Protein AF-0000000080280803 (afdb_homodimer)

Structure (mmCIF, N/CA/C/O backbone):
data_AF-0000000080280803-model_v1
#
loop_
_entity.id
_entity.type
_entity.pdbx_description
1 polymer 'PaaX family transcriptional regulator'
#
loop_
_atom_site.group_PDB
_atom_site.id
_atom_site.type_symbol
_atom_site.label_atom_id
_atom_site.label_alt_id
_atom_site.label_comp_id
_atom_site.label_asym_id
_atom_site.label_entity_id
_atom_site.label_seq_id
_atom_site.pdbx_PDB_ins_code
_atom_site.Cartn_x
_atom_site.Cartn_y
_atom_site.Cartn_z
_atom_site.occupancy
_atom_site.B_iso_or_equiv
_atom_site.auth_seq_id
_atom_site.auth_comp_id
_atom_site.auth_asym_id
_atom_site.auth_atom_id
_atom_site.pdbx_PDB_model_num
ATOM 1 N N . MET A 1 1 ? -15.797 -32.281 -38.156 1 28.52 1 MET A N 1
ATOM 2 C CA . MET A 1 1 ? -16.312 -31.594 -36.969 1 28.52 1 MET A CA 1
ATOM 3 C C . MET A 1 1 ? -15.188 -30.984 -36.156 1 28.52 1 MET A C 1
ATOM 5 O O . MET A 1 1 ? -14.227 -31.672 -35.781 1 28.52 1 MET A O 1
ATOM 9 N N . PRO A 1 2 ? -14.875 -29.719 -36.281 1 32.09 2 PRO A N 1
ATOM 10 C CA . PRO A 1 2 ? -13.68 -29.141 -35.656 1 32.09 2 PRO A CA 1
ATOM 11 C C . PRO A 1 2 ? -13.594 -29.453 -34.156 1 32.09 2 PRO A C 1
ATOM 13 O O . PRO A 1 2 ? -14.625 -29.594 -33.5 1 32.09 2 PRO A O 1
ATOM 16 N N . ALA A 1 3 ? -12.648 -30.25 -33.719 1 37.75 3 ALA A N 1
ATOM 17 C CA . ALA A 1 3 ? -12.398 -30.734 -32.375 1 37.75 3 ALA A CA 1
ATOM 18 C C . ALA A 1 3 ? -12.516 -29.609 -31.344 1 37.75 3 ALA A C 1
ATOM 20 O O . ALA A 1 3 ? -12.109 -28.484 -31.609 1 37.75 3 ALA A O 1
ATOM 21 N N . SER A 1 4 ? -13.523 -29.594 -30.484 1 35.75 4 SER A N 1
ATOM 22 C CA . SER A 1 4 ? -13.766 -28.641 -29.391 1 35.75 4 SER A CA 1
ATOM 23 C C . SER A 1 4 ? -12.461 -28.219 -28.734 1 35.75 4 SER A C 1
ATOM 25 O O . SER A 1 4 ? -11.57 -29.047 -28.516 1 35.75 4 SER A O 1
ATOM 27 N N . PRO A 1 5 ? -12.07 -26.938 -28.828 1 39.72 5 PRO A N 1
ATOM 28 C CA . PRO A 1 5 ? -10.82 -26.531 -28.172 1 39.72 5 PRO A CA 1
ATOM 29 C C . PRO A 1 5 ? -10.617 -27.219 -26.828 1 39.72 5 PRO A C 1
ATOM 31 O O . PRO A 1 5 ? -11.586 -27.531 -26.125 1 39.72 5 PRO A O 1
ATOM 34 N N . PRO A 1 6 ? -9.672 -27.969 -26.641 1 46.53 6 PRO A N 1
ATOM 35 C CA . PRO A 1 6 ? -9.508 -28.672 -25.359 1 46.53 6 PRO A CA 1
ATOM 36 C C . PRO A 1 6 ? -9.664 -27.75 -24.156 1 46.53 6 PRO A C 1
ATOM 38 O O . PRO A 1 6 ? -9.422 -26.547 -24.266 1 46.53 6 PRO A O 1
ATOM 41 N N . PRO A 1 7 ? -10.531 -28.094 -23.203 1 45.72 7 PRO A N 1
ATOM 42 C CA . PRO A 1 7 ? -10.883 -27.359 -21.984 1 45.72 7 PRO A CA 1
ATOM 43 C C . PRO A 1 7 ? -9.664 -26.719 -21.312 1 45.72 7 PRO A C 1
ATOM 45 O O . PRO A 1 7 ? -9.812 -25.984 -20.328 1 45.72 7 PRO A O 1
ATOM 48 N N . HIS A 1 8 ? -8.5 -27.172 -21.688 1 52.72 8 HIS A N 1
ATOM 49 C CA . HIS A 1 8 ? -7.289 -26.75 -20.984 1 52.72 8 HIS A CA 1
ATOM 50 C C . HIS A 1 8 ? -6.664 -25.531 -21.656 1 52.72 8 HIS A C 1
ATOM 52 O O . HIS A 1 8 ? -6.48 -25.516 -22.875 1 52.72 8 HIS A O 1
ATOM 58 N N . GLY A 1 9 ? -7.117 -24.391 -21.547 1 57.84 9 GLY A N 1
ATOM 59 C CA . GLY A 1 9 ? -6.457 -23.25 -22.156 1 57.84 9 GLY A CA 1
ATOM 60 C C . GLY A 1 9 ? -5.383 -23.641 -23.156 1 57.84 9 GLY A C 1
ATOM 61 O O . GLY A 1 9 ? -5.09 -24.812 -23.328 1 57.84 9 GLY A O 1
ATOM 62 N N . ASP A 1 10 ? -5.027 -22.891 -24.281 1 67.06 10 ASP A N 1
ATOM 63 C CA . ASP A 1 10 ? -4.008 -23.188 -25.281 1 67.06 10 ASP A CA 1
ATOM 64 C C . ASP A 1 10 ? -2.621 -22.781 -24.797 1 67.06 10 ASP A C 1
ATOM 66 O O . ASP A 1 10 ? -2.152 -21.672 -25.094 1 67.06 10 ASP A O 1
ATOM 70 N N . PRO A 1 11 ? -2.104 -23.797 -23.891 1 75.62 11 PRO A N 1
ATOM 71 C CA . PRO A 1 11 ? -0.785 -23.406 -23.391 1 75.62 11 PRO A CA 1
ATOM 72 C C . PRO A 1 11 ? 0.262 -23.297 -24.484 1 75.62 11 PRO A C 1
ATOM 74 O O . PRO A 1 11 ? 0.152 -23.969 -25.516 1 75.62 11 PRO A O 1
ATOM 77 N N . ALA A 1 12 ? 1.186 -22.469 -24.219 1 80.62 12 ALA A N 1
ATOM 78 C CA . ALA A 1 12 ? 2.371 -22.438 -25.062 1 80.62 12 ALA A CA 1
ATOM 79 C C . ALA A 1 12 ? 3.189 -23.719 -24.906 1 80.62 12 ALA A C 1
ATOM 81 O O . ALA A 1 12 ? 3.33 -24.234 -23.797 1 80.62 12 ALA A O 1
ATOM 82 N N . PRO A 1 13 ? 3.58 -24.234 -25.969 1 88.62 13 PRO A N 1
ATOM 83 C CA . PRO A 1 13 ? 4.34 -25.484 -25.922 1 88.62 13 PRO A CA 1
ATOM 84 C C . PRO A 1 13 ? 5.48 -25.438 -24.906 1 88.62 13 PRO A C 1
ATOM 86 O O . PRO A 1 13 ? 5.773 -26.453 -24.25 1 88.62 13 PRO A O 1
ATOM 89 N N . GLN A 1 14 ? 6.051 -24.328 -24.672 1 91.19 14 GLN A N 1
ATOM 90 C CA . GLN A 1 14 ? 7.16 -24.188 -23.734 1 91.19 14 GLN A CA 1
ATOM 91 C C . GLN A 1 14 ? 6.711 -24.5 -22.312 1 91.19 14 GLN A C 1
ATOM 93 O O . GLN A 1 14 ? 7.445 -25.125 -21.547 1 91.19 14 GLN A O 1
ATOM 98 N N . GLU A 1 15 ? 5.551 -24.094 -22.016 1 91 15 GLU A N 1
ATOM 99 C CA . GLU A 1 15 ? 5.027 -24.328 -20.672 1 91 15 GLU A CA 1
ATOM 100 C C . GLU A 1 1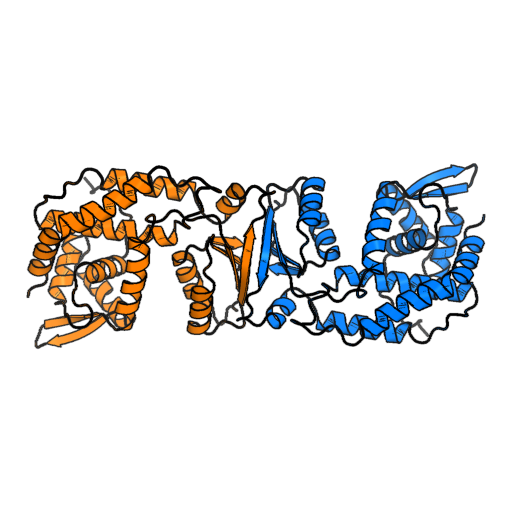5 ? 4.77 -25.812 -20.438 1 91 15 GLU A C 1
ATOM 102 O O . GLU A 1 15 ? 5.023 -26.328 -19.344 1 91 15 GLU A O 1
ATOM 107 N N . LEU A 1 16 ? 4.277 -26.438 -21.484 1 93.25 16 LEU A N 1
ATOM 108 C CA . LEU A 1 16 ? 3.982 -27.859 -21.359 1 93.25 16 LEU A CA 1
ATOM 109 C C . LEU A 1 16 ? 5.27 -28.672 -21.25 1 93.25 16 LEU A C 1
ATOM 111 O O . LEU A 1 16 ? 5.309 -29.688 -20.547 1 93.25 16 LEU A O 1
ATOM 115 N N . VAL A 1 17 ? 6.312 -28.234 -21.953 1 93.56 17 VAL A N 1
ATOM 116 C CA . VAL A 1 17 ? 7.605 -28.906 -21.844 1 93.56 17 VAL A CA 1
ATOM 117 C C . VAL A 1 17 ? 8.094 -28.875 -20.406 1 93.56 17 VAL A C 1
ATOM 119 O O . VAL A 1 17 ? 8.562 -29.891 -19.875 1 93.56 17 VAL A O 1
ATOM 122 N N . MET A 1 18 ? 7.926 -27.766 -19.781 1 93 18 MET A N 1
ATOM 123 C CA . MET A 1 18 ? 8.344 -27.625 -18.391 1 93 18 MET A CA 1
ATOM 124 C C . MET A 1 18 ? 7.539 -28.547 -17.484 1 93 18 MET A C 1
ATOM 126 O O . MET A 1 18 ? 8.086 -29.156 -16.562 1 93 18 MET A O 1
ATOM 130 N N . THR A 1 19 ? 6.289 -28.594 -17.734 1 94 19 THR A N 1
ATOM 131 C CA . THR A 1 19 ? 5.434 -29.5 -16.984 1 94 19 THR A CA 1
ATOM 132 C C . THR A 1 19 ? 5.879 -30.953 -17.172 1 94 19 THR A C 1
ATOM 134 O O . THR A 1 19 ? 6 -31.703 -16.203 1 94 19 THR A O 1
ATOM 137 N N . LEU A 1 20 ? 6.164 -31.344 -18.391 1 95.19 20 LEU A N 1
ATOM 138 C CA . LEU A 1 20 ? 6.57 -32.688 -18.734 1 95.19 20 LEU A CA 1
ATOM 139 C C . LEU A 1 20 ? 7.883 -33.062 -18.047 1 95.19 20 LEU A C 1
ATOM 141 O O . LEU A 1 20 ? 7.977 -34.094 -17.391 1 95.19 20 LEU A O 1
ATOM 145 N N . LEU A 1 21 ? 8.766 -32.188 -18.188 1 93.5 21 LEU A N 1
ATOM 146 C CA . LEU A 1 21 ? 10.086 -32.469 -17.625 1 93.5 21 LEU A CA 1
ATOM 147 C C . LEU A 1 21 ? 10.047 -32.469 -16.109 1 93.5 21 LEU A C 1
ATOM 149 O O . LEU A 1 21 ? 10.727 -33.25 -15.453 1 93.5 21 LEU A O 1
ATOM 153 N N . GLY A 1 22 ? 9.281 -31.625 -15.57 1 93.88 22 GLY A N 1
ATOM 154 C CA . GLY A 1 22 ? 9.117 -31.594 -14.125 1 93.88 22 GLY A CA 1
ATOM 155 C C . GLY A 1 22 ? 8.398 -32.812 -13.578 1 93.88 22 GLY A C 1
ATOM 156 O O . GLY A 1 22 ? 8.648 -33.219 -12.445 1 93.88 22 GLY A O 1
ATOM 157 N N . THR A 1 23 ? 7.59 -33.406 -14.352 1 95.31 23 THR A N 1
ATOM 158 C CA . THR A 1 23 ? 6.715 -34.469 -13.883 1 95.31 23 THR A CA 1
ATOM 159 C C . THR A 1 23 ? 7.355 -35.844 -14.133 1 95.31 23 THR A C 1
ATOM 161 O O . THR A 1 23 ? 7.227 -36.75 -13.312 1 95.31 23 THR A O 1
ATOM 164 N N . TYR A 1 24 ? 8.164 -35.969 -15.227 1 96.5 24 TYR A N 1
ATOM 165 C CA . TYR A 1 24 ? 8.492 -37.344 -15.664 1 96.5 24 TYR A CA 1
ATOM 166 C C . TYR A 1 24 ? 10 -37.562 -15.617 1 96.5 24 TYR A C 1
ATOM 168 O O . TYR A 1 24 ? 10.461 -38.719 -15.711 1 96.5 24 TYR A O 1
ATOM 176 N N . VAL A 1 25 ? 10.727 -36.531 -15.508 1 95 25 VAL A N 1
ATOM 177 C CA . VAL A 1 25 ? 12.18 -36.688 -15.547 1 95 25 VAL A CA 1
ATOM 178 C C . VAL A 1 25 ? 12.719 -36.812 -14.133 1 95 25 VAL A C 1
ATOM 180 O O . VAL A 1 25 ? 12.656 -35.875 -13.352 1 95 25 VAL A O 1
ATOM 183 N N . SER A 1 26 ? 13.258 -37.938 -13.828 1 92.12 26 SER A N 1
ATOM 184 C CA . SER A 1 26 ? 13.883 -38.219 -12.547 1 92.12 26 SER A CA 1
ATOM 185 C C . SER A 1 26 ? 15.016 -39.219 -12.695 1 92.12 26 SER A C 1
ATOM 187 O O . SER A 1 26 ? 14.867 -40.25 -13.383 1 92.12 26 SER A O 1
ATOM 189 N N . PRO A 1 27 ? 16.156 -38.938 -12.07 1 94 27 PRO A N 1
ATOM 190 C CA . PRO A 1 27 ? 16.578 -37.75 -11.32 1 94 27 PRO A CA 1
ATOM 191 C C . PRO A 1 27 ? 16.797 -36.531 -12.219 1 94 27 PRO A C 1
ATOM 193 O O . PRO A 1 27 ? 17.359 -36.656 -13.305 1 94 27 PRO A O 1
ATOM 196 N N . ARG A 1 28 ? 16.391 -35.406 -11.852 1 92.88 28 ARG A N 1
ATOM 197 C CA . ARG A 1 28 ? 16.438 -34.188 -12.625 1 92.88 28 ARG A CA 1
ATOM 198 C C . ARG A 1 28 ? 17.875 -33.75 -12.891 1 92.88 28 ARG A C 1
ATOM 200 O O . ARG A 1 28 ? 18.172 -33.125 -13.922 1 92.88 28 ARG A O 1
ATOM 207 N N . GLU A 1 29 ? 18.75 -34.094 -12.055 1 91.25 29 GLU A N 1
ATOM 208 C CA . GLU A 1 29 ? 20.141 -33.625 -12.094 1 91.25 29 GLU A CA 1
ATOM 209 C C . GLU A 1 29 ? 20.922 -34.281 -13.227 1 91.25 29 GLU A C 1
ATOM 211 O O . GLU A 1 29 ? 21.828 -33.688 -13.797 1 91.25 29 GLU A O 1
ATOM 216 N N . SER A 1 30 ? 20.516 -35.5 -13.578 1 89.56 30 SER A N 1
ATOM 217 C CA . SER A 1 30 ? 21.438 -36.25 -14.438 1 89.56 30 SER A CA 1
ATOM 218 C C . SER A 1 30 ? 20.719 -36.812 -15.648 1 89.56 30 SER A C 1
ATOM 220 O O . SER A 1 30 ? 21.359 -37.125 -16.656 1 89.56 30 SER A O 1
ATOM 222 N N . ARG A 1 31 ? 19.484 -36.938 -15.594 1 91.88 31 ARG A N 1
ATOM 223 C CA . ARG A 1 31 ? 18.75 -37.594 -16.672 1 91.88 31 ARG A CA 1
ATOM 224 C C . ARG A 1 31 ? 18.703 -36.75 -17.922 1 91.88 31 ARG A C 1
ATOM 226 O O . ARG A 1 31 ? 18.406 -35.531 -17.844 1 91.88 31 ARG A O 1
ATOM 233 N N . ARG A 1 32 ? 19.016 -37.344 -19.031 1 93.88 32 ARG A N 1
ATOM 234 C CA . ARG A 1 32 ? 18.906 -36.719 -20.344 1 93.88 32 ARG A CA 1
ATOM 235 C C . ARG A 1 32 ? 17.75 -37.344 -21.141 1 93.88 32 ARG A C 1
ATOM 237 O O . ARG A 1 32 ? 17.516 -38.531 -21.078 1 93.88 32 ARG A O 1
ATOM 244 N N . VAL A 1 33 ? 17.062 -36.531 -21.844 1 95 33 VAL A N 1
ATOM 245 C CA . VAL A 1 33 ? 15.93 -37 -22.625 1 95 33 VAL A CA 1
ATOM 246 C C . VAL A 1 33 ? 16.172 -36.719 -24.109 1 95 33 VAL A C 1
ATOM 248 O O . VAL A 1 33 ? 16.578 -35.625 -24.484 1 95 33 VAL A O 1
ATOM 251 N N . TRP A 1 34 ? 15.945 -37.719 -24.859 1 95.12 34 TRP A N 1
ATOM 252 C CA . TRP A 1 34 ? 16.125 -37.656 -26.312 1 95.12 34 TRP A CA 1
ATOM 253 C C . TRP A 1 34 ? 15.18 -36.625 -26.922 1 95.12 34 TRP A C 1
ATOM 255 O O . TRP A 1 34 ? 13.984 -36.625 -26.641 1 95.12 34 TRP A O 1
ATOM 265 N N . SER A 1 35 ? 15.766 -35.75 -27.766 1 95.19 35 SER A N 1
ATOM 266 C CA . SER A 1 35 ? 15.016 -34.656 -28.375 1 95.19 35 SER A CA 1
ATOM 267 C C . SER A 1 35 ? 13.859 -35.156 -29.219 1 95.19 35 SER A C 1
ATOM 269 O O . SER A 1 35 ? 12.75 -34.625 -29.156 1 95.19 35 SER A O 1
ATOM 271 N N . GLY A 1 36 ? 14.133 -36.188 -30.016 1 94.44 36 GLY A N 1
ATOM 272 C CA . GLY A 1 36 ? 13.078 -36.781 -30.828 1 94.44 36 GLY A CA 1
ATOM 273 C C . GLY A 1 36 ? 11.914 -37.312 -30 1 94.44 36 GLY A C 1
ATOM 274 O O . GLY A 1 36 ? 10.758 -37.188 -30.391 1 94.44 36 GLY A O 1
ATOM 275 N N . GLY A 1 37 ? 12.211 -37.875 -28.922 1 94.88 37 GLY A N 1
ATOM 276 C CA . GLY A 1 37 ? 11.195 -38.375 -28 1 94.88 37 GLY A CA 1
ATOM 277 C C . GLY A 1 37 ? 10.32 -37.25 -27.453 1 94.88 37 GLY A C 1
ATOM 278 O O . GLY A 1 37 ? 9.102 -37.406 -27.359 1 94.88 37 GLY A O 1
ATOM 279 N N . LEU A 1 38 ? 10.961 -36.156 -27.047 1 95.44 38 LEU A N 1
ATOM 280 C CA . LEU A 1 38 ? 10.219 -35.031 -26.531 1 95.44 38 LEU A CA 1
ATOM 281 C C . LEU A 1 38 ? 9.289 -34.438 -27.594 1 95.44 38 LEU A C 1
ATOM 283 O O . LEU A 1 38 ? 8.156 -34.062 -27.297 1 95.44 38 LEU A O 1
ATOM 287 N N . VAL A 1 39 ? 9.812 -34.375 -28.797 1 95.81 39 VAL A N 1
ATOM 288 C CA . VAL A 1 39 ? 8.992 -33.906 -29.906 1 95.81 39 VAL A CA 1
ATOM 289 C C . VAL A 1 39 ? 7.805 -34.844 -30.109 1 95.81 39 VAL A C 1
ATOM 291 O O . VAL A 1 39 ? 6.676 -34.406 -30.312 1 95.81 39 VAL A O 1
ATOM 294 N N . GLY A 1 40 ? 8.078 -36.156 -30.016 1 94.69 40 GLY A N 1
ATOM 295 C CA . GLY A 1 40 ? 7.02 -37.156 -30.125 1 94.69 40 GLY A CA 1
ATOM 296 C C . GLY A 1 40 ? 5.961 -37.031 -29.047 1 94.69 40 GLY A C 1
ATOM 297 O O . GLY A 1 40 ? 4.766 -37.125 -29.328 1 94.69 40 GLY A O 1
ATOM 298 N N . VAL A 1 41 ? 6.402 -36.75 -27.828 1 94.81 41 VAL A N 1
ATOM 299 C CA . VAL A 1 41 ? 5.488 -36.594 -26.703 1 94.81 41 VAL A CA 1
ATOM 300 C C . VAL A 1 41 ? 4.602 -35.375 -26.938 1 94.81 41 VAL A C 1
ATOM 302 O O . VAL A 1 41 ? 3.387 -35.438 -26.734 1 94.81 41 VAL A O 1
ATOM 305 N N . LEU A 1 42 ? 5.188 -34.25 -27.375 1 94.12 42 LEU A N 1
ATOM 306 C CA . LEU A 1 42 ? 4.441 -33 -27.609 1 94.12 42 LEU A CA 1
ATOM 307 C C . LEU A 1 42 ? 3.471 -33.188 -28.766 1 94.12 42 LEU A C 1
ATOM 309 O O . LEU A 1 42 ? 2.367 -32.625 -28.75 1 94.12 42 LEU A O 1
ATOM 313 N N . ALA A 1 43 ? 3.881 -33.938 -29.734 1 92.12 43 ALA A N 1
ATOM 314 C CA . ALA A 1 43 ? 2.992 -34.25 -30.859 1 92.12 43 ALA A CA 1
ATOM 315 C C . ALA A 1 43 ? 1.743 -34.969 -30.375 1 92.12 43 ALA A C 1
ATOM 317 O O . ALA A 1 43 ? 0.634 -34.688 -30.844 1 92.12 43 ALA A O 1
ATOM 318 N N . GLY A 1 44 ? 1.932 -35.875 -29.531 1 91 44 GLY A N 1
ATOM 319 C CA . GLY A 1 44 ? 0.818 -36.625 -28.938 1 91 44 GLY A CA 1
ATOM 320 C C . GLY A 1 44 ? -0.126 -35.75 -28.141 1 91 44 GLY A C 1
ATOM 321 O O . GLY A 1 44 ? -1.275 -36.125 -27.906 1 91 44 GLY A O 1
ATOM 322 N N . LEU A 1 45 ? 0.39 -34.625 -27.781 1 92.25 45 LEU A N 1
ATOM 323 C CA . LEU A 1 45 ? -0.411 -33.688 -26.984 1 92.25 45 LEU A CA 1
ATOM 324 C C . LEU A 1 45 ? -1.003 -32.594 -27.875 1 92.25 45 LEU A C 1
ATOM 326 O O . LEU A 1 45 ? -1.594 -31.641 -27.375 1 92.25 45 LEU A O 1
ATOM 330 N N . GLY A 1 46 ? -0.776 -32.625 -29.188 1 90.19 46 GLY A N 1
ATOM 331 C CA . GLY A 1 46 ? -1.499 -31.781 -30.125 1 90.19 46 GLY A CA 1
ATOM 332 C C . GLY A 1 46 ? -0.625 -30.719 -30.75 1 90.19 46 GLY A C 1
ATOM 333 O O . GLY A 1 46 ? -1.119 -29.859 -31.484 1 90.19 46 GLY A O 1
ATOM 334 N N . PHE A 1 47 ? 0.68 -30.812 -30.609 1 94 47 PHE A N 1
ATOM 335 C CA . PHE A 1 47 ? 1.562 -29.797 -31.188 1 94 47 PHE A CA 1
ATOM 336 C C . PHE A 1 47 ? 2.26 -30.359 -32.438 1 94 47 PHE A C 1
ATOM 338 O O . PHE A 1 47 ? 2.51 -31.562 -32.531 1 94 47 PHE A O 1
ATOM 345 N N . SER A 1 48 ? 2.504 -29.453 -33.344 1 95.31 48 SER A N 1
ATOM 346 C CA . SER A 1 48 ? 3.273 -29.859 -34.5 1 95.31 48 SER A CA 1
ATOM 347 C C . SER A 1 48 ? 4.734 -30.109 -34.156 1 95.31 48 SER A C 1
ATOM 349 O O . SER A 1 48 ? 5.234 -29.578 -33.156 1 95.31 48 SER A O 1
ATOM 351 N N . ASP A 1 49 ? 5.402 -30.891 -35 1 95.69 49 ASP A N 1
ATOM 352 C CA . ASP A 1 49 ? 6.824 -31.141 -34.781 1 95.69 49 ASP A CA 1
ATOM 353 C C . ASP A 1 49 ? 7.613 -29.828 -34.781 1 95.69 49 ASP A C 1
ATOM 355 O O . ASP A 1 49 ? 8.523 -29.656 -33.969 1 95.69 49 ASP A O 1
ATOM 359 N N . GLY A 1 50 ? 7.227 -29.031 -35.656 1 95.62 50 GLY A N 1
ATOM 360 C CA . GLY A 1 50 ? 7.895 -27.75 -35.719 1 95.62 50 GLY A CA 1
ATOM 361 C C . GLY A 1 50 ? 7.754 -26.922 -34.469 1 95.62 50 GLY A C 1
ATOM 362 O O . GLY A 1 50 ? 8.734 -26.375 -33.969 1 95.62 50 GLY A O 1
ATOM 363 N N . ALA A 1 51 ? 6.547 -26.844 -34.031 1 94.75 51 ALA A N 1
ATOM 364 C CA . ALA A 1 51 ? 6.277 -26.078 -32.812 1 94.75 51 ALA A CA 1
ATOM 365 C C . ALA A 1 51 ? 7.031 -26.656 -31.609 1 94.75 51 ALA A C 1
ATOM 367 O O . ALA A 1 51 ? 7.535 -25.922 -30.766 1 94.75 51 ALA A O 1
ATOM 368 N N . ALA A 1 52 ? 7.086 -27.922 -31.562 1 95.94 52 ALA A N 1
ATOM 369 C CA . ALA A 1 52 ? 7.801 -28.609 -30.5 1 95.94 52 ALA A CA 1
ATOM 370 C C . ALA A 1 52 ? 9.289 -28.281 -30.531 1 95.94 52 ALA A C 1
ATOM 372 O O . ALA A 1 52 ? 9.883 -27.953 -29.5 1 95.94 52 ALA A O 1
ATOM 373 N N . ARG A 1 53 ? 9.828 -28.375 -31.672 1 95.94 53 ARG A N 1
ATOM 374 C CA . ARG A 1 53 ? 11.258 -28.109 -31.828 1 95.94 53 ARG A CA 1
ATOM 375 C C . ARG A 1 53 ? 11.586 -26.656 -31.484 1 95.94 53 ARG A C 1
ATOM 377 O O . ARG A 1 53 ? 12.609 -26.375 -30.859 1 95.94 53 ARG A O 1
ATOM 384 N N . ILE A 1 54 ? 10.734 -25.812 -31.891 1 96.06 54 ILE A N 1
ATOM 385 C CA . ILE A 1 54 ? 10.914 -24.391 -31.594 1 96.06 54 ILE A CA 1
ATOM 386 C C . ILE A 1 54 ? 10.867 -24.172 -30.094 1 96.06 54 ILE A C 1
ATOM 388 O O . ILE A 1 54 ? 11.68 -23.422 -29.547 1 96.06 54 ILE A O 1
ATOM 392 N N . ALA A 1 55 ? 9.938 -24.797 -29.438 1 96.06 55 ALA A N 1
ATOM 393 C CA . ALA A 1 55 ? 9.797 -24.672 -28 1 96.06 55 ALA A CA 1
ATOM 394 C C . ALA A 1 55 ? 11.055 -25.156 -27.281 1 96.06 55 ALA A C 1
ATOM 396 O O . ALA A 1 55 ? 11.555 -24.5 -26.375 1 96.06 55 ALA A O 1
ATOM 397 N N . LEU A 1 56 ? 11.57 -26.266 -27.688 1 96.56 56 LEU A N 1
ATOM 398 C CA . LEU A 1 56 ? 12.773 -26.828 -27.078 1 96.56 56 LEU A CA 1
ATOM 399 C C . LEU A 1 56 ? 13.977 -25.922 -27.312 1 96.56 56 LEU A C 1
ATOM 401 O O . LEU A 1 56 ? 14.766 -25.672 -26.391 1 96.56 56 LEU A O 1
ATOM 405 N N . ALA A 1 57 ? 14.062 -25.438 -28.469 1 96 57 ALA A N 1
ATOM 406 C CA . ALA A 1 57 ? 15.156 -24.547 -28.812 1 96 57 ALA A CA 1
ATOM 407 C C . ALA A 1 57 ? 15.094 -23.266 -27.984 1 96 57 ALA A C 1
ATOM 409 O O . ALA A 1 57 ? 16.125 -22.75 -27.531 1 96 57 ALA A O 1
ATOM 410 N N . ARG A 1 58 ? 13.93 -22.75 -27.844 1 95.5 58 ARG A N 1
ATOM 411 C CA . ARG A 1 58 ? 13.734 -21.531 -27.062 1 95.5 58 ARG A CA 1
ATOM 412 C C . ARG A 1 58 ? 14.125 -21.75 -25.609 1 95.5 58 ARG A C 1
ATOM 414 O O . ARG A 1 58 ? 14.75 -20.891 -24.984 1 95.5 58 ARG A O 1
ATOM 421 N N . LEU A 1 59 ? 13.727 -22.844 -25.031 1 96.38 59 LEU A N 1
ATOM 422 C CA . LEU A 1 59 ? 14.062 -23.156 -23.656 1 96.38 59 LEU A CA 1
ATOM 423 C C . LEU A 1 59 ? 15.57 -23.312 -23.484 1 96.38 59 LEU A C 1
ATOM 425 O O . LEU A 1 59 ? 16.125 -22.906 -22.453 1 96.38 59 LEU A O 1
ATOM 429 N N . ALA A 1 60 ? 16.172 -23.859 -24.484 1 96.12 60 ALA A N 1
ATOM 430 C CA . ALA A 1 60 ? 17.625 -23.984 -24.453 1 96.12 60 ALA A CA 1
ATOM 431 C C . ALA A 1 60 ? 18.297 -22.625 -24.531 1 96.12 60 ALA A C 1
ATOM 433 O O . ALA A 1 60 ? 19.25 -22.359 -23.812 1 96.12 60 ALA A O 1
ATOM 434 N N . ARG A 1 61 ? 17.766 -21.781 -25.375 1 95.44 61 ARG A N 1
ATOM 435 C CA . ARG A 1 61 ? 18.312 -20.438 -25.516 1 95.44 61 ARG A CA 1
ATOM 436 C C . ARG A 1 61 ? 18.188 -19.641 -24.219 1 95.44 61 ARG A C 1
ATOM 438 O O . ARG A 1 61 ? 19.062 -18.828 -23.906 1 95.44 61 ARG A O 1
ATOM 445 N N . ARG A 1 62 ? 17.141 -19.938 -23.516 1 93.5 62 ARG A N 1
ATOM 446 C CA . ARG A 1 62 ? 16.875 -19.234 -22.266 1 93.5 62 ARG A CA 1
ATOM 447 C C . ARG A 1 62 ? 17.594 -19.906 -21.094 1 93.5 62 ARG A C 1
ATOM 449 O O . ARG A 1 62 ? 17.312 -19.594 -19.938 1 93.5 62 ARG A O 1
ATOM 456 N N . ASP A 1 63 ? 18.344 -20.859 -21.391 1 95.06 63 ASP A N 1
ATOM 457 C CA . ASP A 1 63 ? 19.172 -21.578 -20.422 1 95.06 63 ASP A CA 1
ATOM 458 C C . ASP A 1 63 ? 18.312 -22.375 -19.438 1 95.06 63 ASP A C 1
ATOM 460 O O . ASP A 1 63 ? 18.641 -22.469 -18.266 1 95.06 63 ASP A O 1
ATOM 464 N N . LEU A 1 64 ? 17.234 -22.812 -19.891 1 95.31 64 LEU A N 1
ATOM 465 C CA . LEU A 1 64 ? 16.375 -23.672 -19.078 1 95.31 64 LEU A CA 1
ATOM 466 C C . LEU A 1 64 ? 16.609 -25.141 -19.391 1 95.31 64 LEU A C 1
ATOM 468 O O . LEU A 1 64 ? 16.344 -26.016 -18.562 1 95.31 64 LEU A O 1
ATOM 472 N N . LEU A 1 65 ? 17.141 -25.422 -20.625 1 96.75 65 LEU A N 1
ATOM 473 C CA . LEU A 1 65 ? 17.562 -26.75 -21.047 1 96.75 65 LEU A CA 1
ATOM 474 C C . LEU A 1 65 ? 19 -26.734 -21.531 1 96.75 65 LEU A C 1
ATOM 476 O O . LEU A 1 65 ? 19.422 -25.781 -22.188 1 96.75 65 LEU A O 1
ATOM 480 N N . ALA A 1 66 ? 19.719 -27.75 -21.188 1 96.75 66 ALA A N 1
ATOM 481 C CA . ALA A 1 66 ? 21.062 -27.969 -21.75 1 96.75 66 ALA A CA 1
ATOM 482 C C . ALA A 1 66 ? 21.016 -28.969 -22.891 1 96.75 66 ALA A C 1
ATOM 484 O O . ALA A 1 66 ? 20.391 -30.031 -22.781 1 96.75 66 ALA A O 1
ATOM 485 N N . ARG A 1 67 ? 21.656 -28.641 -23.891 1 95.38 67 ARG A N 1
ATOM 486 C CA . ARG A 1 67 ? 21.703 -29.484 -25.078 1 95.38 67 ARG A CA 1
ATOM 487 C C . ARG A 1 67 ? 22.969 -30.328 -25.109 1 95.38 67 ARG A C 1
ATOM 489 O O . ARG A 1 67 ? 24.047 -29.844 -24.812 1 95.38 67 ARG A O 1
ATOM 496 N N . HIS A 1 68 ? 22.75 -31.578 -25.375 1 94.56 68 HIS A N 1
ATOM 497 C CA . HIS A 1 68 ? 23.844 -32.531 -25.5 1 94.56 68 HIS A CA 1
ATOM 498 C C . HIS A 1 68 ? 23.781 -33.281 -26.828 1 94.56 68 HIS A C 1
ATOM 500 O O . HIS A 1 68 ? 22.703 -33.75 -27.234 1 94.56 68 HIS A O 1
ATOM 506 N N . LYS A 1 69 ? 24.891 -33.344 -27.422 1 92.62 69 LYS A N 1
ATOM 507 C CA . LYS A 1 69 ? 24.953 -34.125 -28.672 1 92.62 69 LYS A CA 1
ATOM 508 C C . LYS A 1 69 ? 25.625 -35.5 -28.422 1 92.62 69 LYS A C 1
ATOM 510 O O . LYS A 1 69 ? 26.656 -35.562 -27.75 1 92.62 69 LYS A O 1
ATOM 515 N N . ALA A 1 70 ? 24.969 -36.469 -28.844 1 89.12 70 ALA A N 1
ATOM 516 C CA . ALA A 1 70 ? 25.531 -37.844 -28.875 1 89.12 70 ALA A CA 1
ATOM 517 C C . ALA A 1 70 ? 25.391 -38.438 -30.266 1 89.12 70 ALA A C 1
ATOM 519 O O . ALA A 1 70 ? 24.391 -39.094 -30.578 1 89.12 70 ALA A O 1
ATOM 520 N N . GLY A 1 71 ? 26.453 -38.469 -30.969 1 89.06 71 GLY A N 1
ATOM 521 C CA . GLY A 1 71 ? 26.344 -38.875 -32.375 1 89.06 71 GLY A CA 1
ATOM 522 C C . GLY A 1 71 ? 25.391 -38.031 -33.188 1 89.06 71 GLY A C 1
ATOM 523 O O . GLY A 1 71 ? 25.547 -36.812 -33.25 1 89.06 71 GLY A O 1
ATOM 524 N N . ARG A 1 72 ? 24.406 -38.719 -33.688 1 89.62 72 ARG A N 1
ATOM 525 C CA . ARG A 1 72 ? 23.438 -38.031 -34.531 1 89.62 72 ARG A CA 1
ATOM 526 C C . ARG A 1 72 ? 22.203 -37.625 -33.719 1 89.62 72 ARG A C 1
ATOM 528 O O . ARG A 1 72 ? 21.297 -36.969 -34.219 1 89.62 72 ARG A O 1
ATOM 535 N N . LEU A 1 73 ? 22.219 -37.938 -32.5 1 91.31 73 LEU A N 1
ATOM 536 C CA . LEU A 1 73 ? 21.062 -37.688 -31.656 1 91.31 73 LEU A CA 1
ATOM 537 C C . LEU A 1 73 ? 21.328 -36.5 -30.719 1 91.31 73 LEU A C 1
ATOM 539 O O . LEU A 1 73 ? 22.469 -36.312 -30.281 1 91.31 73 LEU A O 1
ATOM 543 N N . VAL A 1 74 ? 20.328 -35.75 -30.562 1 93.81 74 VAL A N 1
ATOM 544 C CA . VAL A 1 74 ? 20.375 -34.625 -29.625 1 93.81 74 VAL A CA 1
ATOM 545 C C . VAL A 1 74 ? 19.578 -35 -28.359 1 93.81 74 VAL A C 1
ATOM 547 O O . VAL A 1 74 ? 18.5 -35.562 -28.453 1 93.81 74 VAL A O 1
ATOM 550 N N . HIS A 1 75 ? 20.125 -34.688 -27.188 1 95.44 75 HIS A N 1
ATOM 551 C CA . HIS A 1 75 ? 19.469 -34.875 -25.906 1 95.44 75 HIS A CA 1
ATOM 552 C C . HIS A 1 75 ? 19.406 -33.594 -25.125 1 95.44 75 HIS A C 1
ATOM 554 O O . HIS A 1 75 ? 20.219 -32.688 -25.328 1 95.44 75 HIS A O 1
ATOM 560 N N . TYR A 1 76 ? 18.391 -33.5 -24.297 1 95.81 76 TYR A N 1
ATOM 561 C CA . TYR A 1 76 ? 18.25 -32.344 -23.422 1 95.81 76 TYR A CA 1
ATOM 562 C C . TYR A 1 76 ? 18.297 -32.781 -21.953 1 95.81 76 TYR A C 1
ATOM 564 O O . TYR A 1 76 ? 17.844 -33.875 -21.609 1 95.81 76 TYR A O 1
ATOM 572 N N . SER A 1 77 ? 18.844 -31.969 -21.172 1 96 77 SER A N 1
ATOM 573 C CA . SER A 1 77 ? 18.797 -32.094 -19.719 1 96 77 SER A CA 1
ATOM 574 C C . SER A 1 77 ? 18.375 -30.797 -19.062 1 96 77 SER A C 1
ATOM 576 O O . SER A 1 77 ? 18.359 -29.75 -19.703 1 96 77 SER A O 1
ATOM 578 N N . LEU A 1 78 ? 17.906 -30.922 -17.828 1 96.81 78 LEU A N 1
ATOM 579 C CA . LEU A 1 78 ? 17.531 -29.75 -17.062 1 96.81 78 LEU A CA 1
ATOM 580 C C . LEU A 1 78 ? 18.766 -29.016 -16.531 1 96.81 78 LEU A C 1
ATOM 582 O O . LEU A 1 78 ? 19.719 -29.656 -16.094 1 96.81 78 LEU A O 1
ATOM 586 N N . THR A 1 79 ? 18.766 -27.719 -16.656 1 96.69 79 THR A N 1
ATOM 587 C CA . THR A 1 79 ? 19.828 -26.938 -16.047 1 96.69 79 THR A CA 1
ATOM 588 C C . THR A 1 79 ? 19.641 -26.828 -14.547 1 96.69 79 THR A C 1
ATOM 590 O O . THR A 1 79 ? 18.562 -27.141 -14.031 1 96.69 79 THR A O 1
ATOM 593 N N . ARG A 1 80 ? 20.672 -26.422 -13.867 1 94.94 80 ARG A N 1
ATOM 594 C CA . ARG A 1 80 ? 20.562 -26.203 -12.422 1 94.94 80 ARG A CA 1
ATOM 595 C C . ARG A 1 80 ? 19.484 -25.188 -12.102 1 94.94 80 ARG A C 1
ATOM 597 O O . ARG A 1 80 ? 18.75 -25.328 -11.125 1 94.94 80 ARG A O 1
ATOM 604 N N . ARG A 1 81 ? 19.391 -24.234 -12.914 1 92.62 81 ARG A N 1
ATOM 605 C CA . ARG A 1 81 ? 18.391 -23.188 -12.766 1 92.62 81 ARG A CA 1
ATOM 606 C C . ARG A 1 81 ? 16.984 -23.766 -12.883 1 92.62 81 ARG A C 1
ATOM 608 O O . ARG A 1 81 ? 16.109 -23.453 -12.07 1 92.62 81 ARG A O 1
ATOM 615 N N . THR A 1 82 ? 16.828 -24.562 -13.836 1 94.94 82 THR A N 1
ATOM 616 C CA . THR A 1 82 ? 15.508 -25.141 -14.086 1 94.94 82 THR A CA 1
ATOM 617 C C . THR A 1 82 ? 15.117 -26.094 -12.961 1 94.94 82 THR A C 1
ATOM 619 O O . THR A 1 82 ? 13.953 -26.125 -12.555 1 94.94 82 THR A O 1
ATOM 622 N N . ILE A 1 83 ? 16.078 -26.812 -12.508 1 96 83 ILE A N 1
ATOM 623 C CA . ILE A 1 83 ? 15.812 -27.75 -11.414 1 96 83 ILE A CA 1
ATOM 624 C C . ILE A 1 83 ? 15.312 -26.969 -10.195 1 96 83 ILE A C 1
ATOM 626 O O . ILE A 1 83 ? 14.312 -27.359 -9.578 1 96 83 ILE A O 1
ATOM 630 N N . ALA A 1 84 ? 15.961 -25.891 -9.891 1 91 84 ALA A N 1
ATOM 631 C CA . ALA A 1 84 ? 15.555 -25.062 -8.766 1 91 84 ALA A CA 1
ATOM 632 C C . ALA A 1 84 ? 14.141 -24.516 -8.969 1 91 84 ALA A C 1
ATOM 634 O O . ALA A 1 84 ? 13.328 -24.516 -8.039 1 91 84 ALA A O 1
ATOM 635 N N . LEU A 1 85 ? 13.891 -24.094 -10.156 1 88.88 85 LEU A N 1
ATOM 636 C CA . LEU A 1 85 ? 12.578 -23.562 -10.508 1 88.88 85 LEU A CA 1
ATOM 637 C C . LEU A 1 85 ? 11.5 -24.609 -10.328 1 88.88 85 LEU A C 1
ATOM 639 O O . LEU A 1 85 ? 10.445 -24.328 -9.758 1 88.88 85 LEU A O 1
ATOM 643 N N . LEU A 1 86 ? 11.758 -25.766 -10.828 1 93.5 86 LEU A N 1
ATOM 644 C CA . LEU A 1 86 ? 10.789 -26.859 -10.758 1 93.5 86 LEU A CA 1
ATOM 645 C C . LEU A 1 86 ? 10.562 -27.297 -9.312 1 93.5 86 LEU A C 1
ATOM 647 O O . LEU A 1 86 ? 9.438 -27.609 -8.922 1 93.5 86 LEU A O 1
ATOM 651 N N . GLU A 1 87 ? 11.609 -27.328 -8.516 1 92.88 87 GLU A N 1
ATOM 652 C CA . GLU A 1 87 ? 11.484 -27.703 -7.113 1 92.88 87 GLU A CA 1
ATOM 653 C C . GLU A 1 87 ? 10.633 -26.703 -6.344 1 92.88 87 GLU A C 1
ATOM 655 O O . GLU A 1 87 ? 9.781 -27.094 -5.543 1 92.88 87 GLU A O 1
ATOM 660 N N . ASP A 1 88 ? 10.852 -25.484 -6.574 1 87.75 88 ASP A N 1
ATOM 661 C CA . ASP A 1 88 ? 10.047 -24.438 -5.961 1 87.75 88 ASP A CA 1
ATOM 662 C C . ASP A 1 88 ? 8.578 -24.578 -6.359 1 87.75 88 ASP A C 1
ATOM 664 O O . ASP A 1 88 ? 7.691 -24.484 -5.512 1 87.75 88 ASP A O 1
ATOM 668 N N . GLY A 1 89 ? 8.406 -24.766 -7.605 1 90.69 89 GLY A N 1
ATOM 669 C CA . GLY A 1 89 ? 7.055 -24.969 -8.109 1 90.69 89 GLY A CA 1
ATOM 670 C C . GLY A 1 89 ? 6.359 -26.172 -7.5 1 90.69 89 GLY A C 1
ATOM 671 O O . GLY A 1 89 ? 5.188 -26.094 -7.121 1 90.69 89 GLY A O 1
ATOM 672 N N . ASP A 1 90 ? 7.051 -27.219 -7.426 1 93.19 90 ASP A N 1
ATOM 673 C CA . ASP A 1 90 ? 6.5 -28.422 -6.84 1 93.19 90 ASP A CA 1
ATOM 674 C C . ASP A 1 90 ? 6.074 -28.203 -5.391 1 93.19 90 ASP A C 1
ATOM 676 O O . ASP A 1 90 ? 4.977 -28.594 -4.992 1 93.19 90 ASP A O 1
ATOM 680 N N . ARG A 1 91 ? 6.934 -27.562 -4.668 1 90.94 91 ARG A N 1
ATOM 681 C CA . ARG A 1 91 ? 6.605 -27.266 -3.275 1 90.94 91 ARG A CA 1
ATOM 682 C C . ARG A 1 91 ? 5.289 -26.516 -3.17 1 90.94 91 ARG A C 1
ATOM 684 O O . ARG A 1 91 ? 4.453 -26.812 -2.318 1 90.94 91 ARG A O 1
ATOM 691 N N . ARG A 1 92 ? 5.062 -25.641 -4.004 1 89.94 92 ARG A N 1
ATOM 692 C CA . ARG A 1 92 ? 3.875 -24.797 -3.961 1 89.94 92 ARG A CA 1
ATOM 693 C C . ARG A 1 92 ? 2.633 -25.578 -4.375 1 89.94 92 ARG A C 1
ATOM 695 O O . ARG A 1 92 ? 1.592 -25.484 -3.719 1 89.94 92 ARG A O 1
ATOM 702 N N . ILE A 1 93 ? 2.748 -26.312 -5.453 1 91.94 93 ILE A N 1
ATOM 703 C CA . ILE A 1 93 ? 1.562 -26.984 -5.965 1 91.94 93 ILE A CA 1
ATOM 704 C C . ILE A 1 93 ? 1.176 -28.141 -5.031 1 91.94 93 ILE A C 1
ATOM 706 O O . ILE A 1 93 ? -0.01 -28.406 -4.836 1 91.94 93 ILE A O 1
ATOM 710 N N . PHE A 1 94 ? 2.119 -28.719 -4.418 1 93.25 94 PHE A N 1
ATOM 711 C CA . PHE A 1 94 ? 1.802 -29.891 -3.605 1 93.25 94 PHE A CA 1
ATOM 712 C C . PHE A 1 94 ? 1.441 -29.484 -2.184 1 93.25 94 PHE A C 1
ATOM 714 O O . PHE A 1 94 ? 0.876 -30.281 -1.427 1 93.25 94 PHE A O 1
ATOM 721 N N . SER A 1 95 ? 1.735 -28.281 -1.854 1 91.44 95 SER A N 1
ATOM 722 C CA . SER A 1 95 ? 1.334 -27.781 -0.539 1 91.44 95 SER A CA 1
ATOM 723 C C . SER A 1 95 ? 0.018 -27.016 -0.612 1 91.44 95 SER A C 1
ATOM 725 O O . SER A 1 95 ? -0.609 -26.75 0.416 1 91.44 95 SER A O 1
ATOM 727 N N . LEU A 1 96 ? -0.389 -26.734 -1.732 1 91.44 96 LEU A N 1
ATOM 728 C CA . LEU A 1 96 ? -1.577 -25.922 -1.936 1 91.44 96 LEU A CA 1
ATOM 729 C C . LEU A 1 96 ? -2.805 -26.562 -1.309 1 91.44 96 LEU A C 1
ATOM 731 O O . LEU A 1 96 ? -3.07 -27.75 -1.538 1 91.44 96 LEU A O 1
ATOM 735 N N . GLY A 1 97 ? -3.469 -25.828 -0.525 1 87.44 97 GLY A N 1
ATOM 736 C CA . GLY A 1 97 ? -4.758 -26.234 0.01 1 87.44 97 GLY A CA 1
ATOM 737 C C . GLY A 1 97 ? -4.641 -27.312 1.076 1 87.44 97 GLY A C 1
ATOM 738 O O . GLY A 1 97 ? -5.652 -27.844 1.53 1 87.44 97 GLY A O 1
ATOM 739 N N . ARG A 1 98 ? -3.455 -27.656 1.389 1 81.56 98 ARG A N 1
ATOM 740 C CA . ARG A 1 98 ? -3.273 -28.781 2.309 1 81.56 98 ARG A CA 1
ATOM 741 C C . ARG A 1 98 ? -3.432 -28.328 3.756 1 81.56 98 ARG A C 1
ATOM 743 O O . ARG A 1 98 ? -3.707 -29.141 4.641 1 81.56 98 ARG A O 1
ATOM 750 N N . ARG A 1 99 ? -3.117 -27.109 4.047 1 76.44 99 ARG A N 1
ATOM 751 C CA . ARG A 1 99 ? -3.281 -26.609 5.406 1 76.44 99 ARG A CA 1
ATOM 752 C C . ARG A 1 99 ? -4.164 -25.359 5.434 1 76.44 99 ARG A C 1
ATOM 754 O O . ARG A 1 99 ? -4.098 -24.531 4.527 1 76.44 99 ARG A O 1
ATOM 761 N N . GLU A 1 100 ? -5.051 -25.547 6.395 1 71.75 100 GLU A N 1
ATOM 762 C CA . GLU A 1 100 ? -5.82 -24.328 6.609 1 71.75 100 GLU A CA 1
ATOM 763 C C . GLU A 1 100 ? -4.934 -23.203 7.152 1 71.75 100 GLU A C 1
ATOM 765 O O . GLU A 1 100 ? -4.121 -23.422 8.055 1 71.75 100 GLU A O 1
ATOM 770 N N . ARG A 1 101 ? -5.145 -22.188 6.426 1 73.62 101 ARG A N 1
ATOM 771 C CA . ARG A 1 101 ? -4.34 -21.047 6.879 1 73.62 101 ARG A CA 1
ATOM 772 C C . ARG A 1 101 ? -5.09 -20.219 7.914 1 73.62 101 ARG A C 1
ATOM 774 O O . ARG A 1 101 ? -6.289 -19.969 7.762 1 73.62 101 ARG A O 1
ATOM 781 N N . GLU A 1 102 ? -4.426 -20.016 9.016 1 76.94 102 GLU A N 1
ATOM 782 C CA . GLU A 1 102 ? -4.98 -19.156 10.062 1 76.94 102 GLU A CA 1
ATOM 783 C C . GLU A 1 102 ? -4.715 -17.688 9.773 1 76.94 102 GLU A C 1
ATOM 785 O O . GLU A 1 102 ? -3.842 -17.344 8.969 1 76.94 102 GLU A O 1
ATOM 790 N N . VAL A 1 103 ? -5.66 -17.016 10.453 1 75.31 103 VAL A N 1
ATOM 791 C CA . VAL A 1 103 ? -5.461 -15.578 10.344 1 75.31 103 VAL A CA 1
ATOM 792 C C . VAL A 1 103 ? -4.094 -15.203 10.914 1 75.31 103 VAL A C 1
ATOM 794 O O . VAL A 1 103 ? -3.717 -15.672 11.992 1 75.31 103 VAL A O 1
ATOM 797 N N . GLY A 1 104 ? -3.363 -14.602 10.117 1 83.12 104 GLY A N 1
ATOM 798 C CA . GLY A 1 104 ? -2.035 -14.172 10.531 1 83.12 104 GLY A CA 1
ATOM 799 C C . GLY A 1 104 ? -1.604 -12.867 9.898 1 83.12 104 GLY A C 1
ATOM 800 O O . GLY A 1 104 ? -2.436 -11.992 9.641 1 83.12 104 GLY A O 1
ATOM 801 N N . GLN A 1 105 ? -0.309 -12.758 9.828 1 90.88 105 GLN A N 1
ATOM 802 C CA . GLN A 1 105 ? 0.241 -11.516 9.289 1 90.88 105 GLN A CA 1
ATOM 803 C C . GLN A 1 105 ? 0.203 -11.516 7.762 1 90.88 105 GLN A C 1
ATOM 805 O O . GLN A 1 105 ? 0.458 -12.539 7.129 1 90.88 105 GLN A O 1
ATOM 810 N N . TRP A 1 106 ? -0.226 -10.43 7.305 1 94.06 106 TRP A N 1
ATOM 811 C CA . TRP A 1 106 ? -0.181 -10.195 5.867 1 94.06 106 TRP A CA 1
ATOM 812 C C . TRP A 1 106 ? 1.11 -9.484 5.477 1 94.06 106 TRP A C 1
ATOM 814 O O . TRP A 1 106 ? 1.793 -8.906 6.328 1 94.06 106 TRP A O 1
ATOM 824 N N . THR A 1 107 ? 1.454 -9.672 4.262 1 96.25 107 THR A N 1
ATOM 825 C CA . THR A 1 107 ? 2.639 -9.016 3.725 1 96.25 107 THR A CA 1
ATOM 826 C C . THR A 1 107 ? 2.252 -7.984 2.668 1 96.25 107 THR A C 1
ATOM 828 O O . THR A 1 107 ? 1.463 -8.281 1.768 1 96.25 107 THR A O 1
ATOM 831 N N . VAL A 1 108 ? 2.734 -6.805 2.828 1 94.62 108 VAL A N 1
ATOM 832 C CA . VAL A 1 108 ? 2.541 -5.754 1.837 1 94.62 108 VAL A CA 1
ATOM 833 C C . VAL A 1 108 ? 3.889 -5.348 1.244 1 94.62 108 VAL A C 1
ATOM 835 O O . VAL A 1 108 ? 4.855 -5.125 1.979 1 94.62 108 VAL A O 1
ATOM 838 N N . LEU A 1 109 ? 3.938 -5.297 -0.09 1 95.06 109 LEU A N 1
ATOM 839 C CA . LEU A 1 109 ? 5.121 -4.852 -0.816 1 95.06 109 LEU A CA 1
ATOM 840 C C . LEU A 1 109 ? 4.805 -3.639 -1.683 1 95.06 109 LEU A C 1
ATOM 842 O O . LEU A 1 109 ? 3.818 -3.639 -2.422 1 95.06 109 LEU A O 1
ATOM 846 N N . TRP A 1 110 ? 5.582 -2.631 -1.517 1 91.44 110 TRP A N 1
ATOM 847 C CA . TRP A 1 110 ? 5.59 -1.484 -2.418 1 91.44 110 TRP A CA 1
ATOM 848 C C . TRP A 1 110 ? 6.844 -1.478 -3.285 1 91.44 110 TRP A C 1
ATOM 850 O O . TRP A 1 110 ? 7.953 -1.68 -2.783 1 91.44 110 TRP A O 1
ATOM 860 N N . GLN A 1 111 ? 6.648 -1.28 -4.547 1 92 111 GLN A N 1
ATOM 861 C CA . GLN A 1 111 ? 7.832 -1.202 -5.395 1 92 111 GLN A CA 1
ATOM 862 C C . GLN A 1 111 ? 7.738 -0.028 -6.363 1 92 111 GLN A C 1
ATOM 864 O O . GLN A 1 111 ? 6.652 0.287 -6.863 1 92 111 GLN A O 1
ATOM 869 N N . SER A 1 112 ? 8.766 0.707 -6.527 1 90.31 112 SER A N 1
ATOM 870 C CA . SER A 1 112 ? 8.914 1.813 -7.469 1 90.31 112 SER A CA 1
ATOM 871 C C . SER A 1 112 ? 10.094 1.588 -8.406 1 90.31 112 SER A C 1
ATOM 873 O O . SER A 1 112 ? 10.938 2.471 -8.578 1 90.31 112 SER A O 1
ATOM 875 N N . ILE A 1 113 ? 10.148 0.463 -8.961 1 93.69 113 ILE A N 1
ATOM 876 C CA . ILE A 1 113 ? 11.242 0.081 -9.844 1 93.69 113 ILE A CA 1
ATOM 877 C C . ILE A 1 113 ? 11.164 0.893 -11.141 1 93.69 113 ILE A C 1
ATOM 879 O O . ILE A 1 113 ? 10.133 0.907 -11.812 1 93.69 113 ILE A O 1
ATOM 883 N N . PRO A 1 114 ? 12.219 1.547 -11.469 1 94.25 114 PRO A N 1
ATOM 884 C CA . PRO A 1 114 ? 12.188 2.441 -12.625 1 94.25 114 PRO A CA 1
ATOM 885 C C . PRO A 1 114 ? 12.055 1.688 -13.953 1 94.25 114 PRO A C 1
ATOM 887 O O . PRO A 1 114 ? 12.273 0.474 -14 1 94.25 114 PRO A O 1
ATOM 890 N N . GLU A 1 115 ? 11.703 2.424 -14.945 1 94.19 115 GLU A N 1
ATOM 891 C CA . GLU A 1 115 ? 11.523 1.855 -16.281 1 94.19 115 GLU A CA 1
ATOM 892 C C . GLU A 1 115 ? 12.82 1.251 -16.797 1 94.19 115 GLU A C 1
ATOM 894 O O . GLU A 1 115 ? 12.797 0.278 -17.562 1 94.19 115 GLU A O 1
ATOM 899 N N . SER A 1 116 ? 13.93 1.812 -16.391 1 96.12 116 SER A N 1
ATOM 900 C CA . SER A 1 116 ? 15.227 1.295 -16.797 1 96.12 116 SER A CA 1
ATOM 901 C C . SER A 1 116 ? 15.445 -0.127 -16.297 1 96.12 116 SER A C 1
ATOM 903 O O . SER A 1 116 ? 16.312 -0.845 -16.797 1 96.12 116 SER A O 1
ATOM 905 N N . ARG A 1 117 ? 14.609 -0.541 -15.336 1 96.31 117 ARG A N 1
ATOM 906 C CA . ARG A 1 117 ? 14.703 -1.889 -14.781 1 96.31 117 ARG A CA 1
ATOM 907 C C . ARG A 1 117 ? 13.406 -2.662 -15.008 1 96.31 117 ARG A C 1
ATOM 909 O O . ARG A 1 117 ? 12.977 -3.426 -14.141 1 96.31 117 ARG A O 1
ATOM 916 N N . ARG A 1 118 ? 12.852 -2.484 -16.078 1 95.06 118 ARG A N 1
ATOM 917 C CA . ARG A 1 118 ? 11.547 -3.045 -16.422 1 95.06 118 ARG A CA 1
ATOM 918 C C . ARG A 1 118 ? 11.586 -4.57 -16.375 1 95.06 118 ARG A C 1
ATOM 920 O O . ARG A 1 118 ? 10.625 -5.207 -15.938 1 95.06 118 ARG A O 1
ATOM 927 N N . GLN A 1 119 ? 12.625 -5.168 -16.828 1 94.38 119 GLN A N 1
ATOM 928 C CA . GLN A 1 119 ? 12.727 -6.621 -16.844 1 94.38 119 GLN A CA 1
ATOM 929 C C . GLN A 1 119 ? 12.68 -7.191 -15.438 1 94.38 119 GLN A C 1
ATOM 931 O O . GLN A 1 119 ? 12.016 -8.195 -15.188 1 94.38 119 GLN A O 1
ATOM 936 N N . ALA A 1 120 ? 13.352 -6.535 -14.547 1 95.31 120 ALA A N 1
ATOM 937 C CA . ALA A 1 120 ? 13.336 -6.957 -13.148 1 95.31 120 ALA A CA 1
ATOM 938 C C . ALA A 1 120 ? 11.945 -6.832 -12.547 1 95.31 120 ALA A C 1
ATOM 940 O O . ALA A 1 120 ? 11.508 -7.703 -11.789 1 95.31 120 ALA A O 1
ATOM 941 N N . ARG A 1 121 ? 11.336 -5.773 -12.898 1 95.75 121 ARG A N 1
ATOM 942 C CA . ARG A 1 121 ? 9.977 -5.57 -12.398 1 95.75 121 ARG A CA 1
ATOM 943 C C . ARG A 1 121 ? 9.047 -6.676 -12.883 1 95.75 121 ARG A C 1
ATOM 945 O O . ARG A 1 121 ? 8.242 -7.199 -12.102 1 95.75 121 ARG A O 1
ATOM 952 N N . GLU A 1 122 ? 9.156 -7.031 -14.133 1 94.5 122 GLU A N 1
ATOM 953 C CA . GLU A 1 122 ? 8.312 -8.086 -14.695 1 94.5 122 GLU A CA 1
ATOM 954 C C . GLU A 1 122 ? 8.562 -9.422 -14.008 1 94.5 122 GLU A C 1
ATOM 956 O O . GLU A 1 122 ? 7.625 -10.164 -13.711 1 94.5 122 GLU A O 1
ATOM 961 N N . ARG A 1 123 ? 9.758 -9.711 -13.781 1 92.94 123 ARG A N 1
ATOM 962 C CA . ARG A 1 123 ? 10.117 -10.945 -13.078 1 92.94 123 ARG A CA 1
ATOM 963 C C . ARG A 1 123 ? 9.586 -10.93 -11.648 1 92.94 123 ARG A C 1
ATOM 965 O O . ARG A 1 123 ? 9.062 -11.938 -11.164 1 92.94 123 ARG A O 1
ATOM 972 N N . LEU A 1 124 ? 9.727 -9.805 -10.992 1 95.88 124 LEU A N 1
ATOM 973 C CA . LEU A 1 124 ? 9.219 -9.664 -9.633 1 95.88 124 LEU A CA 1
ATOM 974 C C . LEU A 1 124 ? 7.715 -9.93 -9.586 1 95.88 124 LEU A C 1
ATOM 976 O O . LEU A 1 124 ? 7.246 -10.719 -8.766 1 95.88 124 LEU A O 1
ATOM 980 N N . VAL A 1 125 ? 7.051 -9.305 -10.539 1 94.5 125 VAL A N 1
ATOM 981 C CA . VAL A 1 125 ? 5.598 -9.398 -10.57 1 94.5 125 VAL A CA 1
ATOM 982 C C . VAL A 1 125 ? 5.176 -10.859 -10.766 1 94.5 125 VAL A C 1
ATOM 984 O O . VAL A 1 125 ? 4.285 -11.352 -10.07 1 94.5 125 VAL A O 1
ATOM 987 N N . ARG A 1 126 ? 5.812 -11.562 -11.562 1 91 126 ARG A N 1
ATOM 988 C CA . ARG A 1 126 ? 5.512 -12.969 -11.812 1 91 126 ARG A CA 1
ATOM 989 C C . ARG A 1 126 ? 5.742 -13.805 -10.555 1 91 126 ARG A C 1
ATOM 991 O O . ARG A 1 126 ? 4.91 -14.641 -10.203 1 91 126 ARG A O 1
ATOM 998 N N . ARG A 1 127 ? 6.805 -13.547 -9.938 1 93.25 127 ARG A N 1
ATOM 999 C CA . ARG A 1 127 ? 7.152 -14.312 -8.75 1 93.25 127 ARG A CA 1
ATOM 1000 C C . ARG A 1 127 ? 6.223 -13.969 -7.59 1 93.25 127 ARG A C 1
ATOM 1002 O O . ARG A 1 127 ? 5.887 -14.844 -6.781 1 93.25 127 ARG A O 1
ATOM 1009 N N . LEU A 1 128 ? 5.863 -12.727 -7.52 1 95.88 128 LEU A N 1
ATOM 1010 C CA . LEU A 1 128 ? 4.934 -12.32 -6.469 1 95.88 128 LEU A CA 1
ATOM 1011 C C . LEU A 1 128 ? 3.604 -13.055 -6.613 1 95.88 128 LEU A C 1
ATOM 1013 O O . LEU A 1 128 ? 3.035 -13.516 -5.621 1 95.88 128 LEU A O 1
ATOM 1017 N N . ARG A 1 129 ? 3.158 -13.125 -7.809 1 92.94 129 ARG A N 1
ATOM 1018 C CA . ARG A 1 129 ? 1.908 -13.844 -8.047 1 92.94 129 ARG A CA 1
ATOM 1019 C C . ARG A 1 129 ? 2.018 -15.297 -7.609 1 92.94 129 ARG A C 1
ATOM 1021 O O . ARG A 1 129 ? 1.093 -15.844 -7.004 1 92.94 129 ARG A O 1
ATOM 1028 N N . PHE A 1 130 ? 3.102 -15.844 -7.871 1 90.31 130 PHE A N 1
ATOM 1029 C CA . PHE A 1 130 ? 3.344 -17.234 -7.496 1 90.31 130 PHE A CA 1
ATOM 1030 C C . PHE A 1 130 ? 3.381 -17.375 -5.98 1 90.31 130 PHE A C 1
ATOM 1032 O O . PHE A 1 130 ? 3.012 -18.438 -5.445 1 90.31 130 PHE A O 1
ATOM 1039 N N . LEU A 1 131 ? 3.727 -16.312 -5.328 1 92 131 LEU A N 1
ATOM 1040 C CA . LEU A 1 131 ? 3.797 -16.312 -3.869 1 92 131 LEU A CA 1
ATOM 1041 C C . LEU A 1 131 ? 2.445 -15.969 -3.256 1 92 131 LEU A C 1
ATOM 1043 O O . LEU A 1 131 ? 2.314 -15.891 -2.033 1 92 131 LEU A O 1
ATOM 1047 N N . GLY A 1 132 ? 1.517 -15.719 -4.133 1 92.12 132 GLY A N 1
ATOM 1048 C CA . GLY A 1 132 ? 0.164 -15.484 -3.65 1 92.12 132 GLY A CA 1
ATOM 1049 C C . GLY A 1 132 ? -0.178 -14.016 -3.516 1 92.12 132 GLY A C 1
ATOM 1050 O O . GLY A 1 132 ? -1.215 -13.664 -2.949 1 92.12 132 GLY A O 1
ATOM 1051 N N . PHE A 1 133 ? 0.647 -13.141 -4.031 1 95.81 133 PHE A N 1
ATOM 1052 C CA . PHE A 1 133 ? 0.376 -11.711 -3.953 1 95.81 133 PHE A CA 1
ATOM 1053 C C . PHE A 1 133 ? -0.663 -11.297 -4.988 1 95.81 133 PHE A C 1
ATOM 1055 O O . PHE A 1 133 ? -0.692 -11.836 -6.098 1 95.81 133 PHE A O 1
ATOM 1062 N N . GLY A 1 134 ? -1.47 -10.406 -4.613 1 94.75 134 GLY A N 1
ATOM 1063 C CA . GLY A 1 134 ? -2.35 -9.695 -5.527 1 94.75 134 GLY A CA 1
ATOM 1064 C C . GLY A 1 134 ? -2.082 -8.203 -5.57 1 94.75 134 GLY A C 1
ATOM 1065 O O . GLY A 1 134 ? -1.655 -7.613 -4.574 1 94.75 134 GLY A O 1
ATOM 1066 N N . PRO A 1 135 ? -2.33 -7.648 -6.688 1 92.31 135 PRO A N 1
ATOM 1067 C CA . PRO A 1 135 ? -2.15 -6.203 -6.812 1 92.31 135 PRO A CA 1
ATOM 1068 C C . PRO A 1 135 ? -3.301 -5.406 -6.199 1 92.31 135 PRO A C 1
ATOM 1070 O O . PRO A 1 135 ? -4.465 -5.777 -6.359 1 92.31 135 PRO A O 1
ATOM 1073 N N . VAL A 1 136 ? -3.025 -4.414 -5.422 1 85.5 136 VAL A N 1
ATOM 1074 C CA . VAL A 1 136 ? -4.066 -3.541 -4.887 1 85.5 136 VAL A CA 1
ATOM 1075 C C . VAL A 1 136 ? -4.043 -2.201 -5.617 1 85.5 136 VAL A C 1
ATOM 1077 O O . VAL A 1 136 ? -5.086 -1.578 -5.82 1 85.5 136 VAL A O 1
ATOM 1080 N N . GLN A 1 137 ? -2.984 -1.65 -5.918 1 82.31 137 GLN A N 1
ATOM 1081 C CA . GLN A 1 137 ? -2.748 -0.435 -6.691 1 82.31 137 GLN A CA 1
ATOM 1082 C C . GLN A 1 137 ? -1.413 -0.501 -7.426 1 82.31 137 GLN A C 1
ATOM 1084 O O . GLN A 1 137 ? -0.648 -1.452 -7.25 1 82.31 137 GLN A O 1
ATOM 1089 N N . ASP A 1 138 ? -1.295 0.414 -8.273 1 80.56 138 ASP A N 1
ATOM 1090 C CA . ASP A 1 138 ? -0.049 0.408 -9.031 1 80.56 138 ASP A CA 1
ATOM 1091 C C . ASP A 1 138 ? 1.162 0.405 -8.102 1 80.56 138 ASP A C 1
ATOM 1093 O O . ASP A 1 138 ? 1.325 1.312 -7.281 1 80.56 138 ASP A O 1
ATOM 1097 N N . GLY A 1 139 ? 1.904 -0.778 -8.195 1 85.88 139 GLY A N 1
ATOM 1098 C CA . GLY A 1 139 ? 3.156 -0.898 -7.469 1 85.88 139 GLY A CA 1
ATOM 1099 C C . GLY A 1 139 ? 2.979 -1.425 -6.059 1 85.88 139 GLY A C 1
ATOM 1100 O O . GLY A 1 139 ? 3.957 -1.611 -5.332 1 85.88 139 GLY A O 1
ATOM 1101 N N . THR A 1 140 ? 1.782 -1.673 -5.66 1 91.12 140 THR A N 1
ATOM 1102 C CA . THR A 1 140 ? 1.526 -2.221 -4.332 1 91.12 140 THR A CA 1
ATOM 1103 C C . THR A 1 140 ? 0.936 -3.625 -4.434 1 91.12 140 THR A C 1
ATOM 1105 O O . THR A 1 140 ? -0.04 -3.844 -5.152 1 91.12 140 THR A O 1
ATOM 1108 N N . TRP A 1 141 ? 1.532 -4.496 -3.674 1 93.94 141 TRP A N 1
ATOM 1109 C CA . TRP A 1 141 ? 1.143 -5.902 -3.682 1 93.94 141 TRP A CA 1
ATOM 1110 C C . TRP A 1 141 ? 0.877 -6.402 -2.266 1 93.94 141 TRP A C 1
ATOM 1112 O O . TRP A 1 141 ? 1.567 -6.008 -1.322 1 93.94 141 TRP A O 1
ATOM 1122 N N . ILE A 1 142 ? -0.109 -7.301 -2.152 1 94.19 142 ILE A N 1
ATOM 1123 C CA . ILE A 1 142 ? -0.435 -7.812 -0.827 1 94.19 142 ILE A CA 1
ATOM 1124 C C . ILE A 1 142 ? -0.559 -9.336 -0.879 1 94.19 142 ILE A C 1
ATOM 1126 O O . ILE A 1 142 ? -0.991 -9.891 -1.889 1 94.19 142 ILE A O 1
ATOM 1130 N N . ALA A 1 143 ? -0.126 -9.992 0.13 1 94.88 143 ALA A N 1
ATOM 1131 C CA . ALA A 1 143 ? -0.338 -11.414 0.357 1 94.88 143 ALA A CA 1
ATOM 1132 C C . ALA A 1 143 ? -0.93 -11.672 1.74 1 94.88 143 ALA A C 1
ATOM 1134 O O . ALA A 1 143 ? -0.565 -11 2.711 1 94.88 143 ALA A O 1
ATOM 1135 N N . PRO A 1 144 ? -1.813 -12.586 1.873 1 92.81 144 PRO A N 1
ATOM 1136 C CA . PRO A 1 144 ? -2.486 -12.836 3.148 1 92.81 144 PRO A CA 1
ATOM 1137 C C . PRO A 1 144 ? -1.673 -13.734 4.074 1 92.81 144 PRO A C 1
ATOM 1139 O O . PRO A 1 144 ? -2.244 -14.477 4.883 1 92.81 144 PRO A O 1
ATOM 1142 N N . HIS A 1 145 ? -0.318 -13.836 3.846 1 91.56 145 HIS A N 1
ATOM 1143 C CA . HIS A 1 145 ? 0.603 -14.617 4.66 1 91.56 145 HIS A CA 1
ATOM 1144 C C . HIS A 1 145 ? 1.934 -13.891 4.84 1 91.56 145 HIS A C 1
ATOM 1146 O O . HIS A 1 145 ? 2.217 -12.922 4.133 1 91.56 145 HIS A O 1
ATOM 1152 N N . ASP A 1 146 ? 2.633 -14.391 5.902 1 93.19 146 ASP A N 1
ATOM 1153 C CA . ASP A 1 146 ? 3.996 -13.891 6.074 1 93.19 146 ASP A CA 1
ATOM 1154 C C . ASP A 1 146 ? 4.906 -14.398 4.961 1 93.19 146 ASP A C 1
ATOM 1156 O O . ASP A 1 146 ? 5.211 -15.594 4.895 1 93.19 146 ASP A O 1
ATOM 1160 N N . ARG A 1 147 ? 5.281 -13.516 4.074 1 94.25 147 ARG A N 1
ATOM 1161 C CA . ARG A 1 147 ? 6.148 -13.828 2.943 1 94.25 147 ARG A CA 1
ATOM 1162 C C . ARG A 1 147 ? 7.422 -12.984 2.984 1 94.25 147 ARG A C 1
ATOM 1164 O O . ARG A 1 147 ? 8.039 -12.742 1.948 1 94.25 147 ARG A O 1
ATOM 1171 N N . GLU A 1 148 ? 7.734 -12.469 4.133 1 95.19 148 GLU A N 1
ATOM 1172 C CA . GLU A 1 148 ? 8.836 -11.516 4.242 1 95.19 148 GLU A CA 1
ATOM 1173 C C . GLU A 1 148 ? 10.141 -12.125 3.729 1 95.19 148 GLU A C 1
ATOM 1175 O O . GLU A 1 148 ? 10.82 -11.523 2.891 1 95.19 148 GLU A O 1
ATOM 1180 N N . ALA A 1 149 ? 10.438 -13.312 4.172 1 94.62 149 ALA A N 1
ATOM 1181 C CA . ALA A 1 149 ? 11.703 -13.938 3.805 1 94.62 149 ALA A CA 1
ATOM 1182 C C . ALA A 1 149 ? 11.781 -14.164 2.299 1 94.62 149 ALA A C 1
ATOM 1184 O O . ALA A 1 149 ? 12.812 -13.883 1.678 1 94.62 149 ALA A O 1
ATOM 1185 N N . GLU A 1 150 ? 10.719 -14.672 1.741 1 93.75 150 GLU A N 1
ATOM 1186 C CA . GLU A 1 150 ? 10.68 -14.953 0.31 1 93.75 150 GLU A CA 1
ATOM 1187 C C . GLU A 1 150 ? 10.828 -13.672 -0.509 1 93.75 150 GLU A C 1
ATOM 1189 O O . GLU A 1 150 ? 11.562 -13.648 -1.5 1 93.75 150 GLU A O 1
ATOM 1194 N N . VAL A 1 151 ? 10.18 -12.609 -0.086 1 96.62 151 VAL A N 1
ATOM 1195 C CA . VAL A 1 151 ? 10.203 -11.344 -0.821 1 96.62 151 VAL A CA 1
ATOM 1196 C C . VAL A 1 151 ? 11.594 -10.727 -0.735 1 96.62 151 VAL A C 1
ATOM 1198 O O . VAL A 1 151 ? 12.125 -10.234 -1.735 1 96.62 151 VAL A O 1
ATOM 1201 N N . LEU A 1 152 ? 12.148 -10.758 0.454 1 96.19 152 LEU A N 1
ATOM 1202 C CA . LEU A 1 152 ? 13.484 -10.195 0.627 1 96.19 152 LEU A CA 1
ATOM 1203 C C . LEU A 1 152 ? 14.492 -10.922 -0.258 1 96.19 152 LEU A C 1
ATOM 1205 O O . LEU A 1 152 ? 15.352 -10.281 -0.878 1 96.19 152 LEU A O 1
ATOM 1209 N N . THR A 1 153 ? 14.367 -12.227 -0.328 1 94.81 153 THR A N 1
ATOM 1210 C CA . THR A 1 153 ? 15.242 -13.023 -1.185 1 94.81 153 THR A CA 1
ATOM 1211 C C . THR A 1 153 ? 15.055 -12.648 -2.65 1 94.81 153 THR A C 1
ATOM 1213 O O . THR A 1 153 ? 16.031 -12.461 -3.383 1 94.81 153 THR A O 1
ATOM 1216 N N . LEU A 1 154 ? 13.883 -12.508 -3.043 1 94.81 154 LEU A N 1
ATOM 1217 C CA . LEU A 1 154 ? 13.547 -12.164 -4.418 1 94.81 154 LEU A CA 1
ATOM 1218 C C . LEU A 1 154 ? 14.102 -10.789 -4.785 1 94.81 154 LEU A C 1
ATOM 1220 O O . LEU A 1 154 ? 14.703 -10.617 -5.852 1 94.81 154 LEU A O 1
ATOM 1224 N N . LEU A 1 155 ? 13.883 -9.812 -3.934 1 96.69 155 LEU A N 1
ATOM 1225 C CA . LEU A 1 155 ? 14.367 -8.453 -4.176 1 96.69 155 LEU A CA 1
ATOM 1226 C C . LEU A 1 155 ? 15.883 -8.445 -4.32 1 96.69 155 LEU A C 1
ATOM 1228 O O . LEU A 1 155 ? 16.422 -7.75 -5.184 1 96.69 155 LEU A O 1
ATOM 1232 N N . ALA A 1 156 ? 16.5 -9.203 -3.449 1 95.75 156 ALA A N 1
ATOM 1233 C CA . ALA A 1 156 ? 17.953 -9.297 -3.492 1 95.75 156 ALA A CA 1
ATOM 1234 C C . ALA A 1 156 ? 18.422 -9.945 -4.789 1 95.75 156 ALA A C 1
ATOM 1236 O O . ALA A 1 156 ? 19.359 -9.461 -5.434 1 95.75 156 ALA A O 1
ATOM 1237 N N . GLU A 1 157 ? 17.797 -11.023 -5.191 1 93.81 157 GLU A N 1
ATOM 1238 C CA . GLU A 1 157 ? 18.125 -11.734 -6.422 1 93.81 157 GLU A CA 1
ATOM 1239 C C . GLU A 1 157 ? 18.016 -10.812 -7.637 1 93.81 157 GLU A C 1
ATOM 1241 O O . GLU A 1 157 ? 18.812 -10.898 -8.562 1 93.81 157 GLU A O 1
ATOM 1246 N N . LEU A 1 158 ? 17.078 -9.969 -7.605 1 96 158 LEU A N 1
ATOM 1247 C CA . LEU A 1 158 ? 16.797 -9.102 -8.742 1 96 158 LEU A CA 1
ATOM 1248 C C . LEU A 1 158 ? 17.547 -7.777 -8.609 1 96 158 LEU A C 1
ATOM 1250 O O . LEU A 1 158 ? 17.5 -6.945 -9.523 1 96 158 LEU A O 1
ATOM 1254 N N . ASP A 1 159 ? 18.156 -7.555 -7.512 1 96.31 159 ASP A N 1
ATOM 1255 C CA . ASP A 1 159 ? 18.922 -6.344 -7.223 1 96.31 159 ASP A CA 1
ATOM 1256 C C . ASP A 1 159 ? 18.047 -5.102 -7.309 1 96.31 159 ASP A C 1
ATOM 1258 O O . ASP A 1 159 ? 18.359 -4.152 -8.023 1 96.31 159 ASP A O 1
ATOM 1262 N N . VAL A 1 160 ? 16.922 -5.156 -6.617 1 96.31 160 VAL A N 1
ATOM 1263 C CA . VAL A 1 160 ? 16.016 -4.02 -6.68 1 96.31 160 VAL A CA 1
ATOM 1264 C C . VAL A 1 160 ? 15.516 -3.678 -5.277 1 96.31 160 VAL A C 1
ATOM 1266 O O . VAL A 1 160 ? 14.453 -3.064 -5.117 1 96.31 160 VAL A O 1
ATOM 1269 N N . SER A 1 161 ? 16.25 -4.09 -4.254 1 95.19 161 SER A N 1
ATOM 1270 C CA . SER A 1 161 ? 15.859 -3.865 -2.865 1 95.19 161 SER A CA 1
ATOM 1271 C C . SER A 1 161 ? 15.695 -2.377 -2.572 1 95.19 161 SER A C 1
ATOM 1273 O O . SER A 1 161 ? 14.844 -1.988 -1.769 1 95.19 161 SER A O 1
ATOM 1275 N N . GLU A 1 162 ? 16.438 -1.565 -3.258 1 92.75 162 GLU A N 1
ATOM 1276 C CA . GLU A 1 162 ? 16.438 -0.134 -2.969 1 92.75 162 GLU A CA 1
ATOM 1277 C C . GLU A 1 162 ? 15.141 0.526 -3.447 1 92.75 162 GLU A C 1
ATOM 1279 O O . GLU A 1 162 ? 14.844 1.661 -3.07 1 92.75 162 GLU A O 1
ATOM 1284 N N . TYR A 1 163 ? 14.359 -0.187 -4.25 1 93.12 163 TYR A N 1
ATOM 1285 C CA . TYR A 1 163 ? 13.156 0.385 -4.828 1 93.12 163 TYR A CA 1
ATOM 1286 C C . TYR A 1 163 ? 11.906 -0.176 -4.156 1 93.12 163 TYR A C 1
ATOM 1288 O O . TYR A 1 163 ? 10.797 -0.017 -4.664 1 93.12 163 TYR A O 1
ATOM 1296 N N . ALA A 1 164 ? 12.188 -0.84 -2.984 1 93.56 164 ALA A N 1
ATOM 1297 C CA . ALA A 1 164 ? 11.047 -1.557 -2.428 1 93.56 164 ALA A CA 1
ATOM 1298 C C . ALA A 1 164 ? 10.852 -1.228 -0.951 1 93.56 164 ALA A C 1
ATOM 1300 O O . ALA A 1 164 ? 11.812 -0.867 -0.261 1 93.56 164 ALA A O 1
ATOM 1301 N N . GLY A 1 165 ? 9.656 -1.256 -0.531 1 92.06 165 GLY A N 1
ATOM 1302 C CA . GLY A 1 165 ? 9.25 -1.311 0.865 1 92.06 165 GLY A CA 1
ATOM 1303 C C . GLY A 1 165 ? 8.43 -2.539 1.201 1 92.06 165 GLY A C 1
ATOM 1304 O O . GLY A 1 165 ? 7.707 -3.062 0.348 1 92.06 165 GLY A O 1
ATOM 1305 N N . LEU A 1 166 ? 8.594 -2.979 2.416 1 94.62 166 LEU A N 1
ATOM 1306 C CA . LEU A 1 166 ? 7.953 -4.215 2.848 1 94.62 166 LEU A CA 1
ATOM 1307 C C . LEU A 1 166 ? 7.418 -4.086 4.27 1 94.62 166 LEU A C 1
ATOM 1309 O O . LEU A 1 166 ? 8.086 -3.516 5.137 1 94.62 166 LEU A O 1
ATOM 1313 N N . MET A 1 167 ? 6.23 -4.602 4.449 1 94.19 167 MET A N 1
ATOM 1314 C CA . MET A 1 167 ? 5.633 -4.531 5.777 1 94.19 167 MET A CA 1
ATOM 1315 C C . MET A 1 167 ? 4.801 -5.773 6.066 1 94.19 167 MET A C 1
ATOM 1317 O O . MET A 1 167 ? 4.102 -6.277 5.184 1 94.19 167 MET A O 1
ATOM 1321 N N . LEU A 1 168 ? 4.926 -6.215 7.258 1 95.12 168 LEU A N 1
ATOM 1322 C CA . LEU A 1 168 ? 4.027 -7.242 7.777 1 95.12 168 LEU A CA 1
ATOM 1323 C C . LEU A 1 168 ? 2.973 -6.629 8.695 1 95.12 168 LEU A C 1
ATOM 1325 O O . LEU A 1 168 ? 3.277 -5.73 9.484 1 95.12 168 LEU A O 1
ATOM 1329 N N . GLY A 1 169 ? 1.725 -7.094 8.477 1 94.25 169 GLY A N 1
ATOM 1330 C CA . GLY A 1 169 ? 0.685 -6.531 9.328 1 94.25 169 GLY A CA 1
ATOM 1331 C C . GLY A 1 169 ? -0.617 -7.309 9.273 1 94.25 169 GLY A C 1
ATOM 1332 O O . GLY A 1 169 ? -0.669 -8.398 8.695 1 94.25 169 GLY A O 1
ATOM 1333 N N . THR A 1 170 ? -1.534 -6.754 9.953 1 90.62 170 THR A N 1
ATOM 1334 C CA . THR A 1 170 ? -2.859 -7.355 10.047 1 90.62 170 THR A CA 1
ATOM 1335 C C . THR A 1 170 ? -3.926 -6.398 9.523 1 90.62 170 THR A C 1
ATOM 1337 O O . THR A 1 170 ? -4 -5.246 9.961 1 90.62 170 THR A O 1
ATOM 1340 N N . PRO A 1 171 ? -4.695 -6.926 8.578 1 89.62 171 PRO A N 1
ATOM 1341 C CA . PRO A 1 171 ? -5.801 -6.074 8.141 1 89.62 171 PRO A CA 1
ATOM 1342 C C . PRO A 1 171 ? -6.766 -5.723 9.273 1 89.62 171 PRO A C 1
ATOM 1344 O O . PRO A 1 171 ? -7.02 -6.555 10.148 1 89.62 171 PRO A O 1
ATOM 1347 N N . SER A 1 172 ? -7.234 -4.551 9.203 1 89.88 172 SER A N 1
ATOM 1348 C CA . SER A 1 172 ? -8.219 -4.129 10.195 1 89.88 172 SER A CA 1
ATOM 1349 C C . SER A 1 172 ? -9.516 -4.926 10.055 1 89.88 172 SER A C 1
ATOM 1351 O O . SER A 1 172 ? -10.086 -5.008 8.969 1 89.88 172 SER A O 1
ATOM 1353 N N . PRO A 1 173 ? -9.984 -5.426 11.109 1 84.75 173 PRO A N 1
ATOM 1354 C CA . PRO A 1 173 ? -11.242 -6.168 11.039 1 84.75 173 PRO A CA 1
ATOM 1355 C C . PRO A 1 173 ? -12.461 -5.258 10.898 1 84.75 173 PRO A C 1
ATOM 1357 O O . PRO A 1 173 ? -13.57 -5.738 10.656 1 84.75 173 PRO A O 1
ATOM 1360 N N . ALA A 1 174 ? -12.227 -3.98 11.039 1 88.19 174 ALA A N 1
ATOM 1361 C CA . ALA A 1 174 ? -13.344 -3.035 11.008 1 88.19 174 ALA A CA 1
ATOM 1362 C C . ALA A 1 174 ? -13.828 -2.811 9.578 1 88.19 174 ALA A C 1
ATOM 1364 O O . ALA A 1 174 ? -14.922 -2.289 9.367 1 88.19 174 ALA A O 1
ATOM 1365 N N . LEU A 1 175 ? -13.016 -3.107 8.672 1 86.94 175 LEU A N 1
ATOM 1366 C CA . LEU A 1 175 ? -13.398 -2.979 7.266 1 86.94 175 LEU A CA 1
ATOM 1367 C C . LEU A 1 175 ? -13.648 -4.348 6.645 1 86.94 175 LEU A C 1
ATOM 1369 O O . LEU A 1 175 ? -13.227 -5.371 7.191 1 86.94 175 LEU A O 1
ATOM 1373 N N . ASP A 1 176 ? -14.336 -4.371 5.586 1 84.69 176 ASP A N 1
ATOM 1374 C CA . ASP A 1 176 ? -14.68 -5.609 4.891 1 84.69 176 ASP A CA 1
ATOM 1375 C C . ASP A 1 176 ? -13.469 -6.168 4.145 1 84.69 176 ASP A C 1
ATOM 1377 O O . ASP A 1 176 ? -13.195 -5.766 3.01 1 84.69 176 ASP A O 1
ATOM 1381 N N . VAL A 1 177 ? -12.875 -7.109 4.719 1 82.5 177 VAL A N 1
ATOM 1382 C CA . VAL A 1 177 ? -11.648 -7.688 4.172 1 82.5 177 VAL A CA 1
ATOM 1383 C C . VAL A 1 177 ? -11.961 -8.43 2.875 1 82.5 177 VAL A C 1
ATOM 1385 O O . VAL A 1 177 ? -11.148 -8.438 1.945 1 82.5 177 VAL A O 1
ATOM 1388 N N . ARG A 1 178 ? -13.109 -8.961 2.803 1 81.81 178 ARG A N 1
ATOM 1389 C CA . ARG A 1 178 ? -13.492 -9.68 1.592 1 81.81 178 ARG A CA 1
ATOM 1390 C C . ARG A 1 178 ? -13.586 -8.734 0.398 1 81.81 178 ARG A C 1
ATOM 1392 O O . ARG A 1 178 ? -13.148 -9.078 -0.705 1 81.81 178 ARG A O 1
ATOM 1399 N N . ARG A 1 179 ? -14.148 -7.668 0.699 1 84.56 179 ARG A N 1
ATOM 1400 C CA . ARG A 1 179 ? -14.281 -6.68 -0.368 1 84.56 179 ARG A CA 1
ATOM 1401 C C . ARG A 1 179 ? -12.914 -6.195 -0.833 1 84.56 179 ARG A C 1
ATOM 1403 O O . ARG A 1 179 ? -12.664 -6.082 -2.035 1 84.56 179 ARG A O 1
ATOM 1410 N N . PHE A 1 180 ? -12.156 -6.004 0.077 1 82.19 180 PHE A N 1
ATOM 1411 C CA . PHE A 1 180 ? -10.805 -5.555 -0.233 1 82.19 180 PHE A CA 1
ATOM 1412 C C . PHE A 1 180 ? -10.023 -6.645 -0.958 1 82.19 180 PHE A C 1
ATOM 1414 O O . PHE A 1 180 ? -9.352 -6.375 -1.955 1 82.19 180 PHE A O 1
ATOM 1421 N N . ALA A 1 181 ? -10.109 -7.844 -0.482 1 86.06 181 ALA A N 1
ATOM 1422 C CA . ALA A 1 181 ? -9.453 -8.977 -1.119 1 86.06 181 ALA A CA 1
ATOM 1423 C C . ALA A 1 181 ? -9.93 -9.156 -2.557 1 86.06 181 ALA A C 1
ATOM 1425 O O . ALA A 1 181 ? -9.141 -9.492 -3.443 1 86.06 181 ALA A O 1
ATOM 1426 N N . GLY A 1 182 ? -11.125 -8.867 -2.795 1 86.25 182 GLY A N 1
ATOM 1427 C CA . GLY A 1 182 ? -11.711 -8.992 -4.121 1 86.25 182 GLY A CA 1
ATOM 1428 C C . GLY A 1 182 ? -11.109 -8.031 -5.133 1 86.25 182 GLY A C 1
ATOM 1429 O O . GLY A 1 182 ? -11.219 -8.25 -6.34 1 86.25 182 GLY A O 1
ATOM 1430 N N . ARG A 1 183 ? -10.484 -7.039 -4.637 1 82.94 183 ARG A N 1
ATOM 1431 C CA . ARG A 1 183 ? -9.812 -6.094 -5.52 1 82.94 183 ARG A CA 1
ATOM 1432 C C . ARG A 1 183 ? -8.445 -6.621 -5.941 1 82.94 183 ARG A C 1
ATOM 1434 O O . ARG A 1 183 ? -7.961 -6.309 -7.031 1 82.94 183 ARG A O 1
ATOM 1441 N N . ALA A 1 184 ? -7.906 -7.406 -5.066 1 89.94 184 ALA A N 1
ATOM 1442 C CA . ALA A 1 184 ? -6.551 -7.902 -5.301 1 89.94 184 ALA A CA 1
ATOM 1443 C C . ALA A 1 184 ? -6.574 -9.234 -6.047 1 89.94 184 ALA A C 1
ATOM 1445 O O . ALA A 1 184 ? -5.645 -9.547 -6.797 1 89.94 184 ALA A O 1
ATOM 1446 N N . TRP A 1 185 ? -7.645 -9.992 -5.844 1 93.75 185 TRP A N 1
ATOM 1447 C CA . TRP A 1 185 ? -7.75 -11.312 -6.457 1 93.75 185 TRP A CA 1
ATOM 1448 C C . TRP A 1 185 ? -9.125 -11.516 -7.086 1 93.75 185 TRP A C 1
ATOM 1450 O O . TRP A 1 185 ? -10.133 -11.078 -6.535 1 93.75 185 TRP A O 1
ATOM 1460 N N . ASN A 1 186 ? -9.195 -12.133 -8.234 1 94.06 186 ASN A N 1
ATOM 1461 C CA . ASN A 1 186 ? -10.453 -12.539 -8.844 1 94.06 186 ASN A CA 1
ATOM 1462 C C . ASN A 1 186 ? -11.008 -13.812 -8.203 1 94.06 186 ASN A C 1
ATOM 1464 O O . ASN A 1 186 ? -10.859 -14.906 -8.75 1 94.06 186 ASN A O 1
ATOM 1468 N N . LEU A 1 187 ? -11.711 -13.625 -7.141 1 93.31 187 LEU A N 1
ATOM 1469 C CA . LEU A 1 187 ? -12.125 -14.758 -6.312 1 93.31 187 LEU A CA 1
ATOM 1470 C C . LEU A 1 187 ? -13.203 -15.57 -7.012 1 93.31 187 LEU A C 1
ATOM 1472 O O . LEU A 1 187 ? -13.227 -16.797 -6.906 1 93.31 187 LEU A O 1
ATOM 1476 N N . ASP A 1 188 ? -14.078 -14.859 -7.695 1 93.56 188 ASP A N 1
ATOM 1477 C CA . ASP A 1 188 ? -15.109 -15.57 -8.445 1 93.56 188 ASP A CA 1
ATOM 1478 C C . ASP A 1 188 ? -14.492 -16.406 -9.562 1 93.56 188 ASP A C 1
ATOM 1480 O O . ASP A 1 188 ? -14.883 -17.562 -9.773 1 93.56 188 ASP A O 1
ATOM 1484 N N . GLY A 1 189 ? -13.586 -15.773 -10.312 1 96.12 189 GLY A N 1
ATOM 1485 C CA . GLY A 1 189 ? -12.867 -16.516 -11.344 1 96.12 189 GLY A CA 1
ATOM 1486 C C . GLY A 1 189 ? -12.102 -17.703 -10.797 1 96.12 189 GLY A C 1
ATOM 1487 O O . GLY A 1 189 ? -12.07 -18.766 -11.422 1 96.12 189 GLY A O 1
ATOM 1488 N N . LEU A 1 190 ? -11.539 -17.531 -9.656 1 96.12 190 LEU A N 1
ATOM 1489 C CA . LEU A 1 190 ? -10.812 -18.609 -9 1 96.12 190 LEU A CA 1
ATOM 1490 C C . LEU A 1 190 ? -11.742 -19.781 -8.672 1 96.12 190 LEU A C 1
ATOM 1492 O O . LEU A 1 190 ? -11.422 -20.938 -8.953 1 96.12 190 LEU A O 1
ATOM 1496 N N . ALA A 1 191 ? -12.883 -19.484 -8.086 1 96.44 191 ALA A N 1
ATOM 1497 C CA . ALA A 1 191 ? -13.859 -20.516 -7.754 1 96.44 191 ALA A CA 1
ATOM 1498 C C . ALA A 1 191 ? -14.289 -21.281 -9 1 96.44 191 ALA A C 1
ATOM 1500 O O . ALA A 1 191 ? -14.367 -22.516 -8.977 1 96.44 191 ALA A O 1
ATOM 1501 N N . ALA A 1 192 ? -14.492 -20.531 -10.016 1 97.56 192 ALA A N 1
ATOM 1502 C CA . ALA A 1 192 ? -14.898 -21.141 -11.281 1 97.56 192 ALA A CA 1
ATOM 1503 C C . ALA A 1 192 ? -13.82 -22.078 -11.812 1 97.56 192 ALA A C 1
ATOM 1505 O O . ALA A 1 192 ? -14.125 -23.125 -12.398 1 97.56 192 ALA A O 1
ATOM 1506 N N . ARG A 1 193 ? -12.609 -21.688 -11.68 1 97.5 193 ARG A N 1
ATOM 1507 C CA . ARG A 1 193 ? -11.5 -22.5 -12.172 1 97.5 193 ARG A CA 1
ATOM 1508 C C . ARG A 1 193 ? -11.398 -23.797 -11.383 1 97.5 193 ARG A C 1
ATOM 1510 O O . ARG A 1 193 ? -11.117 -24.859 -11.953 1 97.5 193 ARG A O 1
ATOM 1517 N N . TYR A 1 194 ? -11.562 -23.75 -10.125 1 97.62 194 TYR A N 1
ATOM 1518 C CA . TYR A 1 194 ? -11.578 -24.969 -9.32 1 97.62 194 TYR A CA 1
ATOM 1519 C C . TYR A 1 194 ? -12.727 -25.875 -9.734 1 97.62 194 TYR A C 1
ATOM 1521 O O . TYR A 1 194 ? -12.562 -27.094 -9.836 1 97.62 194 TYR A O 1
ATOM 1529 N N . ASP A 1 195 ? -13.906 -25.25 -9.906 1 97.94 195 ASP A N 1
ATOM 1530 C CA . ASP A 1 195 ? -15.062 -26.016 -10.375 1 97.94 195 ASP A CA 1
ATOM 1531 C C . ASP A 1 195 ? -14.75 -26.719 -11.688 1 97.94 195 ASP A C 1
ATOM 1533 O O . ASP A 1 195 ? -15.047 -27.906 -11.852 1 97.94 195 ASP A O 1
ATOM 1537 N N . ALA A 1 196 ? -14.227 -25.969 -12.555 1 97.88 196 ALA A N 1
ATOM 1538 C CA . ALA A 1 196 ? -13.883 -26.516 -13.867 1 97.88 196 ALA A CA 1
ATOM 1539 C C . ALA A 1 196 ? -12.867 -27.656 -13.742 1 97.88 196 ALA A C 1
ATOM 1541 O O . ALA A 1 196 ? -12.961 -28.656 -14.445 1 97.88 196 ALA A O 1
ATOM 1542 N N . PHE A 1 197 ? -11.867 -27.516 -12.914 1 97.88 197 PHE A N 1
ATOM 1543 C CA . PHE A 1 197 ? -10.852 -28.547 -12.695 1 97.88 197 PHE A CA 1
ATOM 1544 C C . PHE A 1 197 ? -11.5 -29.844 -12.25 1 97.88 197 PHE A C 1
ATOM 1546 O O . PHE A 1 197 ? -11.203 -30.906 -12.805 1 97.88 197 PHE A O 1
ATOM 1553 N N . VAL A 1 198 ? -12.414 -29.797 -11.273 1 97.94 198 VAL A N 1
ATOM 1554 C CA . VAL A 1 198 ? -13.094 -30.969 -10.742 1 97.94 198 VAL A CA 1
ATOM 1555 C C . VAL A 1 198 ? -13.977 -31.594 -11.828 1 97.94 198 VAL A C 1
ATOM 1557 O O . VAL A 1 198 ? -14 -32.812 -11.992 1 97.94 198 VAL A O 1
ATOM 1560 N N . ARG A 1 199 ? -14.633 -30.734 -12.516 1 97.38 199 ARG A N 1
ATOM 1561 C CA . ARG A 1 199 ? -15.5 -31.203 -13.594 1 97.38 199 ARG A CA 1
ATOM 1562 C C . ARG A 1 199 ? -14.695 -31.906 -14.68 1 97.38 199 ARG A C 1
ATOM 1564 O O . ARG A 1 199 ? -15.07 -32.969 -15.141 1 97.38 199 ARG A O 1
ATOM 1571 N N . ASP A 1 200 ? -13.609 -31.375 -15.039 1 96.69 200 ASP A N 1
ATOM 1572 C CA . ASP A 1 200 ? -12.828 -31.828 -16.188 1 96.69 200 ASP A CA 1
ATOM 1573 C C . ASP A 1 200 ? -12.062 -33.094 -15.859 1 96.69 200 ASP A C 1
ATOM 1575 O O . ASP A 1 200 ? -11.844 -33.938 -16.734 1 96.69 200 ASP A O 1
ATOM 1579 N N . PHE A 1 201 ? -11.656 -33.344 -14.625 1 97.19 201 PHE A N 1
ATOM 1580 C CA . PHE A 1 201 ? -10.758 -34.438 -14.328 1 97.19 201 PHE A CA 1
ATOM 1581 C C . PHE A 1 201 ? -11.398 -35.406 -13.344 1 97.19 201 PHE A C 1
ATOM 1583 O O . PHE A 1 201 ? -10.875 -36.5 -13.109 1 97.19 201 PHE A O 1
ATOM 1590 N N . GLY A 1 202 ? -12.469 -35 -12.758 1 95.75 202 GLY A N 1
ATOM 1591 C CA . GLY A 1 202 ? -13.102 -35.781 -11.703 1 95.75 202 GLY A CA 1
ATOM 1592 C C . GLY A 1 202 ? -13.617 -37.125 -12.18 1 95.75 202 GLY A C 1
ATOM 1593 O O . GLY A 1 202 ? -13.773 -38.062 -11.383 1 95.75 202 GLY A O 1
ATOM 1594 N N . GLY A 1 203 ? -13.82 -37.312 -13.438 1 94 203 GLY A N 1
ATOM 1595 C CA . GLY A 1 203 ? -14.398 -38.531 -13.961 1 94 203 GLY A CA 1
ATOM 1596 C C . GLY A 1 203 ? -13.359 -39.594 -14.297 1 94 203 GLY A C 1
ATOM 1597 O O . GLY A 1 203 ? -13.703 -40.75 -14.617 1 94 203 GLY A O 1
ATOM 1598 N N . TYR A 1 204 ? -12.125 -39.219 -14.227 1 95.06 204 TYR A N 1
ATOM 1599 C CA . TYR A 1 204 ? -11.086 -40.188 -14.609 1 95.06 204 TYR A CA 1
ATOM 1600 C C . TYR A 1 204 ? -10.758 -41.125 -13.453 1 95.06 204 TYR A C 1
ATOM 1602 O O . TYR A 1 204 ? -10.773 -40.719 -12.289 1 95.06 204 TYR A O 1
ATOM 1610 N N . SER A 1 205 ? -10.531 -42.344 -13.867 1 88.38 205 SER A N 1
ATOM 1611 C CA . SER A 1 205 ? -10.102 -43.344 -12.891 1 88.38 205 SER A CA 1
ATOM 1612 C C . SER A 1 205 ? -8.578 -43.406 -12.805 1 88.38 205 SER A C 1
ATOM 1614 O O . SER A 1 205 ? -7.875 -42.906 -13.672 1 88.38 205 SER A O 1
ATOM 1616 N N . GLY A 1 206 ? -8.125 -44.062 -11.734 1 90.19 206 GLY A N 1
ATOM 1617 C CA . GLY A 1 206 ? -6.691 -44.25 -11.578 1 90.19 206 GLY A CA 1
ATOM 1618 C C . GLY A 1 206 ? -6.145 -45.406 -12.43 1 90.19 206 GLY A C 1
ATOM 1619 O O . GLY A 1 206 ? -4.93 -45.625 -12.477 1 90.19 206 GLY A O 1
ATOM 1620 N N . ASP A 1 207 ? -7.066 -46.031 -13.039 1 93.38 207 ASP A N 1
ATOM 1621 C CA . ASP A 1 207 ? -6.672 -47.188 -13.875 1 93.38 207 ASP A CA 1
ATOM 1622 C C . ASP A 1 207 ? -6.934 -46.906 -15.352 1 93.38 207 ASP A C 1
ATOM 1624 O O . ASP A 1 207 ? -8.031 -47.156 -15.852 1 93.38 207 ASP A O 1
ATOM 1628 N N . LEU A 1 208 ? -5.973 -46.312 -16 1 96.62 208 LEU A N 1
ATOM 1629 C CA . LEU A 1 208 ? -6.055 -45.969 -17.422 1 96.62 208 LEU A CA 1
ATOM 1630 C C . LEU A 1 208 ? -4.91 -46.594 -18.203 1 96.62 208 LEU A C 1
ATOM 1632 O O . LEU A 1 208 ? -3.84 -46.844 -17.641 1 96.62 208 LEU A O 1
ATOM 1636 N N . PRO A 1 209 ? -5.191 -46.875 -19.453 1 96.81 209 PRO A N 1
ATOM 1637 C CA . PRO A 1 209 ? -4.074 -47.281 -20.297 1 96.81 209 PRO A CA 1
ATOM 1638 C C . PRO A 1 209 ? -2.943 -46.281 -20.344 1 96.81 209 PRO A C 1
ATOM 1640 O O . PRO A 1 209 ? -3.18 -45.062 -20.141 1 96.81 209 PRO A O 1
ATOM 1643 N N . ASP A 1 210 ? -1.764 -46.688 -20.609 1 97.25 210 ASP A N 1
ATOM 1644 C CA . ASP A 1 210 ? -0.536 -45.906 -20.484 1 97.25 210 ASP A CA 1
ATOM 1645 C C . ASP A 1 210 ? -0.666 -44.562 -21.203 1 97.25 210 ASP A C 1
ATOM 1647 O O . ASP A 1 210 ? -0.427 -43.5 -20.609 1 97.25 210 ASP A O 1
ATOM 1651 N N . ALA A 1 211 ? -1.105 -44.562 -22.438 1 95.44 211 ALA A N 1
ATOM 1652 C CA . ALA A 1 211 ? -1.176 -43.344 -23.234 1 95.44 211 ALA A CA 1
ATOM 1653 C C . ALA A 1 211 ? -2.205 -42.375 -22.656 1 95.44 211 ALA A C 1
ATOM 1655 O O . ALA A 1 211 ? -1.964 -41.156 -22.609 1 95.44 211 ALA A O 1
ATOM 1656 N N . GLU A 1 212 ? -3.322 -42.906 -22.266 1 95.81 212 GLU A N 1
ATOM 1657 C CA . GLU A 1 212 ? -4.375 -42.062 -21.688 1 95.81 212 GLU A CA 1
ATOM 1658 C C . GLU A 1 212 ? -3.973 -41.531 -20.312 1 95.81 212 GLU A C 1
ATOM 1660 O O . GLU A 1 212 ? -4.258 -40.406 -19.984 1 95.81 212 GLU A O 1
ATOM 1665 N N . ALA A 1 213 ? -3.373 -42.406 -19.484 1 97.5 213 ALA A N 1
ATOM 1666 C CA . ALA A 1 213 ? -2.865 -41.969 -18.188 1 97.5 213 ALA A CA 1
ATOM 1667 C C . ALA A 1 213 ? -1.89 -40.812 -18.328 1 97.5 213 ALA A C 1
ATOM 1669 O O . ALA A 1 213 ? -1.941 -39.844 -17.547 1 97.5 213 ALA A O 1
ATOM 1670 N N . PHE A 1 214 ? -1.031 -40.906 -19.328 1 96.94 214 PHE A N 1
ATOM 1671 C CA . PHE A 1 214 ? -0.047 -39.875 -19.594 1 96.94 214 PHE A CA 1
ATOM 1672 C C . PHE A 1 214 ? -0.732 -38.531 -19.938 1 96.94 214 PHE A C 1
ATOM 1674 O O . PHE A 1 214 ? -0.379 -37.5 -19.391 1 96.94 214 PHE A O 1
ATOM 1681 N N . GLN A 1 215 ? -1.707 -38.594 -20.812 1 95.38 215 GLN A N 1
ATOM 1682 C CA . GLN A 1 215 ? -2.412 -37.406 -21.25 1 95.38 215 GLN A CA 1
ATOM 1683 C C . GLN A 1 215 ? -3.141 -36.75 -20.078 1 95.38 215 GLN A C 1
ATOM 1685 O O . GLN A 1 215 ? -2.992 -35.531 -19.844 1 95.38 215 GLN A O 1
ATOM 1690 N N . VAL A 1 216 ? -3.859 -37.531 -19.344 1 96.06 216 VAL A N 1
ATOM 1691 C CA . VAL A 1 216 ? -4.664 -37 -18.25 1 96.06 216 VAL A CA 1
ATOM 1692 C C . VAL A 1 216 ? -3.75 -36.438 -17.172 1 96.06 216 VAL A C 1
ATOM 1694 O O . VAL A 1 216 ? -3.953 -35.312 -16.719 1 96.06 216 VAL A O 1
ATOM 1697 N N . ARG A 1 217 ? -2.674 -37.156 -16.75 1 97.25 217 ARG A N 1
ATOM 1698 C CA . ARG A 1 217 ? -1.769 -36.688 -15.695 1 97.25 217 ARG A CA 1
ATOM 1699 C C . ARG A 1 217 ? -1.062 -35.406 -16.109 1 97.25 217 ARG A C 1
ATOM 1701 O O . ARG A 1 217 ? -0.89 -34.5 -15.297 1 97.25 217 ARG A O 1
ATOM 1708 N N . THR A 1 218 ? -0.693 -35.344 -17.375 1 96.38 218 THR A N 1
ATOM 1709 C CA . THR A 1 218 ? 0.024 -34.188 -17.875 1 96.38 218 THR A CA 1
ATOM 1710 C C . THR A 1 218 ? -0.878 -32.938 -17.875 1 96.38 218 THR A C 1
ATOM 1712 O O . THR A 1 218 ? -0.52 -31.906 -17.312 1 96.38 218 THR A O 1
ATOM 1715 N N . TRP A 1 219 ? -2.033 -33.094 -18.438 1 95.38 219 TRP A N 1
ATOM 1716 C CA . TRP A 1 219 ? -2.939 -31.969 -18.531 1 95.38 219 TRP A CA 1
ATOM 1717 C C . TRP A 1 219 ? -3.451 -31.562 -17.156 1 95.38 219 TRP A C 1
ATOM 1719 O O . TRP A 1 219 ? -3.598 -30.359 -16.859 1 95.38 219 TRP A O 1
ATOM 1729 N N . MET A 1 220 ? -3.746 -32.5 -16.312 1 96.69 220 MET A N 1
ATOM 1730 C CA . MET A 1 220 ? -4.172 -32.219 -14.953 1 96.69 220 MET A CA 1
ATOM 1731 C C . MET A 1 220 ? -3.1 -31.438 -14.195 1 96.69 220 MET A C 1
ATOM 1733 O O . MET A 1 220 ? -3.393 -30.422 -13.547 1 96.69 220 MET A O 1
ATOM 1737 N N . THR A 1 221 ? -1.867 -31.938 -14.297 1 96.62 221 THR A N 1
ATOM 1738 C CA . THR A 1 221 ? -0.754 -31.281 -13.617 1 96.62 221 THR A CA 1
ATOM 1739 C C . THR A 1 221 ? -0.552 -29.875 -14.148 1 96.62 221 THR A C 1
ATOM 1741 O O . THR A 1 221 ? -0.377 -28.922 -13.367 1 96.62 221 THR A O 1
ATOM 1744 N N . HIS A 1 222 ? -0.628 -29.734 -15.43 1 95.31 222 HIS A N 1
ATOM 1745 C CA . HIS A 1 222 ? -0.458 -28.422 -16.062 1 95.31 222 HIS A CA 1
ATOM 1746 C C . HIS A 1 222 ? -1.52 -27.438 -15.586 1 95.31 222 HIS A C 1
ATOM 1748 O O . HIS A 1 222 ? -1.206 -26.297 -15.273 1 95.31 222 HIS A O 1
ATOM 1754 N N . THR A 1 223 ? -2.729 -27.875 -15.555 1 95.56 223 THR A N 1
ATOM 1755 C CA . THR A 1 223 ? -3.842 -27.031 -15.133 1 95.56 223 THR A CA 1
ATOM 1756 C C . THR A 1 223 ? -3.711 -26.656 -13.656 1 95.56 223 THR A C 1
ATOM 1758 O O . THR A 1 223 ? -3.9 -25.5 -13.289 1 95.56 223 THR A O 1
ATOM 1761 N N . PHE A 1 224 ? -3.352 -27.625 -12.859 1 96.5 224 PHE A N 1
ATOM 1762 C CA . PHE A 1 224 ? -3.275 -27.422 -11.422 1 96.5 224 PHE A CA 1
ATOM 1763 C C . PHE A 1 224 ? -2.15 -26.453 -11.07 1 96.5 224 PHE A C 1
ATOM 1765 O O . PHE A 1 224 ? -2.254 -25.703 -10.109 1 96.5 224 PHE A O 1
ATOM 1772 N N . ARG A 1 225 ? -1.123 -26.422 -11.805 1 94.38 225 ARG A N 1
ATOM 1773 C CA . ARG A 1 225 ? 0.066 -25.609 -11.562 1 94.38 225 ARG A CA 1
ATOM 1774 C C . ARG A 1 225 ? -0.258 -24.125 -11.641 1 94.38 225 ARG A C 1
ATOM 1776 O O . ARG A 1 225 ? 0.521 -23.297 -11.18 1 94.38 225 ARG A O 1
ATOM 1783 N N . ALA A 1 226 ? -1.368 -23.766 -12.211 1 93.19 226 ALA A N 1
ATOM 1784 C CA . ALA A 1 226 ? -1.764 -22.359 -12.32 1 93.19 226 ALA A CA 1
ATOM 1785 C C . ALA A 1 226 ? -2.324 -21.844 -11 1 93.19 226 ALA A C 1
ATOM 1787 O O . ALA A 1 226 ? -2.322 -20.641 -10.742 1 93.19 226 ALA A O 1
ATOM 1788 N N . PHE A 1 227 ? -2.758 -22.688 -10.148 1 95.31 227 PHE A N 1
ATOM 1789 C CA . PHE A 1 227 ? -3.551 -22.297 -8.992 1 95.31 227 PHE A CA 1
ATOM 1790 C C . PHE A 1 227 ? -2.703 -21.516 -7.992 1 95.31 227 PHE A C 1
ATOM 1792 O O . PHE A 1 227 ? -3.176 -20.547 -7.395 1 95.31 227 PHE A O 1
ATOM 1799 N N . PRO A 1 228 ? -1.403 -21.875 -7.785 1 92.56 228 PRO A N 1
ATOM 1800 C CA . PRO A 1 228 ? -0.625 -21.094 -6.824 1 92.56 228 PRO A CA 1
ATOM 1801 C C . PRO A 1 228 ? -0.57 -19.609 -7.172 1 92.56 228 PRO A C 1
ATOM 1803 O O . PRO A 1 228 ? -0.537 -18.75 -6.277 1 92.56 228 PRO A O 1
ATOM 1806 N N . SER A 1 229 ? -0.622 -19.281 -8.438 1 93.69 229 SER A N 1
ATOM 1807 C CA . SER A 1 229 ? -0.56 -17.875 -8.852 1 93.69 229 SER A CA 1
ATOM 1808 C C . SER A 1 229 ? -1.937 -17.219 -8.805 1 93.69 229 SER A C 1
ATOM 1810 O O . SER A 1 229 ? -2.049 -16 -8.852 1 93.69 229 SER A O 1
ATOM 1812 N N . LEU A 1 230 ? -2.93 -18.031 -8.664 1 94.19 230 LEU A N 1
ATOM 1813 C CA . LEU A 1 230 ? -4.297 -17.516 -8.703 1 94.19 230 LEU A CA 1
ATOM 1814 C C . LEU A 1 230 ? -4.91 -17.5 -7.309 1 94.19 230 LEU A C 1
ATOM 1816 O O . LEU A 1 230 ? -5.754 -16.656 -7.008 1 94.19 230 LEU A O 1
ATOM 1820 N N . ASP A 1 231 ? -4.516 -18.453 -6.539 1 94.25 231 ASP A N 1
ATOM 1821 C CA . ASP A 1 231 ? -5.125 -18.641 -5.227 1 94.25 231 ASP A CA 1
ATOM 1822 C C . ASP A 1 231 ? -4.219 -18.109 -4.117 1 94.25 231 ASP A C 1
ATOM 1824 O O . ASP A 1 231 ? -3.197 -18.734 -3.799 1 94.25 231 ASP A O 1
ATOM 1828 N N . PRO A 1 232 ? -4.621 -17.078 -3.5 1 92.94 232 PRO A N 1
ATOM 1829 C CA . PRO A 1 232 ? -3.822 -16.547 -2.391 1 92.94 232 PRO A CA 1
ATOM 1830 C C . PRO A 1 232 ? -3.975 -17.375 -1.111 1 92.94 232 PRO A C 1
ATOM 1832 O O . PRO A 1 232 ? -3.232 -17.172 -0.149 1 92.94 232 PRO A O 1
ATOM 1835 N N . GLU A 1 233 ? -4.887 -18.344 -1.155 1 92.38 233 GLU A N 1
ATOM 1836 C CA . GLU A 1 233 ? -5.188 -19.141 0.028 1 92.38 233 GLU A CA 1
ATOM 1837 C C . GLU A 1 233 ? -5.527 -18.25 1.223 1 92.38 233 GLU A C 1
ATOM 1839 O O . GLU A 1 233 ? -4.945 -18.406 2.299 1 92.38 233 GLU A O 1
ATOM 1844 N N . LEU A 1 234 ? -6.539 -17.453 1.09 1 90.81 234 LEU A N 1
ATOM 1845 C CA . LEU A 1 234 ? -7 -16.547 2.141 1 90.81 234 LEU A CA 1
ATOM 1846 C C . LEU A 1 234 ? -7.453 -17.328 3.369 1 90.81 234 LEU A C 1
ATOM 1848 O O . LEU A 1 234 ? -8.039 -18.406 3.244 1 90.81 234 LEU A O 1
ATOM 1852 N N . PRO A 1 235 ? -7.172 -16.766 4.492 1 87.38 235 PRO A N 1
ATOM 1853 C CA . PRO A 1 235 ? -7.68 -17.422 5.699 1 87.38 235 PRO A CA 1
ATOM 1854 C C . PRO A 1 235 ? -9.195 -17.609 5.68 1 87.38 235 PRO A C 1
ATOM 1856 O O . PRO A 1 235 ? -9.93 -16.656 5.43 1 87.38 235 PRO A O 1
ATOM 1859 N N . VAL A 1 236 ? -9.617 -18.75 5.992 1 85.69 236 VAL A N 1
ATOM 1860 C CA . VAL A 1 236 ? -11.016 -19.156 5.875 1 85.69 236 VAL A CA 1
ATOM 1861 C C . VAL A 1 236 ? -11.875 -18.312 6.816 1 85.69 236 VAL A C 1
ATOM 1863 O O . VAL A 1 236 ? -13.047 -18.062 6.535 1 85.69 236 VAL A O 1
ATOM 1866 N N . GLY A 1 237 ? -11.297 -17.859 7.879 1 80.88 237 GLY A N 1
ATOM 1867 C CA . GLY A 1 237 ? -12.023 -17.016 8.805 1 80.88 237 GLY A CA 1
ATOM 1868 C C . GLY A 1 237 ? -12.367 -15.648 8.227 1 80.88 237 GLY A C 1
ATOM 1869 O O . GLY A 1 237 ? -13.281 -14.977 8.703 1 80.88 237 GLY A O 1
ATOM 1870 N N . LEU A 1 238 ? -11.688 -15.273 7.191 1 81.88 238 LEU A N 1
ATOM 1871 C CA . LEU A 1 238 ? -11.906 -13.977 6.562 1 81.88 238 LEU A CA 1
ATOM 1872 C C . LEU A 1 238 ? -12.75 -14.117 5.297 1 81.88 238 LEU A C 1
ATOM 1874 O O . LEU A 1 238 ? -13.695 -13.359 5.086 1 81.88 238 LEU A O 1
ATOM 1878 N N . VAL A 1 239 ? -12.391 -15.047 4.535 1 84.94 239 VAL A N 1
ATOM 1879 C CA . VAL A 1 239 ? -13.062 -15.344 3.275 1 84.94 239 VAL A CA 1
ATOM 1880 C C . VAL A 1 239 ? -13.203 -16.859 3.105 1 84.94 239 VAL A C 1
ATOM 1882 O O . VAL A 1 239 ? -12.219 -17.594 3.199 1 84.94 239 VAL A O 1
ATOM 1885 N N . PRO A 1 240 ? -14.383 -17.219 2.898 1 88.06 240 PRO A N 1
ATOM 1886 C CA . PRO A 1 240 ? -14.539 -18.656 2.672 1 88.06 240 PRO A CA 1
ATOM 1887 C C . PRO A 1 240 ? -13.719 -19.156 1.482 1 88.06 240 PRO A C 1
ATOM 1889 O O . PRO A 1 240 ? -13.578 -18.438 0.483 1 88.06 240 PRO A O 1
ATOM 1892 N N . ALA A 1 241 ? -13.219 -20.359 1.622 1 91.06 241 ALA A N 1
ATOM 1893 C CA . ALA A 1 241 ? -12.477 -20.969 0.523 1 91.06 241 ALA A CA 1
ATOM 1894 C C . ALA A 1 241 ? -13.391 -21.25 -0.667 1 91.06 241 ALA A C 1
ATOM 1896 O O . ALA A 1 241 ? -14.602 -21.406 -0.504 1 91.06 241 ALA A O 1
ATOM 1897 N N . PRO A 1 242 ? -12.805 -21.344 -1.867 1 93.19 242 PRO A N 1
ATOM 1898 C CA . PRO A 1 242 ? -13.609 -21.797 -3.002 1 93.19 242 PRO A CA 1
ATOM 1899 C C . PRO A 1 242 ? -14.266 -23.156 -2.756 1 93.19 242 PRO A C 1
ATOM 1901 O O . PRO A 1 242 ? -13.625 -24.062 -2.244 1 93.19 242 PRO A O 1
ATOM 1904 N N . PRO A 1 243 ? -15.484 -23.25 -3.072 1 94.56 243 PRO A N 1
ATOM 1905 C CA . PRO A 1 243 ? -16.25 -24.438 -2.711 1 94.56 243 PRO A CA 1
ATOM 1906 C C . PRO A 1 243 ? -15.594 -25.734 -3.189 1 94.56 243 PRO A C 1
ATOM 1908 O O . PRO A 1 243 ? -15.625 -26.75 -2.484 1 94.56 243 PRO A O 1
ATOM 1911 N N . SER A 1 244 ? -14.961 -25.734 -4.332 1 96.88 244 SER A N 1
ATOM 1912 C CA . SER A 1 244 ? -14.438 -26.969 -4.926 1 96.88 244 SER A CA 1
ATOM 1913 C C . SER A 1 244 ? -12.938 -27.094 -4.699 1 96.88 244 SER A C 1
ATOM 1915 O O . SER A 1 244 ? -12.289 -27.953 -5.301 1 96.88 244 SER A O 1
ATOM 1917 N N . ARG A 1 245 ? -12.352 -26.219 -3.902 1 96.31 245 ARG A N 1
ATOM 1918 C CA . ARG A 1 245 ? -10.906 -26.281 -3.713 1 96.31 245 ARG A CA 1
ATOM 1919 C C . ARG A 1 245 ? -10.484 -27.594 -3.082 1 96.31 245 ARG A C 1
ATOM 1921 O O . ARG A 1 245 ? -9.57 -28.266 -3.576 1 96.31 245 ARG A O 1
ATOM 1928 N N . ALA A 1 246 ? -11.156 -27.906 -2.01 1 95 246 ALA A N 1
ATOM 1929 C CA . ALA A 1 246 ? -10.789 -29.125 -1.306 1 95 246 ALA A CA 1
ATOM 1930 C C . ALA A 1 246 ? -10.891 -30.344 -2.229 1 95 246 ALA A C 1
ATOM 1932 O O . ALA A 1 246 ? -9.984 -31.172 -2.268 1 95 246 ALA A O 1
ATOM 1933 N N . ALA A 1 247 ? -11.938 -30.453 -2.932 1 96.56 247 ALA A N 1
ATOM 1934 C CA . ALA A 1 247 ? -12.148 -31.547 -3.871 1 96.56 247 ALA A CA 1
ATOM 1935 C C . ALA A 1 247 ? -11.078 -31.547 -4.965 1 96.56 247 ALA A C 1
ATOM 1937 O O . ALA A 1 247 ? -10.594 -32.594 -5.371 1 96.56 247 ALA A O 1
ATOM 1938 N N . ALA A 1 248 ? -10.734 -30.391 -5.473 1 97.5 248 ALA A N 1
ATOM 1939 C CA . ALA A 1 248 ? -9.727 -30.25 -6.516 1 97.5 248 ALA A CA 1
ATOM 1940 C C . ALA A 1 248 ? -8.359 -30.719 -6.023 1 97.5 248 ALA A C 1
ATOM 1942 O O . ALA A 1 248 ? -7.656 -31.453 -6.734 1 97.5 248 ALA A O 1
ATOM 1943 N N . VAL A 1 249 ? -8.039 -30.297 -4.84 1 96.75 249 VAL A N 1
ATOM 1944 C CA . VAL A 1 249 ? -6.75 -30.656 -4.246 1 96.75 249 VAL A CA 1
ATOM 1945 C C . VAL A 1 249 ? -6.676 -32.156 -4.043 1 96.75 249 VAL A C 1
ATOM 1947 O O . VAL A 1 249 ? -5.684 -32.812 -4.406 1 96.75 249 VAL A O 1
ATOM 1950 N N . GLU A 1 250 ? -7.699 -32.719 -3.514 1 96.19 250 GLU A N 1
ATOM 1951 C CA . GLU A 1 250 ? -7.754 -34.156 -3.305 1 96.19 250 GLU A CA 1
ATOM 1952 C C . GLU A 1 250 ? -7.672 -34.906 -4.629 1 96.19 250 GLU A C 1
ATOM 1954 O O . GLU A 1 250 ? -6.945 -35.906 -4.746 1 96.19 250 GLU A O 1
ATOM 1959 N N . LEU A 1 251 ? -8.43 -34.438 -5.539 1 96.94 251 LEU A N 1
ATOM 1960 C CA . LEU A 1 251 ? -8.445 -35.031 -6.867 1 96.94 251 LEU A CA 1
ATOM 1961 C C . LEU A 1 251 ? -7.055 -35 -7.488 1 96.94 251 LEU A C 1
ATOM 1963 O O . LEU A 1 251 ? -6.602 -36.031 -8.031 1 96.94 251 LEU A O 1
ATOM 1967 N N . PHE A 1 252 ? -6.402 -33.938 -7.453 1 97.44 252 PHE A N 1
ATOM 1968 C CA . PHE A 1 252 ? -5.059 -33.812 -8.008 1 97.44 252 PHE A CA 1
ATOM 1969 C C . PHE A 1 252 ? -4.105 -34.812 -7.371 1 97.44 252 PHE A C 1
ATOM 1971 O O . PHE A 1 252 ? -3.4 -35.531 -8.07 1 97.44 252 PHE A O 1
ATOM 1978 N N . HIS A 1 253 ? -4.09 -34.812 -6.039 1 96.06 253 HIS A N 1
ATOM 1979 C CA . HIS A 1 253 ? -3.152 -35.656 -5.324 1 96.06 253 HIS A CA 1
ATOM 1980 C C . HIS A 1 253 ? -3.434 -37.156 -5.602 1 96.06 253 HIS A C 1
ATOM 1982 O O . HIS A 1 253 ? -2.508 -37.906 -5.84 1 96.06 253 HIS A O 1
ATOM 1988 N N . ASP A 1 254 ? -4.684 -37.531 -5.633 1 96.25 254 ASP A N 1
ATOM 1989 C CA . ASP A 1 254 ? -5.07 -38.906 -5.852 1 96.25 254 ASP A CA 1
ATOM 1990 C C . ASP A 1 254 ? -4.711 -39.375 -7.266 1 96.25 254 ASP A C 1
ATOM 1992 O O . ASP A 1 254 ? -4.023 -40.375 -7.445 1 96.25 254 ASP A O 1
ATOM 1996 N N . LEU A 1 255 ? -5.137 -38.625 -8.219 1 97.06 255 LEU A N 1
ATOM 1997 C CA . LEU A 1 255 ? -4.926 -39.031 -9.609 1 97.06 255 LEU A CA 1
ATOM 1998 C C . LEU A 1 255 ? -3.451 -38.906 -9.984 1 97.06 255 LEU A C 1
ATOM 2000 O O . LEU A 1 255 ? -2.947 -39.688 -10.781 1 97.06 255 LEU A O 1
ATOM 2004 N N . TYR A 1 256 ? -2.838 -37.844 -9.461 1 96.62 256 TYR A N 1
ATOM 2005 C CA . TYR A 1 256 ? -1.418 -37.656 -9.734 1 96.62 256 TYR A CA 1
ATOM 2006 C C . TYR A 1 256 ? -0.62 -38.906 -9.359 1 96.62 256 TYR A C 1
ATOM 2008 O O . TYR A 1 256 ? 0.251 -39.344 -10.117 1 96.62 256 TYR A O 1
ATOM 2016 N N . GLN A 1 257 ? -0.958 -39.406 -8.266 1 96.38 257 GLN A N 1
ATOM 2017 C CA . GLN A 1 257 ? -0.263 -40.594 -7.766 1 96.38 257 GLN A CA 1
ATOM 2018 C C . GLN A 1 257 ? -0.723 -41.844 -8.5 1 96.38 257 GLN A C 1
ATOM 2020 O O . GLN A 1 257 ? 0.101 -42.688 -8.914 1 96.38 257 GLN A O 1
ATOM 2025 N N . ALA A 1 258 ? -1.979 -42.031 -8.68 1 97.62 258 ALA A N 1
ATOM 2026 C CA . ALA A 1 258 ? -2.557 -43.25 -9.25 1 97.62 258 ALA A CA 1
ATOM 2027 C C . ALA A 1 258 ? -2.117 -43.438 -10.703 1 97.62 258 ALA A C 1
ATOM 2029 O O . ALA A 1 258 ? -1.904 -44.562 -11.148 1 97.62 258 ALA A O 1
ATOM 2030 N N . LEU A 1 259 ? -1.925 -42.375 -11.383 1 98 259 LEU A N 1
ATOM 2031 C CA . LEU A 1 259 ? -1.654 -42.469 -12.812 1 98 259 LEU A CA 1
ATOM 2032 C C . LEU A 1 259 ? -0.154 -42.5 -13.078 1 98 259 LEU A C 1
ATOM 2034 O O . LEU A 1 259 ? 0.272 -42.719 -14.219 1 98 259 LEU A O 1
ATOM 2038 N N . ALA A 1 260 ? 0.63 -42.344 -12.039 1 97.56 260 ALA A N 1
ATOM 2039 C CA . ALA A 1 260 ? 2.07 -42.156 -12.188 1 97.56 260 ALA A CA 1
ATOM 2040 C C . ALA A 1 260 ? 2.717 -43.344 -12.891 1 97.56 260 ALA A C 1
ATOM 2042 O O . ALA A 1 260 ? 3.434 -43.156 -13.883 1 97.56 260 ALA A O 1
ATOM 2043 N N . PRO A 1 261 ? 2.412 -44.594 -12.523 1 97.62 261 PRO A N 1
ATOM 2044 C CA . PRO A 1 261 ? 3.111 -45.719 -13.164 1 97.62 261 PRO A CA 1
ATOM 2045 C C . PRO A 1 261 ? 2.795 -45.844 -14.648 1 97.62 261 PRO A C 1
ATOM 2047 O O . PRO A 1 261 ? 3.709 -45.938 -15.477 1 97.62 261 PRO A O 1
ATOM 2050 N N . ALA A 1 262 ? 1.541 -45.812 -14.992 1 97.81 262 ALA A N 1
ATOM 2051 C CA . ALA A 1 262 ? 1.134 -45.938 -16.391 1 97.81 262 ALA A CA 1
ATOM 2052 C C . ALA A 1 262 ? 1.646 -44.781 -17.219 1 97.81 262 ALA A C 1
ATOM 2054 O O . ALA A 1 262 ? 2.15 -44.969 -18.328 1 97.81 262 ALA A O 1
ATOM 2055 N N . ALA A 1 263 ? 1.543 -43.625 -16.688 1 97.56 263 ALA A N 1
ATOM 2056 C CA . ALA A 1 263 ? 1.993 -42.438 -17.406 1 97.56 263 ALA A CA 1
ATOM 2057 C C . ALA A 1 263 ? 3.502 -42.469 -17.625 1 97.56 263 ALA A C 1
ATOM 2059 O O . ALA A 1 263 ? 3.986 -42.094 -18.703 1 97.56 263 ALA A O 1
ATOM 2060 N N . GLN A 1 264 ? 4.23 -42.906 -16.594 1 97.25 264 GLN A N 1
ATOM 2061 C CA . GLN A 1 264 ? 5.684 -43 -16.703 1 97.25 264 GLN A CA 1
ATOM 2062 C C . GLN A 1 264 ? 6.098 -44 -17.766 1 97.25 264 GLN A C 1
ATOM 2064 O O . GLN A 1 264 ? 7.047 -43.75 -18.516 1 97.25 264 GLN A O 1
ATOM 2069 N N . ARG A 1 265 ? 5.391 -45.125 -17.844 1 97.06 265 ARG A N 1
ATOM 2070 C CA . ARG A 1 265 ? 5.684 -46.125 -18.859 1 97.06 265 ARG A CA 1
ATOM 2071 C C . ARG A 1 265 ? 5.504 -45.531 -20.25 1 97.06 265 ARG A C 1
ATOM 2073 O O . ARG A 1 265 ? 6.328 -45.781 -21.141 1 97.06 265 ARG A O 1
ATOM 2080 N N . HIS A 1 266 ? 4.477 -44.844 -20.406 1 96.56 266 HIS A N 1
ATOM 2081 C CA . HIS A 1 266 ? 4.234 -44.219 -21.719 1 96.56 266 HIS A CA 1
ATOM 2082 C C . HIS A 1 266 ? 5.344 -43.25 -22.078 1 96.56 266 HIS A C 1
ATOM 2084 O O . HIS A 1 266 ? 5.879 -43.281 -23.188 1 96.56 266 HIS A O 1
ATOM 2090 N N . PHE A 1 267 ? 5.652 -42.312 -21.141 1 96.56 267 PHE A N 1
ATOM 2091 C CA . PHE A 1 267 ? 6.691 -41.312 -21.375 1 96.56 267 PHE A CA 1
ATOM 2092 C C . PHE A 1 267 ? 8.016 -42 -21.719 1 96.56 267 PHE A C 1
ATOM 2094 O O . PHE A 1 267 ? 8.688 -41.594 -22.672 1 96.56 267 PHE A O 1
ATOM 2101 N N . ASP A 1 268 ? 8.375 -42.969 -20.969 1 95.31 268 ASP A N 1
ATOM 2102 C CA . ASP A 1 268 ? 9.633 -43.688 -21.188 1 95.31 268 ASP A CA 1
ATOM 2103 C C . ASP A 1 268 ? 9.633 -44.375 -22.562 1 95.31 268 ASP A C 1
ATOM 2105 O O . ASP A 1 268 ? 10.656 -44.375 -23.25 1 95.31 268 ASP A O 1
ATOM 2109 N N . GLY A 1 269 ? 8.531 -44.906 -22.891 1 94.56 269 GLY A N 1
ATOM 2110 C CA . GLY A 1 269 ? 8.422 -45.594 -24.172 1 94.56 269 GLY A CA 1
ATOM 2111 C C . GLY A 1 269 ? 8.609 -44.656 -25.359 1 94.56 269 GLY A C 1
ATOM 2112 O O . GLY A 1 269 ? 9.281 -45 -26.328 1 94.56 269 GLY A O 1
ATOM 2113 N N . VAL A 1 270 ? 8.07 -43.5 -25.203 1 92.81 270 VAL A N 1
ATOM 2114 C CA . VAL A 1 270 ? 8.102 -42.531 -26.312 1 92.81 270 VAL A CA 1
ATOM 2115 C C . VAL A 1 270 ? 9.461 -41.875 -26.375 1 92.81 270 VAL A C 1
ATOM 2117 O O . VAL A 1 270 ? 9.906 -41.438 -27.453 1 92.81 270 VAL A O 1
ATOM 2120 N N . THR A 1 271 ? 10.133 -41.719 -25.281 1 90.88 271 THR A N 1
ATOM 2121 C CA . THR A 1 271 ? 11.359 -40.938 -25.234 1 90.88 271 THR A CA 1
ATOM 2122 C C . THR A 1 271 ? 12.578 -41.844 -25.375 1 90.88 271 THR A C 1
ATOM 2124 O O . THR A 1 271 ? 13.719 -41.375 -25.266 1 90.88 271 THR A O 1
ATOM 2127 N N . GLU A 1 272 ? 12.352 -43.062 -25.516 1 83.75 272 GLU A N 1
ATOM 2128 C CA . GLU A 1 272 ? 13.445 -43.969 -25.844 1 83.75 272 GLU A CA 1
ATOM 2129 C C . GLU A 1 272 ? 13.75 -43.938 -27.344 1 83.75 272 GLU A C 1
ATOM 2131 O O . GLU A 1 272 ? 12.836 -44.062 -28.172 1 83.75 272 GLU A O 1
ATOM 2136 N N . PRO A 1 273 ? 14.969 -43.625 -27.625 1 77.38 273 PRO A N 1
ATOM 2137 C CA . PRO A 1 273 ? 15.312 -43.625 -29.047 1 77.38 273 PRO A CA 1
ATOM 2138 C C . PRO A 1 273 ? 15.133 -44.969 -29.719 1 77.38 273 PRO A C 1
ATOM 2140 O O . PRO A 1 273 ? 15.234 -46 -29.047 1 77.38 273 PRO A O 1
ATOM 2143 N N . MET B 1 1 ? 10.719 50.656 -2.582 1 28.81 1 MET B N 1
ATOM 2144 C CA . MET B 1 1 ? 11.398 49.344 -2.541 1 28.81 1 MET B CA 1
ATOM 2145 C C . MET B 1 1 ? 10.406 48.219 -2.275 1 28.81 1 MET B C 1
ATOM 2147 O O . MET B 1 1 ? 9.625 48.281 -1.327 1 28.81 1 MET B O 1
ATOM 2151 N N . PRO B 1 2 ? 9.914 47.531 -3.252 1 34.28 2 PRO B N 1
ATOM 2152 C CA . PRO B 1 2 ? 8.836 46.594 -3.025 1 34.28 2 PRO B CA 1
ATOM 2153 C C . PRO B 1 2 ? 9.117 45.625 -1.866 1 34.28 2 PRO B C 1
ATOM 2155 O O . PRO B 1 2 ? 10.281 45.312 -1.595 1 34.28 2 PRO B O 1
ATOM 2158 N N . ALA B 1 3 ? 8.391 45.781 -0.771 1 38.88 3 ALA B N 1
ATOM 2159 C CA . ALA B 1 3 ? 8.531 45.031 0.491 1 38.88 3 ALA B CA 1
ATOM 2160 C C . ALA B 1 3 ? 8.758 43.562 0.247 1 38.88 3 ALA B C 1
ATOM 2162 O O . ALA B 1 3 ? 8.156 42.969 -0.658 1 38.88 3 ALA B O 1
ATOM 2163 N N . SER B 1 4 ? 9.891 42.938 0.585 1 36.12 4 SER B N 1
ATOM 2164 C CA . SER B 1 4 ? 10.273 41.531 0.5 1 36.12 4 SER B CA 1
ATOM 2165 C C . SER B 1 4 ? 9.117 40.625 0.883 1 36.12 4 SER B C 1
ATOM 2167 O O . SER B 1 4 ? 8.359 40.906 1.81 1 36.12 4 SER B O 1
ATOM 2169 N N . PRO B 1 5 ? 8.602 39.781 -0.025 1 40.34 5 PRO B N 1
ATOM 2170 C CA . PRO B 1 5 ? 7.492 38.906 0.358 1 40.34 5 PRO B CA 1
ATOM 2171 C C . PRO B 1 5 ? 7.652 38.312 1.762 1 40.34 5 PRO B C 1
ATOM 2173 O O . PRO B 1 5 ? 8.773 38.094 2.215 1 40.34 5 PRO B O 1
ATOM 2176 N N . PRO B 1 6 ? 6.859 38.562 2.637 1 47.41 6 PRO B N 1
ATOM 2177 C CA . PRO B 1 6 ? 7.047 38.062 3.996 1 47.41 6 PRO B CA 1
ATOM 2178 C C . PRO B 1 6 ? 7.359 36.562 4.031 1 47.41 6 PRO B C 1
ATOM 2180 O O . PRO B 1 6 ? 6.98 35.812 3.115 1 47.41 6 PRO B O 1
ATOM 2183 N N . PRO B 1 7 ? 8.406 36.125 4.734 1 45.38 7 PRO B N 1
ATOM 2184 C CA . PRO B 1 7 ? 8.945 34.75 4.855 1 45.38 7 PRO B CA 1
ATOM 2185 C C . PRO B 1 7 ? 7.859 33.719 5.051 1 45.38 7 PRO B C 1
ATOM 2187 O O . PRO B 1 7 ? 8.148 32.5 5.059 1 45.38 7 PRO B O 1
ATOM 2190 N N . HIS B 1 8 ? 6.66 34.094 5.383 1 51.91 8 HIS B N 1
ATOM 2191 C CA . HIS B 1 8 ? 5.641 33.125 5.828 1 51.91 8 HIS B CA 1
ATOM 2192 C C . HIS B 1 8 ? 4.773 32.688 4.66 1 51.91 8 HIS B C 1
ATOM 2194 O O . HIS B 1 8 ? 3.576 32.438 4.832 1 51.91 8 HIS B O 1
ATOM 2200 N N . GLY B 1 9 ? 5.262 32.375 3.594 1 58.22 9 GLY B N 1
ATOM 2201 C CA . GLY B 1 9 ? 4.383 32.031 2.49 1 58.22 9 GLY B CA 1
ATOM 2202 C C . GLY B 1 9 ? 3.18 32.938 2.365 1 58.22 9 GLY B C 1
ATOM 2203 O O . GLY B 1 9 ? 3.002 33.844 3.174 1 58.22 9 GLY B O 1
ATOM 2204 N N . ASP B 1 10 ? 2.479 33.188 1.209 1 67.06 10 ASP B N 1
ATOM 2205 C CA . ASP B 1 10 ? 1.314 34.031 0.997 1 67.06 10 ASP B CA 1
ATOM 2206 C C . ASP B 1 10 ? 0.018 33.281 1.256 1 67.06 10 ASP B C 1
ATOM 2208 O O . ASP B 1 10 ? -0.598 32.75 0.324 1 67.06 10 ASP B O 1
ATOM 2212 N N . PRO B 1 11 ? -0.215 33.188 2.689 1 76.12 11 PRO B N 1
ATOM 2213 C CA . PRO B 1 11 ? -1.44 32.406 2.957 1 76.12 11 PRO B CA 1
ATOM 2214 C C . PRO B 1 11 ? -2.688 33.094 2.391 1 76.12 11 PRO B C 1
ATOM 2216 O O . PRO B 1 11 ? -2.719 34.312 2.254 1 76.12 11 PRO B O 1
ATOM 2219 N N . ALA B 1 12 ? -3.596 32.25 2.102 1 81.56 12 ALA B N 1
ATOM 2220 C CA . ALA B 1 12 ? -4.918 32.781 1.78 1 81.56 12 ALA B CA 1
ATOM 2221 C C . ALA B 1 12 ? -5.578 33.406 3.01 1 81.56 12 ALA B C 1
ATOM 2223 O O . ALA B 1 12 ? -5.449 32.875 4.121 1 81.56 12 ALA B O 1
ATOM 2224 N N . PRO B 1 13 ? -6.145 34.5 2.816 1 88.62 13 PRO B N 1
ATOM 2225 C CA . PRO B 1 13 ? -6.766 35.188 3.945 1 88.62 13 PRO B CA 1
ATOM 2226 C C . PRO B 1 13 ? -7.688 34.281 4.762 1 88.62 13 PRO B C 1
ATOM 2228 O O . PRO B 1 13 ? -7.754 34.406 5.984 1 88.62 13 PRO B O 1
ATOM 2231 N N . GLN B 1 14 ? -8.297 33.344 4.164 1 91.31 14 GLN B N 1
ATOM 2232 C CA . GLN B 1 14 ? -9.203 32.438 4.855 1 91.31 14 GLN B CA 1
ATOM 2233 C C . GLN B 1 14 ? -8.469 31.609 5.887 1 91.31 14 GLN B C 1
ATOM 2235 O O . GLN B 1 14 ? -8.984 31.359 6.98 1 91.31 14 GLN B O 1
ATOM 2240 N N . GLU B 1 15 ? -7.312 31.219 5.543 1 91.12 15 GLU B N 1
ATOM 2241 C CA . GLU B 1 15 ? -6.523 30.406 6.453 1 91.12 15 GLU B CA 1
ATOM 2242 C C . GLU B 1 15 ? -6.086 31.203 7.68 1 91.12 15 GLU B C 1
ATOM 2244 O O . GLU B 1 15 ? -6.082 30.672 8.797 1 91.12 15 GLU B O 1
ATOM 2249 N N . LEU B 1 16 ? -5.746 32.438 7.402 1 93.19 16 LEU B N 1
ATOM 2250 C CA . LEU B 1 16 ? -5.305 33.281 8.508 1 93.19 16 LEU B CA 1
ATOM 2251 C C . LEU B 1 16 ? -6.465 33.625 9.445 1 93.19 16 LEU B C 1
ATOM 2253 O O . LEU B 1 16 ? -6.277 33.719 10.656 1 93.19 16 LEU B O 1
ATOM 2257 N N . VAL B 1 17 ? -7.668 33.781 8.883 1 93.56 17 VAL B N 1
ATOM 2258 C CA . VAL B 1 17 ? -8.852 34 9.703 1 93.56 17 VAL B CA 1
ATOM 2259 C C . VAL B 1 17 ? -9.055 32.844 10.672 1 93.56 17 VAL B C 1
ATOM 2261 O O . VAL B 1 17 ? -9.32 33.031 11.852 1 93.56 17 VAL B O 1
ATOM 2264 N N . MET B 1 18 ? -8.859 31.672 10.172 1 93.06 18 MET B N 1
ATOM 2265 C CA . MET B 1 18 ? -9.016 30.484 11.008 1 93.06 18 MET B CA 1
ATOM 2266 C C . MET B 1 18 ? -7.965 30.453 12.117 1 93.06 18 MET B C 1
ATOM 2268 O O . MET B 1 18 ? -8.266 30.094 13.258 1 93.06 18 MET B O 1
ATOM 2272 N N . THR B 1 19 ? -6.793 30.797 11.75 1 94.06 19 THR B N 1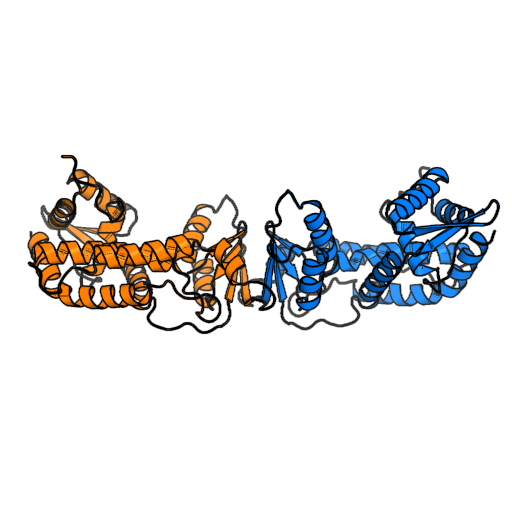
ATOM 2273 C CA . THR B 1 19 ? -5.727 30.875 12.742 1 94.06 19 THR B CA 1
ATOM 2274 C C . THR B 1 19 ? -6.066 31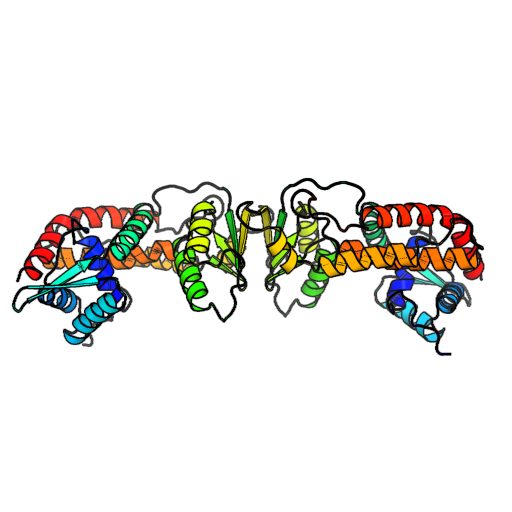.922 13.812 1 94.06 19 THR B C 1
ATOM 2276 O O . THR B 1 19 ? -5.922 31.656 15.008 1 94.06 19 THR B O 1
ATOM 2279 N N . LEU B 1 20 ? -6.555 33.062 13.406 1 95.19 20 LEU B N 1
ATOM 2280 C CA . LEU B 1 20 ? -6.895 34.156 14.312 1 95.19 20 LEU B CA 1
ATOM 2281 C C . LEU B 1 20 ? -8.008 33.75 15.266 1 95.19 20 LEU B C 1
ATOM 2283 O O . LEU B 1 20 ? -7.887 33.938 16.484 1 95.19 20 LEU B O 1
ATOM 2287 N N . LEU B 1 21 ? -8.984 33.219 14.703 1 93.5 21 LEU B N 1
ATOM 2288 C CA . LEU B 1 21 ? -10.141 32.844 15.508 1 93.5 21 LEU B CA 1
ATOM 2289 C C . LEU B 1 21 ? -9.805 31.688 16.438 1 93.5 21 LEU B C 1
ATOM 2291 O O . LEU B 1 21 ? -10.273 31.656 17.578 1 93.5 21 LEU B O 1
ATOM 2295 N N . GLY B 1 22 ? -9.039 30.828 15.984 1 93.94 22 GLY B N 1
ATOM 2296 C CA . GLY B 1 22 ? -8.594 29.719 16.812 1 93.94 22 GLY B CA 1
ATOM 2297 C C . GLY B 1 22 ? -7.684 30.156 17.953 1 93.94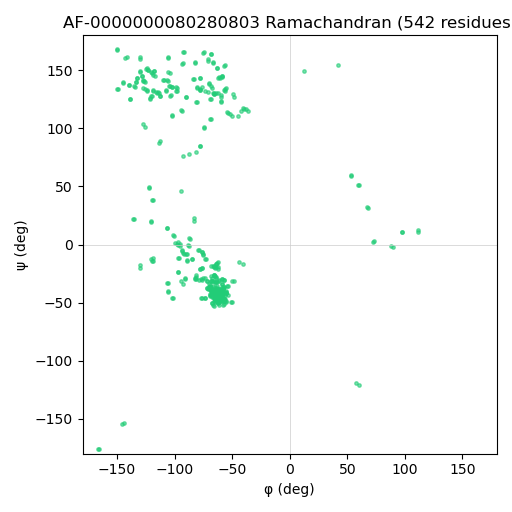 22 GLY B C 1
ATOM 2298 O O . GLY B 1 22 ? -7.672 29.531 19.016 1 93.94 22 GLY B O 1
ATOM 2299 N N . THR B 1 23 ? -6.98 31.188 17.766 1 95.38 23 THR B N 1
ATOM 2300 C CA . THR B 1 23 ? -5.941 31.609 18.703 1 95.38 23 THR B CA 1
ATOM 2301 C C . THR B 1 23 ? -6.496 32.594 19.703 1 95.38 23 THR B C 1
ATOM 2303 O O . THR B 1 23 ? -6.125 32.594 20.875 1 95.38 23 THR B O 1
ATOM 2306 N N . TYR B 1 24 ? -7.484 33.469 19.281 1 96.5 24 TYR B N 1
ATOM 2307 C CA . TYR B 1 24 ? -7.77 34.625 20.109 1 96.5 24 TYR B CA 1
ATOM 2308 C C . TYR B 1 24 ? -9.211 34.625 20.609 1 96.5 24 TYR B C 1
ATOM 2310 O O . TYR B 1 24 ? -9.57 35.375 21.5 1 96.5 24 TYR B O 1
ATOM 2318 N N . VAL B 1 25 ? -9.992 33.812 20.031 1 95 25 VAL B N 1
ATOM 2319 C CA . VAL B 1 25 ? -11.398 33.812 20.406 1 95 25 VAL B CA 1
ATOM 2320 C C . VAL B 1 25 ? -11.648 32.75 21.484 1 95 25 VAL B C 1
ATOM 2322 O O . VAL B 1 25 ? -11.516 31.547 21.234 1 95 25 VAL B O 1
ATOM 2325 N N . SER B 1 26 ? -12.016 33.188 22.609 1 92.19 26 SER B N 1
ATOM 2326 C CA . SER B 1 26 ? -12.352 32.344 23.75 1 92.19 26 SER B CA 1
ATOM 2327 C C . SER B 1 26 ? -13.391 33 24.641 1 92.19 26 SER B C 1
ATOM 2329 O O . SER B 1 26 ? -13.281 34.188 24.953 1 92.19 26 SER B O 1
ATOM 2331 N N . PRO B 1 27 ? -14.406 32.25 25.047 1 94 27 PRO B N 1
ATOM 2332 C CA . PRO B 1 27 ? -14.766 30.875 24.688 1 94 27 PRO B CA 1
ATOM 2333 C C . PRO B 1 27 ? -15.266 30.75 23.234 1 94 27 PRO B C 1
ATOM 2335 O O . PRO B 1 27 ? -16.031 31.609 22.781 1 94 27 PRO B O 1
ATOM 2338 N N . ARG B 1 28 ? -14.906 29.781 22.531 1 92.88 28 ARG B N 1
ATOM 2339 C CA . ARG B 1 28 ? -15.211 29.578 21.125 1 92.88 28 ARG B CA 1
ATOM 2340 C C . ARG B 1 28 ? -16.703 29.359 20.906 1 92.88 28 ARG B C 1
ATOM 2342 O O . ARG B 1 28 ? -17.25 29.719 19.859 1 92.88 28 ARG B O 1
ATOM 2349 N N . GLU B 1 29 ? -17.375 28.875 21.875 1 91.44 29 GLU B N 1
ATOM 2350 C CA . GLU B 1 29 ? -18.766 28.469 21.75 1 91.44 29 GLU B CA 1
ATOM 2351 C C . GLU B 1 29 ? -19.688 29.688 21.703 1 91.44 29 GLU B C 1
ATOM 2353 O O . GLU B 1 29 ? -20.75 29.656 21.078 1 91.44 29 GLU B O 1
ATOM 2358 N N . SER B 1 30 ? -19.25 30.766 22.344 1 89.56 30 SER B N 1
ATOM 2359 C CA . SER B 1 30 ? -20.266 31.812 22.547 1 89.56 30 SER B CA 1
ATOM 2360 C C . SER B 1 30 ? -19.75 33.156 22.109 1 89.56 30 SER B C 1
ATOM 2362 O O . SER B 1 30 ? -20.531 34.094 21.844 1 89.56 30 SER B O 1
ATOM 2364 N N . ARG B 1 31 ? -18.516 33.312 21.969 1 91.94 31 ARG B N 1
ATOM 2365 C CA . ARG B 1 31 ? -17.953 34.625 21.672 1 91.94 31 ARG B CA 1
ATOM 2366 C C . ARG B 1 31 ? -18.219 35.031 20.234 1 91.94 31 ARG B C 1
ATOM 2368 O O . ARG B 1 31 ? -18.047 34.219 19.312 1 91.94 31 ARG B O 1
ATOM 2375 N N . ARG B 1 32 ? -18.688 36.25 20.078 1 93.94 32 ARG B N 1
ATOM 2376 C CA . ARG B 1 32 ? -18.891 36.844 18.766 1 93.94 32 ARG B CA 1
ATOM 2377 C C . ARG B 1 32 ? -17.875 37.969 18.516 1 93.94 32 ARG B C 1
ATOM 2379 O O . ARG B 1 32 ? -17.516 38.688 19.422 1 93.94 32 ARG B O 1
ATOM 2386 N N . VAL B 1 33 ? -17.422 38.031 17.312 1 95 33 VAL B N 1
ATOM 2387 C CA . VAL B 1 33 ? -16.406 39.031 16.969 1 95 33 VAL B CA 1
ATOM 2388 C C . VAL B 1 33 ? -16.969 39.969 15.891 1 95 33 VAL B C 1
ATOM 2390 O O . VAL B 1 33 ? -17.516 39.5 14.891 1 95 33 VAL B O 1
ATOM 2393 N N . TRP B 1 34 ? -16.781 41.188 16.141 1 95.19 34 TRP B N 1
ATOM 2394 C CA . TRP B 1 34 ? -17.25 42.219 15.211 1 95.19 34 TRP B CA 1
ATOM 2395 C C . TRP B 1 34 ? -16.547 42.125 13.867 1 95.19 34 TRP B C 1
ATOM 2397 O O . TRP B 1 34 ? -15.312 42 13.812 1 95.19 34 TRP B O 1
ATOM 2407 N N . SER B 1 35 ? -17.344 42.125 12.789 1 95.19 35 SER B N 1
ATOM 2408 C CA . SER B 1 35 ? -16.828 41.969 11.438 1 95.19 35 SER B CA 1
ATOM 2409 C C . SER B 1 35 ? -15.82 43.062 11.094 1 95.19 35 SER B C 1
ATOM 2411 O O . SER B 1 35 ? -14.773 42.781 10.5 1 95.19 35 SER B O 1
ATOM 2413 N N . GLY B 1 36 ? -16.141 44.312 11.445 1 94.38 36 GLY B N 1
ATOM 2414 C CA . GLY B 1 36 ? -15.219 45.406 11.188 1 94.38 36 GLY B CA 1
ATOM 2415 C C . GLY B 1 36 ? -13.875 45.219 11.875 1 94.38 36 GLY B C 1
ATOM 2416 O O . GLY B 1 36 ? -12.828 45.531 11.312 1 94.38 36 GLY B O 1
ATOM 2417 N N . GLY B 1 37 ? -13.906 44.719 13.031 1 94.88 37 GLY B N 1
ATOM 2418 C CA . GLY B 1 37 ? -12.695 44.438 13.773 1 94.88 37 GLY B CA 1
ATOM 2419 C C . GLY B 1 37 ? -11.836 43.375 13.102 1 94.88 37 GLY B C 1
ATOM 2420 O O . GLY B 1 37 ? -10.609 43.5 13.047 1 94.88 37 GLY B O 1
ATOM 2421 N N . LEU B 1 38 ? -12.477 42.312 12.633 1 95.38 38 LEU B N 1
ATOM 2422 C CA . LEU B 1 38 ? -11.75 41.25 11.945 1 95.38 38 LEU B CA 1
ATOM 2423 C C . LEU B 1 38 ? -11.109 41.781 10.664 1 95.38 38 LEU B C 1
ATOM 2425 O O . LEU B 1 38 ? -9.977 41.406 10.336 1 95.38 38 LEU B O 1
ATOM 2429 N N . VAL B 1 39 ? -11.852 42.594 9.961 1 95.75 39 VAL B N 1
ATOM 2430 C CA . VAL B 1 39 ? -11.305 43.219 8.766 1 95.75 39 VAL B CA 1
ATOM 2431 C C . VAL B 1 39 ? -10.102 44.094 9.133 1 95.75 39 VAL B C 1
ATOM 2433 O O . VAL B 1 39 ? -9.078 44.062 8.438 1 95.75 39 VAL B O 1
ATOM 2436 N N . GLY B 1 40 ? -10.234 44.844 10.234 1 94.5 40 GLY B N 1
ATOM 2437 C CA . GLY B 1 40 ? -9.133 45.656 10.719 1 94.5 40 GLY B CA 1
ATOM 2438 C C . GLY B 1 40 ? -7.902 44.844 11.078 1 94.5 40 GLY B C 1
ATOM 2439 O O . GLY B 1 40 ? -6.781 45.25 10.75 1 94.5 40 GLY B O 1
ATOM 2440 N N . VAL B 1 41 ? -8.125 43.719 11.727 1 94.69 41 VAL B N 1
ATOM 2441 C CA . VAL B 1 41 ? -7.027 42.812 12.117 1 94.69 41 VAL B CA 1
ATOM 2442 C C . VAL B 1 41 ? -6.316 42.312 10.875 1 94.69 41 VAL B C 1
ATOM 2444 O O . VAL B 1 41 ? -5.082 42.312 10.812 1 94.69 41 VAL B O 1
ATOM 2447 N N . LEU B 1 42 ? -7.074 41.844 9.859 1 94 42 LEU B N 1
ATOM 2448 C CA . LEU B 1 42 ? -6.504 41.312 8.633 1 94 42 LEU B CA 1
ATOM 2449 C C . LEU B 1 42 ? -5.766 42.406 7.855 1 94 42 LEU B C 1
ATOM 2451 O O . LEU B 1 42 ? -4.738 42.125 7.227 1 94 42 LEU B O 1
ATOM 2455 N N . ALA B 1 43 ? -6.289 43.562 7.902 1 92 43 ALA B N 1
ATOM 2456 C CA . ALA B 1 43 ? -5.609 44.688 7.266 1 92 43 ALA B CA 1
ATOM 2457 C C . ALA B 1 43 ? -4.23 44.938 7.879 1 92 43 ALA B C 1
ATOM 2459 O O . ALA B 1 43 ? -3.264 45.188 7.164 1 92 43 ALA B O 1
ATOM 2460 N N . GLY B 1 44 ? -4.164 44.844 9.133 1 90.81 44 GLY B N 1
ATOM 2461 C CA . GLY B 1 44 ? -2.898 44.969 9.828 1 90.81 44 GLY B CA 1
ATOM 2462 C C . GLY B 1 44 ? -1.902 43.906 9.469 1 90.81 44 GLY B C 1
ATOM 2463 O O . GLY B 1 44 ? -0.697 44.062 9.68 1 90.81 44 GLY B O 1
ATOM 2464 N N . LEU B 1 45 ? -2.441 42.844 8.969 1 92.12 45 LEU B N 1
ATOM 2465 C CA . LEU B 1 45 ? -1.589 41.719 8.594 1 92.12 45 LEU B CA 1
ATOM 2466 C C . LEU B 1 45 ? -1.282 41.75 7.102 1 92.12 45 LEU B C 1
ATOM 2468 O O . LEU B 1 45 ? -0.695 40.781 6.57 1 92.12 45 LEU B O 1
ATOM 2472 N N . GLY B 1 46 ? -1.751 42.75 6.352 1 90 46 GLY B N 1
ATOM 2473 C CA . GLY B 1 46 ? -1.302 42.969 4.988 1 90 46 GLY B CA 1
ATOM 2474 C C . GLY B 1 46 ? -2.377 42.688 3.953 1 90 46 GLY B C 1
ATOM 2475 O O . GLY B 1 46 ? -2.113 42.719 2.75 1 90 46 GLY B O 1
ATOM 2476 N N . PHE B 1 47 ? -3.615 42.5 4.375 1 93.88 47 PHE B N 1
ATOM 2477 C CA . PHE B 1 47 ? -4.684 42.219 3.418 1 93.88 47 PHE B CA 1
ATOM 2478 C C . PHE B 1 47 ? -5.551 43.469 3.209 1 93.88 47 PHE B C 1
ATOM 2480 O O . PHE B 1 47 ? -5.703 44.281 4.117 1 93.88 47 PHE B O 1
ATOM 2487 N N . SER B 1 48 ? -6.043 43.562 1.999 1 95.25 48 SER B N 1
ATOM 2488 C CA . SER B 1 48 ? -6.984 44.656 1.74 1 95.25 48 SER B CA 1
ATOM 2489 C C . SER B 1 48 ? -8.32 44.406 2.432 1 95.25 48 SER B C 1
ATOM 2491 O O . SER B 1 48 ? -8.656 43.25 2.742 1 95.25 48 SER B O 1
ATOM 2493 N N . ASP B 1 49 ? -9.062 45.469 2.623 1 95.69 49 ASP B N 1
ATOM 2494 C CA . ASP B 1 49 ? -10.391 45.344 3.215 1 95.69 49 ASP B CA 1
ATOM 2495 C C . ASP B 1 49 ? -11.281 44.438 2.379 1 95.69 49 ASP B C 1
ATOM 2497 O O . ASP B 1 49 ? -12.023 43.625 2.922 1 95.69 49 ASP B O 1
ATOM 2501 N N . GLY B 1 50 ? -11.141 44.625 1.159 1 95.56 50 GLY B N 1
ATOM 2502 C CA . GLY B 1 50 ? -11.922 43.781 0.256 1 95.56 50 GLY B CA 1
ATOM 2503 C C . GLY B 1 50 ? -11.617 42.312 0.382 1 95.56 50 GLY B C 1
ATOM 2504 O O . GLY B 1 50 ? -12.523 41.469 0.473 1 95.56 50 GLY B O 1
ATOM 2505 N N . ALA B 1 51 ? -10.352 42.031 0.37 1 94.81 51 ALA B N 1
ATOM 2506 C CA . ALA B 1 51 ? -9.922 40.625 0.494 1 94.81 51 ALA B CA 1
ATOM 2507 C C . ALA B 1 51 ? -10.375 40.031 1.824 1 94.81 51 ALA B C 1
ATOM 2509 O O . ALA B 1 51 ? -10.766 38.875 1.887 1 94.81 51 ALA B O 1
ATOM 2510 N N . ALA B 1 52 ? -10.312 40.812 2.824 1 95.88 52 ALA B N 1
ATOM 2511 C CA . ALA B 1 52 ? -10.734 40.375 4.152 1 95.88 52 ALA B CA 1
ATOM 2512 C C . ALA B 1 52 ? -12.227 40.062 4.172 1 95.88 52 ALA B C 1
ATOM 2514 O O . ALA B 1 52 ? -12.641 39 4.676 1 95.88 52 ALA B O 1
ATOM 2515 N N . ARG B 1 53 ? -12.961 40.938 3.633 1 95.94 53 ARG B N 1
ATOM 2516 C CA . ARG B 1 53 ? -14.414 40.75 3.613 1 95.94 53 ARG B CA 1
ATOM 2517 C C . ARG B 1 53 ? -14.797 39.531 2.783 1 95.94 53 ARG B C 1
ATOM 2519 O O . ARG B 1 53 ? -15.695 38.781 3.16 1 95.94 53 ARG B O 1
ATOM 2526 N N . ILE B 1 54 ? -14.125 39.375 1.721 1 96.06 54 ILE B N 1
ATOM 2527 C CA . ILE B 1 54 ? -14.375 38.219 0.862 1 96.06 54 ILE B CA 1
ATOM 2528 C C . ILE B 1 54 ? -14.055 36.938 1.619 1 96.06 54 ILE B C 1
ATOM 2530 O O . ILE B 1 54 ? -14.805 35.969 1.549 1 96.06 54 ILE B O 1
ATOM 2534 N N . ALA B 1 55 ? -12.969 36.938 2.32 1 96.06 55 ALA B N 1
ATOM 2535 C CA . ALA B 1 55 ? -12.562 35.75 3.1 1 96.06 55 ALA B CA 1
ATOM 2536 C C . ALA B 1 55 ? -13.609 35.406 4.152 1 96.06 55 ALA B C 1
ATOM 2538 O O . ALA B 1 55 ? -13.969 34.25 4.309 1 96.06 55 ALA B O 1
ATOM 2539 N N . LEU B 1 56 ? -14.094 36.406 4.844 1 96.5 56 LEU B N 1
ATOM 2540 C CA . LEU B 1 56 ? -15.094 36.188 5.879 1 96.5 56 LEU B CA 1
ATOM 2541 C C . LEU B 1 56 ? -16.391 35.656 5.27 1 96.5 56 LEU B C 1
ATOM 2543 O O . LEU B 1 56 ? -17.016 34.719 5.809 1 96.5 56 LEU B O 1
ATOM 2547 N N . ALA B 1 57 ? -16.75 36.219 4.207 1 95.94 57 ALA B N 1
ATOM 2548 C CA . ALA B 1 57 ? -17.969 35.812 3.518 1 95.94 57 ALA B CA 1
ATOM 2549 C C . ALA B 1 57 ? -17.859 34.344 3.047 1 95.94 57 ALA B C 1
ATOM 2551 O O . ALA B 1 57 ? -18.812 33.594 3.129 1 95.94 57 ALA B O 1
ATOM 2552 N N . ARG B 1 58 ? -16.734 34.031 2.508 1 95.44 58 ARG B N 1
ATOM 2553 C CA . ARG B 1 58 ? -16.5 32.688 2.035 1 95.44 58 ARG B CA 1
ATOM 2554 C C . ARG B 1 58 ? -16.578 31.672 3.184 1 95.44 58 ARG B C 1
ATOM 2556 O O . ARG B 1 58 ? -17.141 30.594 3.031 1 95.44 58 ARG B O 1
ATOM 2563 N N . LEU B 1 59 ? -15.984 31.969 4.289 1 96.44 59 LEU B N 1
ATOM 2564 C CA . LEU B 1 59 ? -16.016 31.094 5.453 1 96.44 59 LEU B CA 1
ATOM 2565 C C . LEU B 1 59 ? -17.453 30.922 5.969 1 96.44 59 LEU B C 1
ATOM 2567 O O . LEU B 1 59 ? -17.828 29.828 6.406 1 96.44 59 LEU B O 1
ATOM 2571 N N . ALA B 1 60 ? -18.172 32 5.883 1 96.12 60 ALA B N 1
ATOM 2572 C CA . ALA B 1 60 ? -19.578 31.922 6.273 1 96.12 60 ALA B CA 1
ATOM 2573 C C . ALA B 1 60 ? -20.375 31.047 5.312 1 96.12 60 ALA B C 1
ATOM 2575 O O . ALA B 1 60 ? -21.188 30.219 5.742 1 96.12 60 ALA B O 1
ATOM 2576 N N . ARG B 1 61 ? -20.094 31.172 4.043 1 95.44 61 ARG B N 1
ATOM 2577 C CA . ARG B 1 61 ? -20.781 30.375 3.029 1 95.44 61 ARG B CA 1
ATOM 2578 C C . ARG B 1 61 ? -20.469 28.891 3.207 1 95.44 61 ARG B C 1
ATOM 2580 O O . ARG B 1 61 ? -21.328 28.031 2.947 1 95.44 61 ARG B O 1
ATOM 2587 N N . ARG B 1 62 ? -19.281 28.625 3.68 1 93.56 62 ARG B N 1
ATOM 2588 C CA . ARG B 1 62 ? -18.844 27.25 3.869 1 93.56 62 ARG B CA 1
ATOM 2589 C C . ARG B 1 62 ? -19.25 26.734 5.246 1 93.56 62 ARG B C 1
ATOM 2591 O O . ARG B 1 62 ? -18.781 25.672 5.676 1 93.56 62 ARG B O 1
ATOM 2598 N N . ASP B 1 63 ? -19.969 27.516 5.938 1 95.12 63 ASP B N 1
ATOM 2599 C CA . ASP B 1 63 ? -20.516 27.156 7.238 1 95.12 63 ASP B CA 1
ATOM 2600 C C . ASP B 1 63 ? -19.406 27 8.281 1 95.12 63 ASP B C 1
ATOM 2602 O O . ASP B 1 63 ? -19.5 26.141 9.164 1 95.12 63 ASP B O 1
ATOM 2606 N N . LEU B 1 64 ? -18.406 27.734 8.133 1 95.38 64 LEU B N 1
ATOM 2607 C CA . LEU B 1 64 ? -17.328 27.75 9.117 1 95.38 64 LEU B CA 1
ATOM 2608 C C . LEU B 1 64 ? -17.5 28.906 10.086 1 95.38 64 LEU B C 1
ATOM 2610 O O . LEU B 1 64 ? -17 28.859 11.211 1 95.38 64 LEU B O 1
ATOM 2614 N N . LEU B 1 65 ? -18.234 29.969 9.648 1 96.81 65 LEU B N 1
ATOM 2615 C CA . LEU B 1 65 ? -18.609 31.094 10.484 1 96.81 65 LEU B CA 1
ATOM 2616 C C . LEU B 1 65 ? -20.109 31.328 10.445 1 96.81 65 LEU B C 1
ATOM 2618 O O . LEU B 1 65 ? -20.75 31.156 9.398 1 96.81 65 LEU B O 1
ATOM 2622 N N . ALA B 1 66 ? -20.672 31.656 11.562 1 96.81 66 ALA B N 1
ATOM 2623 C CA . ALA B 1 66 ? -22.062 32.094 11.625 1 96.81 66 ALA B CA 1
ATOM 2624 C C . ALA B 1 66 ? -22.156 33.625 11.68 1 96.81 66 ALA B C 1
ATOM 2626 O O . ALA B 1 66 ? -21.438 34.281 12.43 1 96.81 66 ALA B O 1
ATOM 2627 N N . ARG B 1 67 ? -23.016 34.094 10.945 1 95.38 67 ARG B N 1
ATOM 2628 C CA . ARG B 1 67 ? -23.203 35.531 10.852 1 95.38 67 ARG B CA 1
ATOM 2629 C C . ARG B 1 67 ? -24.375 36 11.734 1 95.38 67 ARG B C 1
ATOM 2631 O O . ARG B 1 67 ? -25.422 35.344 11.758 1 95.38 67 ARG B O 1
ATOM 2638 N N . HIS B 1 68 ? -24.094 37.031 12.469 1 94.56 68 HIS B N 1
ATOM 2639 C CA . HIS B 1 68 ? -25.109 37.625 13.328 1 94.56 68 HIS B CA 1
ATOM 2640 C C . HIS B 1 68 ? -25.219 39.125 13.062 1 94.56 68 HIS B C 1
ATOM 2642 O O . HIS B 1 68 ? -24.219 39.844 12.938 1 94.56 68 HIS B O 1
ATOM 2648 N N . LYS B 1 69 ? -26.422 39.531 12.961 1 92.62 69 LYS B N 1
ATOM 2649 C CA . LYS B 1 69 ? -26.656 40.969 12.797 1 92.62 69 LYS B CA 1
ATOM 2650 C C . LYS B 1 69 ? -27.141 41.594 14.102 1 92.62 69 LYS B C 1
ATOM 2652 O O . LYS B 1 69 ? -28.016 41.062 14.773 1 92.62 69 LYS B O 1
ATOM 2657 N N . ALA B 1 70 ? -26.5 42.594 14.484 1 89.12 70 ALA B N 1
ATOM 2658 C CA . ALA B 1 70 ? -26.922 43.438 15.602 1 89.12 70 ALA B CA 1
ATOM 2659 C C . ALA B 1 70 ? -27.016 44.906 15.188 1 89.12 70 ALA B C 1
ATOM 2661 O O . ALA B 1 70 ? -26.047 45.656 15.312 1 89.12 70 ALA B O 1
ATOM 2662 N N . GLY B 1 71 ? -28.188 45.344 14.953 1 89.06 71 GLY B N 1
ATOM 2663 C CA . GLY B 1 71 ? -28.312 46.688 14.414 1 89.06 71 GLY B CA 1
ATOM 2664 C C . GLY B 1 71 ? -27.609 46.875 13.078 1 89.06 71 GLY B C 1
ATOM 2665 O O . GLY B 1 71 ? -27.891 46.125 12.125 1 89.06 71 GLY B O 1
ATOM 2666 N N . ARG B 1 72 ? -26.688 47.781 13.07 1 89.62 72 ARG B N 1
ATOM 2667 C CA . ARG B 1 72 ? -25.953 48.062 11.844 1 89.62 72 ARG B CA 1
ATOM 2668 C C . ARG B 1 72 ? -24.641 47.281 11.805 1 89.62 72 ARG B C 1
ATOM 2670 O O . ARG B 1 72 ? -23.906 47.375 10.812 1 89.62 72 ARG B O 1
ATOM 2677 N N . LEU B 1 73 ? -24.391 46.562 12.812 1 91.31 73 LEU B N 1
ATOM 2678 C CA . LEU B 1 73 ? -23.109 45.875 12.898 1 91.31 73 LEU B CA 1
ATOM 2679 C C . LEU B 1 73 ? -23.297 44.375 12.641 1 91.31 73 LEU B C 1
ATOM 2681 O O . LEU B 1 73 ? -24.344 43.812 12.977 1 91.31 73 LEU B O 1
ATOM 2685 N N . VAL B 1 74 ? -22.344 43.875 11.953 1 93.81 74 VAL B N 1
ATOM 2686 C CA . VAL B 1 74 ? -22.312 42.438 11.695 1 93.81 74 VAL B CA 1
ATOM 2687 C C . VAL B 1 74 ? -21.266 41.781 12.594 1 93.81 74 VAL B C 1
ATOM 2689 O O . VAL B 1 74 ? -20.172 42.312 12.781 1 93.81 74 VAL B O 1
ATOM 2692 N N . HIS B 1 75 ? -21.609 40.625 13.203 1 95.5 75 HIS B N 1
ATOM 2693 C CA . HIS B 1 75 ? -20.688 39.844 14.016 1 95.5 75 HIS B CA 1
ATOM 2694 C C . HIS B 1 75 ? -20.594 38.406 13.508 1 95.5 75 HIS B C 1
ATOM 2696 O O . HIS B 1 75 ? -21.516 37.938 12.844 1 95.5 75 HIS B O 1
ATOM 2702 N N . TYR B 1 76 ? -19.453 37.844 13.75 1 95.88 76 TYR B N 1
ATOM 2703 C CA . TYR B 1 76 ? -19.25 36.438 13.398 1 95.88 76 TYR B CA 1
ATOM 2704 C C . TYR B 1 76 ? -18.984 35.594 14.633 1 95.88 76 TYR B C 1
ATOM 2706 O O . TYR B 1 76 ? -18.391 36.062 15.602 1 95.88 76 TYR B O 1
ATOM 2714 N N . SER B 1 77 ? -19.438 34.438 14.617 1 96.06 77 SER B N 1
ATOM 2715 C CA . SER B 1 77 ? -19.094 33.438 15.609 1 96.06 77 SER B CA 1
ATOM 2716 C C . SER B 1 77 ? -18.656 32.125 14.945 1 96.06 77 SER B C 1
ATOM 2718 O O . SER B 1 77 ? -18.875 31.922 13.742 1 96.06 77 SER B O 1
ATOM 2720 N N . LEU B 1 78 ? -17.969 31.312 15.719 1 96.88 78 LEU B N 1
ATOM 2721 C CA . LEU B 1 78 ? -17.547 30 15.219 1 96.88 78 LEU B CA 1
ATOM 2722 C C . LEU B 1 78 ? -18.703 29.016 15.234 1 96.88 78 LEU B C 1
ATOM 2724 O O . LEU B 1 78 ? -19.5 29 16.172 1 96.88 78 LEU B O 1
ATOM 2728 N N . THR B 1 79 ? -18.859 28.297 14.164 1 96.69 79 THR B N 1
ATOM 2729 C CA . THR B 1 79 ? -19.859 27.219 14.148 1 96.69 79 THR B CA 1
ATOM 2730 C C . THR B 1 79 ? -19.375 26.031 14.961 1 96.69 79 THR B C 1
ATOM 2732 O O . THR B 1 79 ? -18.203 25.938 15.305 1 96.69 79 THR B O 1
ATOM 2735 N N . ARG B 1 80 ? -20.297 25.141 15.266 1 95 80 ARG B N 1
ATOM 2736 C CA . ARG B 1 80 ? -19.938 23.922 15.977 1 95 80 ARG B CA 1
ATOM 2737 C C . ARG B 1 80 ? -18.906 23.109 15.188 1 95 80 ARG B C 1
ATOM 2739 O O . ARG B 1 80 ? -17.984 22.531 15.766 1 95 80 ARG B O 1
ATOM 2746 N N . ARG B 1 81 ? -19.062 23.141 13.938 1 92.75 81 ARG B N 1
ATOM 2747 C CA . ARG B 1 81 ? -18.141 22.453 13.047 1 92.75 81 ARG B CA 1
ATOM 2748 C C . ARG B 1 81 ? -16.734 23.031 13.141 1 92.75 81 ARG B C 1
ATOM 2750 O O . ARG B 1 81 ? -15.75 22.297 13.25 1 92.75 81 ARG B O 1
ATOM 2757 N N . THR B 1 82 ? -16.703 24.281 13.125 1 95 82 THR B N 1
ATOM 2758 C CA . THR B 1 82 ? -15.414 24.969 13.164 1 95 82 THR B CA 1
ATOM 2759 C C . THR B 1 82 ? -14.727 24.75 14.508 1 95 82 THR B C 1
ATOM 2761 O O . THR B 1 82 ? -13.508 24.578 14.57 1 95 82 THR B O 1
ATOM 2764 N N . ILE B 1 83 ? -15.5 24.781 15.523 1 96 83 ILE B N 1
ATOM 2765 C CA . ILE B 1 83 ? -14.953 24.578 16.859 1 96 83 ILE B CA 1
ATOM 2766 C C . ILE B 1 83 ? -14.297 23.203 16.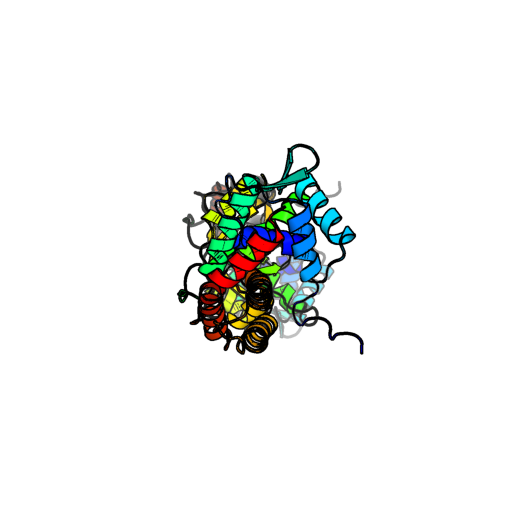938 1 96 83 ILE B C 1
ATOM 2768 O O . ILE B 1 83 ? -13.172 23.062 17.422 1 96 83 ILE B O 1
ATOM 2772 N N . ALA B 1 84 ? -14.977 22.219 16.422 1 91.12 84 ALA B N 1
ATOM 2773 C CA . ALA B 1 84 ? -14.445 20.859 16.406 1 91.12 84 ALA B CA 1
ATOM 2774 C C . ALA B 1 84 ? -13.148 20.797 15.594 1 91.12 84 ALA B C 1
ATOM 2776 O O . ALA B 1 84 ? -12.18 20.156 16.016 1 91.12 84 ALA B O 1
ATOM 2777 N N . LEU B 1 85 ? -13.172 21.453 14.484 1 89 85 LEU B N 1
ATOM 2778 C CA . LEU B 1 85 ? -12.008 21.484 13.609 1 89 85 LEU B CA 1
ATOM 2779 C C . LEU B 1 85 ? -10.812 22.125 14.312 1 89 85 LEU B C 1
ATOM 2781 O O . LEU B 1 85 ? -9.695 21.609 14.25 1 89 85 LEU B O 1
ATOM 2785 N N . LEU B 1 86 ? -11.062 23.234 14.945 1 93.5 86 LEU B N 1
ATOM 2786 C CA . LEU B 1 86 ? -10.008 23.969 15.633 1 93.5 86 LEU B CA 1
ATOM 2787 C C . LEU B 1 86 ? -9.469 23.156 16.812 1 93.5 86 LEU B C 1
ATOM 2789 O O . LEU B 1 86 ? -8.266 23.172 17.078 1 93.5 86 LEU B O 1
ATOM 2793 N N . GLU B 1 87 ? -10.328 22.484 17.531 1 92.94 87 GLU B N 1
ATOM 2794 C CA . GLU B 1 87 ? -9.906 21.672 18.672 1 92.94 87 GLU B CA 1
ATOM 2795 C C . GLU B 1 87 ? -9.016 20.516 18.219 1 92.94 87 GLU B C 1
ATOM 2797 O O . GLU B 1 87 ? -7.996 20.234 18.844 1 92.94 87 GLU B O 1
ATOM 2802 N N . ASP B 1 88 ? -9.391 19.906 17.188 1 87.88 88 ASP B N 1
ATOM 2803 C CA . ASP B 1 88 ? -8.578 18.844 16.609 1 87.88 88 ASP B CA 1
ATOM 2804 C C . ASP B 1 88 ? -7.211 19.359 16.188 1 87.88 88 ASP B C 1
ATOM 2806 O O . ASP B 1 88 ? -6.188 18.734 16.469 1 87.88 88 ASP B O 1
ATOM 2810 N N . GLY B 1 89 ? -7.262 20.438 15.539 1 90.75 89 GLY B N 1
ATOM 2811 C CA . GLY B 1 89 ? -6.02 21.062 15.109 1 90.75 89 GLY B CA 1
ATOM 2812 C C . GLY B 1 89 ? -5.109 21.438 16.266 1 90.75 89 GLY B C 1
ATOM 2813 O O . GLY B 1 89 ? -3.902 21.203 16.219 1 90.75 89 GLY B O 1
ATOM 2814 N N . ASP B 1 90 ? -5.68 22 17.25 1 93.12 90 ASP B N 1
ATOM 2815 C CA . ASP B 1 90 ? -4.918 22.375 18.438 1 93.12 90 ASP B CA 1
ATOM 2816 C C . ASP B 1 90 ? -4.246 21.172 19.062 1 93.12 90 ASP B C 1
ATOM 2818 O O . ASP B 1 90 ? -3.061 21.219 19.406 1 93.12 90 ASP B O 1
ATOM 2822 N N . ARG B 1 91 ? -5 20.141 19.188 1 90.94 91 ARG B N 1
ATOM 2823 C CA . ARG B 1 91 ? -4.438 18.922 19.766 1 90.94 91 ARG B CA 1
ATOM 2824 C C . ARG B 1 91 ? -3.203 18.469 19 1 90.94 91 ARG B C 1
ATOM 2826 O O . ARG B 1 91 ? -2.195 18.094 19.609 1 90.94 91 ARG B O 1
ATOM 2833 N N . ARG B 1 92 ? -3.225 18.562 17.781 1 90 92 ARG B N 1
ATOM 2834 C CA . ARG B 1 92 ? -2.131 18.094 16.938 1 90 92 ARG B CA 1
ATOM 2835 C C . ARG B 1 92 ? -0.925 19.031 17.031 1 90 92 ARG B C 1
ATOM 2837 O O . ARG B 1 92 ? 0.21 18.562 17.172 1 90 92 ARG B O 1
ATOM 2844 N N . ILE B 1 93 ? -1.182 20.312 16.953 1 91.88 93 ILE B N 1
ATOM 2845 C CA . ILE B 1 93 ? -0.057 21.25 16.922 1 91.88 93 ILE B CA 1
ATOM 2846 C C . ILE B 1 93 ? 0.602 21.312 18.297 1 91.88 93 ILE B C 1
ATOM 2848 O O . ILE B 1 93 ? 1.823 21.438 18.406 1 91.88 93 ILE B O 1
ATOM 2852 N N . PHE B 1 94 ? -0.139 21.125 19.312 1 93.19 94 PHE B N 1
ATOM 2853 C CA . PHE B 1 94 ? 0.434 21.281 20.641 1 93.19 94 PHE B CA 1
ATOM 2854 C C . PHE B 1 94 ? 1.021 19.969 21.141 1 93.19 94 PHE B C 1
ATOM 2856 O O . PHE B 1 94 ? 1.79 19.953 22.109 1 93.19 94 PHE B O 1
ATOM 2863 N N . SER B 1 95 ? 0.682 18.922 20.469 1 91.44 95 SER B N 1
ATOM 2864 C CA . SER B 1 95 ? 1.28 17.641 20.844 1 91.44 95 SER B CA 1
ATOM 2865 C C . SER B 1 95 ? 2.484 17.328 19.953 1 91.44 95 SER B C 1
ATOM 2867 O O . SER B 1 95 ? 3.271 16.422 20.266 1 91.44 95 SER B O 1
ATOM 2869 N N . LEU B 1 96 ? 2.633 18.031 18.969 1 91.38 96 LEU B N 1
ATOM 2870 C CA . LEU B 1 96 ? 3.682 17.766 17.984 1 91.38 96 LEU B CA 1
ATOM 2871 C C . LEU B 1 96 ? 5.059 17.812 18.641 1 91.38 96 LEU B C 1
ATOM 2873 O O . LEU B 1 96 ? 5.379 18.766 19.344 1 91.38 96 LEU B O 1
ATOM 2877 N N . GLY B 1 97 ? 5.797 16.797 18.422 1 87.44 97 GLY B N 1
ATOM 2878 C CA . GLY B 1 97 ? 7.191 16.766 18.828 1 87.44 97 GLY B CA 1
ATOM 2879 C C . GLY B 1 97 ? 7.383 16.641 20.328 1 87.44 97 GLY B C 1
ATOM 2880 O O . GLY B 1 97 ? 8.508 16.719 20.828 1 87.44 97 GLY B O 1
ATOM 2881 N N . ARG B 1 98 ? 6.316 16.531 21 1 81.5 98 ARG B N 1
ATOM 2882 C CA . ARG B 1 98 ? 6.418 16.531 22.453 1 81.5 98 ARG B CA 1
ATOM 2883 C C . ARG B 1 98 ? 6.809 15.148 22.984 1 81.5 98 ARG B C 1
ATOM 2885 O O . ARG B 1 98 ? 7.328 15.023 24.094 1 81.5 98 ARG B O 1
ATOM 2892 N N . ARG B 1 99 ? 6.445 14.117 22.297 1 76.69 99 ARG B N 1
ATOM 2893 C CA . ARG B 1 99 ? 6.82 12.773 22.719 1 76.69 99 ARG B CA 1
ATOM 2894 C C . ARG B 1 99 ? 7.578 12.031 21.625 1 76.69 99 ARG B C 1
ATOM 2896 O O . ARG B 1 99 ? 7.266 12.188 20.438 1 76.69 99 ARG B O 1
ATOM 2903 N N . GLU B 1 100 ? 8.641 11.484 22.172 1 71.56 100 GLU B N 1
ATOM 2904 C CA . GLU B 1 100 ? 9.32 10.602 21.234 1 71.56 100 GLU B CA 1
ATOM 2905 C C . GLU B 1 100 ? 8.461 9.391 20.891 1 71.56 100 GLU B C 1
ATOM 2907 O O . GLU B 1 100 ? 7.871 8.773 21.766 1 71.56 100 GLU B O 1
ATOM 2912 N N . ARG B 1 101 ? 8.438 9.32 19.625 1 73.56 101 ARG B N 1
ATOM 2913 C CA . ARG B 1 101 ? 7.641 8.172 19.203 1 73.56 101 ARG B CA 1
ATOM 2914 C C . ARG B 1 101 ? 8.5 6.918 19.062 1 73.56 101 ARG B C 1
ATOM 2916 O O . ARG B 1 101 ? 9.617 6.98 18.562 1 73.56 101 ARG B O 1
ATOM 2923 N N . GLU B 1 102 ? 8.055 5.891 19.719 1 76.81 102 GLU B N 1
ATOM 2924 C CA . GLU B 1 102 ? 8.719 4.598 19.609 1 76.81 102 GLU B CA 1
ATOM 2925 C C . GLU B 1 102 ? 8.266 3.846 18.359 1 76.81 102 GLU B C 1
ATOM 2927 O O . GLU B 1 102 ? 7.23 4.172 17.781 1 76.81 102 GLU B O 1
ATOM 2932 N N . VAL B 1 103 ? 9.266 3.004 18.094 1 75 103 VAL B N 1
ATOM 2933 C CA . VAL B 1 103 ? 8.914 2.146 16.969 1 75 103 VAL B CA 1
ATOM 2934 C C . VAL B 1 103 ? 7.656 1.345 17.297 1 75 103 VAL B C 1
ATOM 2936 O O . VAL B 1 103 ? 7.539 0.784 18.391 1 75 103 VAL B O 1
ATOM 2939 N N . GLY B 1 104 ? 6.727 1.512 16.5 1 83.12 104 GLY B N 1
ATOM 2940 C CA . GLY B 1 104 ? 5.473 0.805 16.688 1 83.12 104 GLY B CA 1
ATOM 2941 C C . GLY B 1 104 ? 4.812 0.394 15.391 1 83.12 104 GLY B C 1
ATOM 2942 O O . GLY B 1 104 ? 5.496 0.098 14.406 1 83.12 104 GLY B O 1
ATOM 2943 N N . GLN B 1 105 ? 3.525 0.27 15.5 1 90.75 105 GLN B N 1
ATOM 2944 C CA . GLN B 1 105 ? 2.773 -0.166 14.328 1 90.75 105 GLN B CA 1
ATOM 2945 C C . GLN B 1 105 ? 2.52 0.997 13.375 1 90.75 105 GLN B C 1
ATOM 2947 O O . GLN B 1 105 ? 2.25 2.117 13.812 1 90.75 105 GLN B O 1
ATOM 2952 N N . TRP B 1 106 ? 2.738 0.683 12.188 1 93.94 106 TRP B N 1
ATOM 2953 C CA . TRP B 1 106 ? 2.395 1.618 11.125 1 93.94 106 TRP B CA 1
ATOM 2954 C C . TRP B 1 106 ? 0.995 1.341 10.586 1 93.94 106 TRP B C 1
ATOM 2956 O O . TRP B 1 106 ? 0.442 0.26 10.805 1 93.94 106 TRP B O 1
ATOM 2966 N N . THR B 1 107 ? 0.447 2.354 10.047 1 96.19 107 THR B N 1
ATOM 2967 C CA . THR B 1 107 ? -0.874 2.232 9.445 1 96.19 107 THR B CA 1
ATOM 2968 C C . THR B 1 107 ? -0.791 2.406 7.93 1 96.19 107 THR B C 1
ATOM 2970 O O . THR B 1 107 ? -0.162 3.346 7.438 1 96.19 107 THR B O 1
ATOM 2973 N N . VAL B 1 108 ? -1.338 1.487 7.223 1 94.62 108 VAL B N 1
ATOM 2974 C CA . VAL B 1 108 ? -1.439 1.58 5.77 1 94.62 108 VAL B CA 1
ATOM 2975 C C . VAL B 1 108 ? -2.908 1.651 5.355 1 94.62 108 VAL B C 1
ATOM 2977 O O . VAL B 1 108 ? -3.73 0.862 5.828 1 94.62 108 VAL B O 1
ATOM 2980 N N . LEU B 1 109 ? -3.219 2.633 4.504 1 95.12 109 LEU B N 1
ATOM 2981 C CA . LEU B 1 109 ? -4.559 2.791 3.947 1 95.12 109 LEU B CA 1
ATOM 2982 C C . LEU B 1 109 ? -4.523 2.697 2.426 1 95.12 109 LEU B C 1
ATOM 2984 O O . LEU B 1 109 ? -3.705 3.352 1.776 1 95.12 109 LEU B O 1
ATOM 2988 N N . TRP B 1 110 ? -5.336 1.853 1.913 1 91.62 110 TRP B N 1
ATOM 2989 C CA . TRP B 1 110 ? -5.621 1.8 0.483 1 91.62 110 TRP B CA 1
ATOM 2990 C C . TRP B 1 110 ? -7.016 2.344 0.183 1 91.62 110 TRP B C 1
ATOM 2992 O O . TRP B 1 110 ? -7.98 2 0.866 1 91.62 110 TRP B O 1
ATOM 3002 N N . GLN B 1 111 ? -7.078 3.188 -0.794 1 92.06 111 GLN B N 1
ATOM 3003 C CA . GLN B 1 111 ? -8.406 3.678 -1.15 1 92.06 111 GLN B CA 1
ATOM 3004 C C . GLN B 1 111 ? -8.609 3.676 -2.664 1 92.06 111 GLN B C 1
ATOM 3006 O O . GLN B 1 111 ? -7.672 3.951 -3.418 1 92.06 111 GLN B O 1
ATOM 3011 N N . SER B 1 112 ? -9.711 3.242 -3.135 1 90.31 112 SER B N 1
ATOM 3012 C CA . SER B 1 112 ? -10.141 3.24 -4.531 1 90.31 112 SER B CA 1
ATOM 3013 C C . SER B 1 112 ? -11.453 3.992 -4.711 1 90.31 112 SER B C 1
ATOM 3015 O O . SER B 1 112 ? -12.391 3.479 -5.328 1 90.31 112 SER B O 1
ATOM 3017 N N . ILE B 1 113 ? -11.516 5.117 -4.184 1 93.69 113 ILE B N 1
ATOM 3018 C CA . ILE B 1 113 ? -12.727 5.941 -4.23 1 93.69 113 ILE B CA 1
ATOM 3019 C C . ILE B 1 113 ? -12.969 6.41 -5.664 1 93.69 113 ILE B C 1
ATOM 3021 O O . ILE B 1 113 ? -12.086 7.004 -6.289 1 93.69 113 ILE B O 1
ATOM 3025 N N . PRO B 1 114 ? -14.117 6.148 -6.16 1 94.25 114 PRO B N 1
ATOM 3026 C CA . PRO B 1 114 ? -14.391 6.461 -7.562 1 94.25 114 PRO B CA 1
ATOM 3027 C C . PRO B 1 114 ? -14.453 7.961 -7.836 1 94.25 114 PRO B C 1
ATOM 3029 O O . PRO B 1 114 ? -14.562 8.758 -6.898 1 94.25 114 PRO B O 1
ATOM 3032 N N . GLU B 1 115 ? -14.367 8.281 -9.078 1 94.25 115 GLU B N 1
ATOM 3033 C CA . GLU B 1 115 ? -14.398 9.672 -9.508 1 94.25 115 GLU B CA 1
ATOM 3034 C C . GLU B 1 115 ? -15.711 10.344 -9.125 1 94.25 115 GLU B C 1
ATOM 3036 O O . GLU B 1 115 ? -15.75 11.547 -8.852 1 94.25 115 GLU B O 1
ATOM 3041 N N . SER B 1 116 ? -16.75 9.578 -9.078 1 96.19 116 SER B N 1
ATOM 3042 C CA . SER B 1 116 ? -18.062 10.102 -8.688 1 96.19 116 SER B CA 1
ATOM 3043 C C . SER B 1 116 ? -18.047 10.609 -7.254 1 96.19 116 SER B C 1
ATOM 3045 O O . SER B 1 116 ? -18.922 11.375 -6.852 1 96.19 116 SER B O 1
ATOM 3047 N N . ARG B 1 117 ? -17.016 10.211 -6.5 1 96.38 117 ARG B N 1
ATOM 3048 C CA . ARG B 1 117 ? -16.875 10.648 -5.113 1 96.38 117 ARG B CA 1
ATOM 3049 C C . ARG B 1 117 ? -15.578 11.438 -4.91 1 96.38 117 ARG B C 1
ATOM 3051 O O . ARG B 1 117 ? -14.922 11.305 -3.879 1 96.38 117 ARG B O 1
ATOM 3058 N N . ARG B 1 118 ? -15.266 12.188 -5.824 1 95.06 118 ARG B N 1
ATOM 3059 C CA . ARG B 1 118 ? -14 12.922 -5.852 1 95.06 118 ARG B CA 1
ATOM 3060 C C . ARG B 1 118 ? -13.891 13.875 -4.664 1 95.06 118 ARG B C 1
ATOM 3062 O O . ARG B 1 118 ? -12.812 14.031 -4.086 1 95.06 118 ARG B O 1
ATOM 3069 N N . GLN B 1 119 ? -14.93 14.5 -4.285 1 94.31 119 GLN B N 1
ATOM 3070 C CA . GLN B 1 119 ? -14.906 15.438 -3.166 1 94.31 119 GLN B CA 1
ATOM 3071 C C . GLN B 1 119 ? -14.539 14.734 -1.864 1 94.31 119 GLN B C 1
ATOM 3073 O O . GLN B 1 119 ? -13.75 15.25 -1.072 1 94.31 119 GLN B O 1
ATOM 3078 N N . ALA B 1 120 ? -15.086 13.586 -1.691 1 95.31 120 ALA B N 1
ATOM 3079 C CA . ALA B 1 120 ? -14.766 12.789 -0.506 1 95.31 120 ALA B CA 1
ATOM 3080 C C . ALA B 1 120 ? -13.297 12.375 -0.499 1 95.31 120 ALA B C 1
ATOM 3082 O O . ALA B 1 120 ? -12.648 12.398 0.548 1 95.31 120 ALA B O 1
ATOM 3083 N N . ARG B 1 121 ? -12.867 12.016 -1.639 1 95.75 121 ARG B N 1
ATOM 3084 C CA . ARG B 1 121 ? -11.469 11.633 -1.745 1 95.75 121 ARG B CA 1
ATOM 3085 C C . ARG B 1 121 ? -10.547 12.789 -1.376 1 95.75 121 ARG B C 1
ATOM 3087 O O . ARG B 1 121 ? -9.562 12.609 -0.657 1 95.75 121 ARG B O 1
ATOM 3094 N N . GLU B 1 122 ? -10.859 13.969 -1.859 1 94.5 122 GLU B N 1
ATOM 3095 C CA . GLU B 1 122 ? -10.047 15.148 -1.564 1 94.5 122 GLU B CA 1
ATOM 3096 C C . GLU B 1 122 ? -10.047 15.453 -0.07 1 94.5 122 GLU B C 1
ATOM 3098 O O . GLU B 1 122 ? -9 15.789 0.496 1 94.5 122 GLU B O 1
ATOM 3103 N N . ARG B 1 123 ? -11.141 15.359 0.521 1 92.88 123 ARG B N 1
ATOM 3104 C CA . ARG B 1 123 ? -11.242 15.586 1.959 1 92.88 123 ARG B CA 1
ATOM 3105 C C . ARG B 1 123 ? -10.453 14.531 2.732 1 92.88 123 ARG B C 1
ATOM 3107 O O . ARG B 1 123 ? -9.758 14.859 3.699 1 92.88 123 ARG B O 1
ATOM 3114 N N . LEU B 1 124 ? -10.562 13.297 2.307 1 95.88 124 LEU B N 1
ATOM 3115 C CA . LEU B 1 124 ? -9.812 12.219 2.939 1 95.88 124 LEU B CA 1
ATOM 3116 C C . LEU B 1 124 ? -8.312 12.484 2.883 1 95.88 124 LEU B C 1
ATOM 3118 O O . LEU B 1 124 ? -7.625 12.406 3.902 1 95.88 124 LEU B O 1
ATOM 3122 N N . VAL B 1 125 ? -7.902 12.867 1.688 1 94.5 125 VAL B N 1
ATOM 3123 C CA . VAL B 1 125 ? -6.477 13.086 1.461 1 94.5 125 VAL B CA 1
ATOM 3124 C C . VAL B 1 125 ? -5.973 14.203 2.367 1 94.5 125 VAL B C 1
ATOM 3126 O O . VAL B 1 125 ? -4.922 14.07 3.002 1 94.5 125 VAL B O 1
ATOM 3129 N N . ARG B 1 126 ? -6.691 15.219 2.533 1 90.88 126 ARG B N 1
ATOM 3130 C CA . ARG B 1 126 ? -6.316 16.328 3.396 1 90.88 126 ARG B CA 1
ATOM 3131 C C . ARG B 1 126 ? -6.223 15.891 4.852 1 90.88 126 ARG B C 1
ATOM 3133 O O . ARG B 1 126 ? -5.27 16.234 5.551 1 90.88 126 ARG B O 1
ATOM 3140 N N . ARG B 1 127 ? -7.172 15.156 5.234 1 93.25 127 ARG B N 1
ATOM 3141 C CA . ARG B 1 127 ? -7.211 14.711 6.621 1 93.25 127 ARG B CA 1
ATOM 3142 C C . ARG B 1 127 ? -6.109 13.695 6.902 1 93.25 127 ARG B C 1
ATOM 3144 O O . ARG B 1 127 ? -5.547 13.664 8 1 93.25 127 ARG B O 1
ATOM 3151 N N . LEU B 1 128 ? -5.855 12.875 5.93 1 95.81 128 LEU B N 1
ATOM 3152 C CA . LEU B 1 128 ? -4.785 11.898 6.09 1 95.81 128 LEU B CA 1
ATOM 3153 C C . LEU B 1 128 ? -3.441 12.594 6.301 1 95.81 128 LEU B C 1
ATOM 3155 O O . LEU B 1 128 ? -2.654 12.188 7.16 1 95.81 128 LEU B O 1
ATOM 3159 N N . ARG B 1 129 ? -3.238 13.594 5.527 1 92.94 129 ARG B N 1
ATOM 3160 C CA . ARG B 1 129 ? -1.995 14.344 5.684 1 92.94 129 ARG B CA 1
ATOM 3161 C C . ARG B 1 129 ? -1.886 14.938 7.082 1 92.94 129 ARG B C 1
ATOM 3163 O O . ARG B 1 129 ? -0.816 14.906 7.695 1 92.94 129 ARG B O 1
ATOM 3170 N N . PHE B 1 130 ? -2.943 15.398 7.551 1 90.19 130 PHE B N 1
ATOM 3171 C CA . PHE B 1 130 ? -2.982 15.984 8.883 1 90.19 130 PHE B CA 1
ATOM 3172 C C . PHE B 1 130 ? -2.715 14.922 9.945 1 90.19 130 PHE B C 1
ATOM 3174 O O . PHE B 1 130 ? -2.162 15.227 11.008 1 90.19 130 PHE B O 1
ATOM 3181 N N . LEU B 1 131 ? -3.023 13.695 9.602 1 91.94 131 LEU B N 1
ATOM 3182 C CA . LEU B 1 131 ? -2.811 12.594 10.523 1 91.94 131 LEU B CA 1
ATOM 3183 C C . LEU B 1 131 ? -1.402 12.023 10.375 1 91.94 131 LEU B C 1
ATOM 3185 O O . LEU B 1 131 ? -1.045 11.055 11.055 1 91.94 131 LEU B O 1
ATOM 3189 N N . GLY B 1 132 ? -0.684 12.617 9.461 1 92.06 132 GLY B N 1
ATOM 3190 C CA . GLY B 1 132 ? 0.709 12.219 9.328 1 92.06 132 GLY B CA 1
ATOM 3191 C C . GLY B 1 132 ? 0.938 11.211 8.219 1 92.06 132 GLY B C 1
ATOM 3192 O O . GLY B 1 132 ? 2.029 10.648 8.102 1 92.06 132 GLY B O 1
ATOM 3193 N N . PHE B 1 133 ? -0.049 10.969 7.387 1 95.81 133 PHE B N 1
ATOM 3194 C CA . PHE B 1 133 ? 0.101 10.016 6.293 1 95.81 133 PHE B CA 1
ATOM 3195 C C . PHE B 1 133 ? 0.88 10.633 5.137 1 95.81 133 PHE B C 1
ATOM 3197 O O . PHE B 1 133 ? 0.743 11.82 4.859 1 95.81 133 PHE B O 1
ATOM 3204 N N . GLY B 1 134 ? 1.656 9.844 4.539 1 94.75 134 GLY B N 1
ATOM 3205 C CA . GLY B 1 134 ? 2.273 10.156 3.262 1 94.75 134 GLY B CA 1
ATOM 3206 C C . GLY B 1 134 ? 1.868 9.203 2.154 1 94.75 134 GLY B C 1
ATOM 3207 O O . GLY B 1 134 ? 1.587 8.031 2.406 1 94.75 134 GLY B O 1
ATOM 3208 N N . PRO B 1 135 ? 1.851 9.719 0.987 1 92.31 135 PRO B N 1
ATOM 3209 C CA . PRO B 1 135 ? 1.518 8.867 -0.157 1 92.31 135 PRO B CA 1
ATOM 3210 C C . PRO B 1 135 ? 2.686 7.984 -0.599 1 92.31 135 PRO B C 1
ATOM 3212 O O . PRO B 1 135 ? 3.83 8.445 -0.635 1 92.31 135 PRO B O 1
ATOM 3215 N N . VAL B 1 136 ? 2.48 6.734 -0.824 1 85.56 136 VAL B N 1
ATOM 3216 C CA . VAL B 1 136 ? 3.518 5.859 -1.356 1 85.56 136 VAL B CA 1
ATOM 3217 C C . VAL B 1 136 ? 3.23 5.551 -2.824 1 85.56 136 VAL B C 1
ATOM 3219 O O . VAL B 1 136 ? 4.156 5.398 -3.625 1 85.56 136 VAL B O 1
ATOM 3222 N N . GLN B 1 137 ? 2.1 5.328 -3.227 1 82.25 137 GLN B N 1
ATOM 3223 C CA . GLN B 1 137 ? 1.613 5.109 -4.586 1 82.25 137 GLN B CA 1
ATOM 3224 C C . GLN B 1 137 ? 0.172 5.586 -4.734 1 82.25 137 GLN B C 1
ATOM 3226 O O . GLN B 1 137 ? -0.462 5.984 -3.756 1 82.25 137 GLN B O 1
ATOM 3231 N N . ASP B 1 138 ? -0.189 5.645 -5.934 1 80.25 13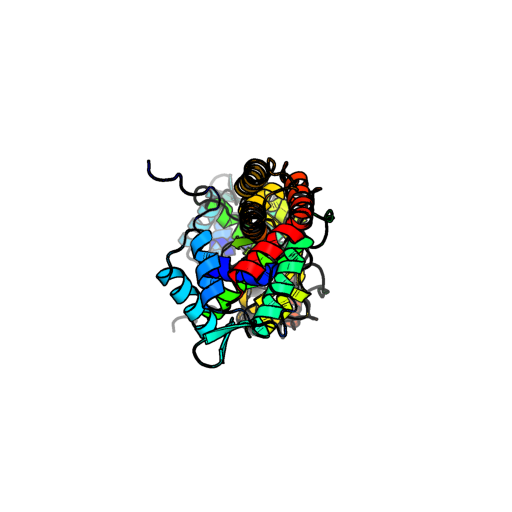8 ASP B N 1
ATOM 3232 C CA . ASP B 1 138 ? -1.551 6.113 -6.164 1 80.25 138 ASP B CA 1
ATOM 3233 C C . ASP B 1 138 ? -2.559 5.301 -5.355 1 80.25 138 ASP B C 1
ATOM 3235 O O . ASP B 1 138 ? -2.654 4.082 -5.52 1 80.25 138 ASP B O 1
ATOM 3239 N N . GLY B 1 139 ? -3.189 6.062 -4.348 1 85.81 139 GLY B N 1
ATOM 3240 C CA . GLY B 1 139 ? -4.266 5.477 -3.564 1 85.81 139 GLY B CA 1
ATOM 3241 C C . GLY B 1 139 ? -3.777 4.762 -2.318 1 85.81 139 GLY B C 1
ATOM 3242 O O . GLY B 1 139 ? -4.578 4.258 -1.53 1 85.81 139 GLY B O 1
ATOM 3243 N N . THR B 1 140 ? -2.508 4.711 -2.123 1 91.25 140 THR B N 1
ATOM 3244 C CA . THR B 1 140 ? -1.954 4.082 -0.928 1 91.25 140 THR B CA 1
ATOM 3245 C C . THR B 1 140 ? -1.272 5.121 -0.039 1 91.25 140 THR B C 1
ATOM 3247 O O . THR B 1 140 ? -0.443 5.902 -0.511 1 91.25 140 THR B O 1
ATOM 3250 N N . TRP B 1 141 ? -1.63 5.062 1.203 1 94 141 TRP B N 1
ATOM 3251 C CA . TRP B 1 141 ? -1.123 6.012 2.191 1 94 141 TRP B CA 1
ATOM 3252 C C . TRP B 1 141 ? -0.547 5.281 3.4 1 94 141 TRP B C 1
ATOM 3254 O O . TRP B 1 141 ? -1.077 4.25 3.82 1 94 141 TRP B O 1
ATOM 3264 N N . ILE B 1 142 ? 0.52 5.852 3.963 1 94.19 142 ILE B N 1
ATOM 3265 C CA . ILE B 1 142 ? 1.139 5.203 5.113 1 94.19 142 ILE B CA 1
ATOM 3266 C C . ILE B 1 142 ? 1.389 6.23 6.215 1 94.19 142 ILE B C 1
ATOM 3268 O O . ILE B 1 142 ? 1.672 7.398 5.93 1 94.19 142 ILE B O 1
ATOM 3272 N N . ALA B 1 143 ? 1.223 5.844 7.418 1 94.88 143 ALA B N 1
ATOM 3273 C CA . ALA B 1 143 ? 1.602 6.609 8.609 1 94.88 143 ALA B CA 1
ATOM 3274 C C . ALA B 1 143 ? 2.467 5.773 9.547 1 94.88 143 ALA B C 1
ATOM 3276 O O . ALA B 1 143 ? 2.234 4.574 9.711 1 94.88 143 ALA B O 1
ATOM 3277 N N . PRO B 1 144 ? 3.439 6.34 10.141 1 92.75 144 PRO B N 1
ATOM 3278 C CA . PRO B 1 144 ? 4.359 5.594 11 1 92.75 144 PRO B CA 1
ATOM 3279 C C . PRO B 1 144 ? 3.826 5.41 12.414 1 92.75 144 PRO B C 1
ATOM 3281 O O . PRO B 1 144 ? 4.602 5.387 13.375 1 92.75 144 PRO B O 1
ATOM 3284 N N . HIS B 1 145 ? 2.465 5.496 12.609 1 91.31 145 HIS B N 1
ATOM 3285 C CA . HIS B 1 145 ? 1.788 5.305 13.891 1 91.31 145 HIS B CA 1
ATOM 3286 C C . HIS B 1 145 ? 0.458 4.582 13.703 1 91.31 145 HIS B C 1
ATOM 3288 O O . HIS B 1 145 ? -0.041 4.469 12.586 1 91.31 145 HIS B O 1
ATOM 3294 N N . ASP B 1 146 ? 0.027 4.031 14.875 1 93 146 ASP B N 1
ATOM 3295 C CA . ASP B 1 146 ? -1.315 3.457 14.867 1 93 146 ASP B CA 1
ATOM 3296 C C . ASP B 1 146 ? -2.377 4.547 14.734 1 93 146 ASP B C 1
ATOM 3298 O O . ASP B 1 146 ? -2.584 5.336 15.656 1 93 146 ASP B O 1
ATOM 3302 N N . ARG B 1 147 ? -2.986 4.617 13.586 1 94.12 147 ARG B N 1
ATOM 3303 C CA . ARG B 1 147 ? -4.027 5.598 13.289 1 94.12 147 ARG B CA 1
ATOM 3304 C C . ARG B 1 147 ? -5.336 4.906 12.922 1 94.12 147 ARG B C 1
ATOM 3306 O O . ARG B 1 147 ? -6.168 5.477 12.211 1 94.12 147 ARG B O 1
ATOM 3313 N N . GLU B 1 148 ? -5.457 3.674 13.297 1 95.12 148 GLU B N 1
ATOM 3314 C CA . GLU B 1 148 ? -6.602 2.879 12.859 1 95.12 148 GLU B CA 1
ATOM 3315 C C . GLU B 1 148 ? -7.918 3.541 13.258 1 95.12 148 GLU B C 1
ATOM 3317 O O . GLU B 1 148 ? -8.797 3.732 12.414 1 95.12 148 GLU B O 1
ATOM 3322 N N . ALA B 1 149 ? -8.016 3.932 14.492 1 94.56 149 ALA B N 1
ATOM 3323 C CA . ALA B 1 149 ? -9.266 4.5 14.992 1 94.56 149 ALA B CA 1
ATOM 3324 C C . ALA B 1 149 ? -9.617 5.785 14.25 1 94.56 149 ALA B C 1
ATOM 3326 O O . ALA B 1 149 ? -10.766 5.984 13.844 1 94.56 149 ALA B O 1
ATOM 3327 N N . GLU B 1 150 ? -8.648 6.637 14.078 1 93.75 150 GLU B N 1
ATOM 3328 C CA . GLU B 1 150 ? -8.859 7.91 13.398 1 93.75 150 GLU B CA 1
ATOM 3329 C C . GLU B 1 150 ? -9.281 7.699 11.945 1 93.75 150 GLU B C 1
ATOM 3331 O O . GLU B 1 150 ? -10.195 8.375 11.453 1 93.75 150 GLU B O 1
ATOM 3336 N N . VAL B 1 151 ? -8.656 6.75 11.273 1 96.62 151 VAL B N 1
ATOM 3337 C CA . VAL B 1 151 ? -8.938 6.5 9.867 1 96.62 151 VAL B CA 1
ATOM 3338 C C . VAL B 1 151 ? -10.336 5.906 9.711 1 96.62 151 VAL B C 1
ATOM 3340 O O . VAL B 1 151 ? -11.094 6.305 8.82 1 96.62 151 VAL B O 1
ATOM 3343 N N . LEU B 1 152 ? -10.641 4.98 10.578 1 96.19 152 LEU B N 1
ATOM 3344 C CA . LEU B 1 152 ? -11.969 4.367 10.516 1 96.19 152 LEU B CA 1
ATOM 3345 C C . LEU B 1 152 ? -13.062 5.414 10.719 1 96.19 152 LEU B C 1
ATOM 3347 O O . LEU B 1 152 ? -14.07 5.402 10.016 1 96.19 152 LEU B O 1
ATOM 3351 N N . THR B 1 153 ? -12.828 6.312 11.648 1 94.81 153 THR B N 1
ATOM 3352 C CA . THR B 1 153 ? -13.773 7.398 11.891 1 94.81 153 THR B CA 1
ATOM 3353 C C . THR B 1 153 ? -13.898 8.289 10.656 1 94.81 153 THR B C 1
ATOM 3355 O O . THR B 1 153 ? -15.016 8.641 10.258 1 94.81 153 THR B O 1
ATOM 3358 N N . LEU B 1 154 ? -12.852 8.602 10.094 1 94.81 154 LEU B N 1
ATOM 3359 C CA . LEU B 1 154 ? -12.812 9.461 8.914 1 94.81 154 LEU B CA 1
ATOM 3360 C C . LEU B 1 154 ? -13.547 8.812 7.742 1 94.81 154 LEU B C 1
ATOM 3362 O O . LEU B 1 154 ? -14.352 9.461 7.07 1 94.81 154 LEU B O 1
ATOM 3366 N N . LEU B 1 155 ? -13.266 7.555 7.488 1 96.69 155 LEU B N 1
ATOM 3367 C CA . LEU B 1 155 ? -13.914 6.824 6.402 1 96.69 155 LEU B CA 1
ATOM 3368 C C . LEU B 1 155 ? -15.422 6.793 6.598 1 96.69 155 LEU B C 1
ATOM 3370 O O . LEU B 1 155 ? -16.188 6.957 5.637 1 96.69 155 LEU B O 1
ATOM 3374 N N . ALA B 1 156 ? -15.781 6.562 7.824 1 95.75 156 ALA B N 1
ATOM 3375 C CA . ALA B 1 156 ? -17.203 6.523 8.148 1 95.75 156 ALA B CA 1
ATOM 3376 C C . ALA B 1 156 ? -17.859 7.887 7.93 1 95.75 156 ALA B C 1
ATOM 3378 O O . ALA B 1 156 ? -18.938 7.98 7.34 1 95.75 156 ALA B O 1
ATOM 3379 N N . GLU B 1 157 ? -17.219 8.938 8.383 1 93.81 157 GLU B N 1
ATOM 3380 C CA . GLU B 1 157 ? -17.719 10.297 8.219 1 93.81 157 GLU B CA 1
ATOM 3381 C C . GLU B 1 157 ? -17.938 10.641 6.75 1 93.81 157 GLU B C 1
ATOM 3383 O O . GLU B 1 157 ? -18.891 11.328 6.395 1 93.81 157 GLU B O 1
ATOM 3388 N N . LEU B 1 158 ? -17.094 10.164 5.941 1 96 158 LEU B N 1
ATOM 3389 C CA . LEU B 1 158 ? -17.109 10.492 4.52 1 96 158 LEU B CA 1
ATOM 3390 C C . LEU B 1 158 ? -17.938 9.477 3.736 1 96 158 LEU B C 1
ATOM 3392 O O . LEU B 1 158 ? -18.156 9.641 2.533 1 96 158 LEU B O 1
ATOM 3396 N N . ASP B 1 159 ? -18.344 8.445 4.367 1 96.38 159 ASP B N 1
ATOM 3397 C CA . ASP B 1 159 ? -19.141 7.383 3.771 1 96.38 159 ASP B CA 1
ATOM 3398 C C . ASP B 1 159 ? -18.406 6.734 2.602 1 96.38 159 ASP B C 1
ATOM 3400 O O . ASP B 1 159 ? -18.953 6.637 1.497 1 96.38 159 ASP B O 1
ATOM 3404 N N . VAL B 1 160 ? -17.172 6.332 2.857 1 96.31 160 VAL B N 1
ATOM 3405 C CA . VAL B 1 160 ? -16.406 5.734 1.775 1 96.31 160 VAL B CA 1
ATOM 3406 C C . VAL B 1 160 ? -15.68 4.488 2.285 1 96.31 160 VAL B C 1
ATOM 3408 O O . VAL B 1 160 ? -14.672 4.07 1.712 1 96.31 160 VAL B O 1
ATOM 3411 N N . SER B 1 161 ? -16.156 3.904 3.369 1 95.19 161 SER B N 1
ATOM 3412 C CA . SER B 1 161 ? -15.531 2.736 3.98 1 95.19 161 SER B CA 1
ATOM 3413 C C . SER B 1 161 ? -15.453 1.574 2.998 1 95.19 161 SER B C 1
ATOM 3415 O O . SER B 1 161 ? -14.5 0.788 3.035 1 95.19 161 SER B O 1
ATOM 3417 N N . GLU B 1 162 ? -16.375 1.52 2.096 1 92.81 162 GLU B N 1
ATOM 3418 C CA . GLU B 1 162 ? -16.453 0.382 1.184 1 92.81 162 GLU B CA 1
ATOM 3419 C C . GLU B 1 162 ? -15.344 0.436 0.139 1 92.81 162 GLU B C 1
ATOM 3421 O O . GLU B 1 162 ? -15.078 -0.554 -0.547 1 92.81 162 GLU B O 1
ATOM 3426 N N . TYR B 1 163 ? -14.672 1.571 0.039 1 93.19 163 TYR B N 1
ATOM 3427 C CA . TYR B 1 163 ? -13.648 1.753 -0.988 1 93.19 163 TYR B CA 1
ATOM 3428 C C . TYR B 1 163 ? -12.25 1.71 -0.382 1 93.19 163 TYR B C 1
ATOM 3430 O O . TYR B 1 163 ? -11.273 2.096 -1.029 1 93.19 163 TYR B O 1
ATOM 3438 N N . ALA B 1 164 ? -12.242 1.217 0.902 1 93.56 164 ALA B N 1
ATOM 3439 C CA . ALA B 1 164 ? -10.945 1.356 1.572 1 93.56 164 ALA B CA 1
ATOM 3440 C C . ALA B 1 164 ? -10.508 0.037 2.201 1 93.56 164 ALA B C 1
ATOM 3442 O O . ALA B 1 164 ? -11.352 -0.806 2.535 1 93.56 164 ALA B O 1
ATOM 3443 N N . GLY B 1 165 ? -9.258 -0.155 2.264 1 92.06 165 GLY B N 1
ATOM 3444 C CA . GLY B 1 165 ? -8.594 -1.147 3.094 1 92.06 165 GLY B CA 1
ATOM 3445 C C . GLY B 1 165 ? -7.609 -0.541 4.078 1 92.06 165 GLY B C 1
ATOM 3446 O O . GLY B 1 165 ? -7.02 0.506 3.805 1 92.06 165 GLY B O 1
ATOM 3447 N N . LEU B 1 166 ? -7.5 -1.197 5.195 1 94.69 166 LEU B N 1
ATOM 3448 C CA . LEU B 1 166 ? -6.68 -0.67 6.281 1 94.69 166 LEU B CA 1
ATOM 3449 C C . LEU B 1 166 ? -5.895 -1.787 6.961 1 94.69 166 LEU B C 1
ATOM 3451 O O . LEU B 1 166 ? -6.43 -2.875 7.195 1 94.69 166 LEU B O 1
ATOM 3455 N N . MET B 1 167 ? -4.648 -1.484 7.23 1 94.25 167 MET B N 1
ATOM 3456 C CA . MET B 1 167 ? -3.816 -2.486 7.887 1 94.25 167 MET B CA 1
ATOM 3457 C C . MET B 1 167 ? -2.832 -1.83 8.852 1 94.25 167 MET B C 1
ATOM 3459 O O . MET B 1 167 ? -2.271 -0.775 8.547 1 94.25 167 MET B O 1
ATOM 3463 N N . LEU B 1 168 ? -2.68 -2.455 9.953 1 95.06 168 LEU B N 1
ATOM 3464 C CA . LEU B 1 168 ? -1.606 -2.111 10.875 1 95.06 168 LEU B CA 1
ATOM 3465 C C . LEU B 1 168 ? -0.457 -3.107 10.773 1 95.06 168 LEU B C 1
ATOM 3467 O O . LEU B 1 168 ? -0.684 -4.312 10.633 1 95.06 168 LEU B O 1
ATOM 3471 N N . GLY B 1 169 ? 0.757 -2.539 10.742 1 94.25 169 GLY B N 1
ATOM 3472 C CA . GLY B 1 169 ? 1.885 -3.451 10.633 1 94.25 169 GLY B CA 1
ATOM 3473 C C . GLY B 1 169 ? 3.217 -2.789 10.938 1 94.25 169 GLY B C 1
ATOM 3474 O O . GLY B 1 169 ? 3.258 -1.653 11.414 1 94.25 169 GLY B O 1
ATOM 3475 N N . THR B 1 170 ? 4.203 -3.58 10.758 1 90.88 170 THR B N 1
ATOM 3476 C CA . THR B 1 170 ? 5.57 -3.143 11.016 1 90.88 170 THR B CA 1
ATOM 3477 C C . THR B 1 170 ? 6.422 -3.264 9.758 1 90.88 170 THR B C 1
ATOM 3479 O O . THR B 1 170 ? 6.477 -4.328 9.133 1 90.88 170 THR B O 1
ATOM 3482 N N . PRO B 1 171 ? 7.02 -2.139 9.414 1 89.75 171 PRO B N 1
ATOM 3483 C CA . PRO B 1 171 ? 7.941 -2.25 8.281 1 89.75 171 PRO B CA 1
ATOM 3484 C C . PRO B 1 171 ? 9.07 -3.25 8.531 1 89.75 171 PRO B C 1
ATOM 3486 O O . PRO B 1 171 ? 9.562 -3.363 9.656 1 89.75 171 PRO B O 1
ATOM 3489 N N . SER B 1 172 ? 9.414 -3.9 7.5 1 90 172 SER B N 1
ATOM 3490 C CA . SER B 1 172 ? 10.531 -4.832 7.605 1 90 172 SER B CA 1
ATOM 3491 C C . SER B 1 172 ? 11.844 -4.098 7.871 1 90 172 SER B C 1
ATOM 3493 O O . SER B 1 172 ? 12.195 -3.166 7.148 1 90 172 SER B O 1
ATOM 3495 N N . PRO B 1 173 ? 12.547 -4.531 8.812 1 84.88 173 PRO B N 1
ATOM 3496 C CA . PRO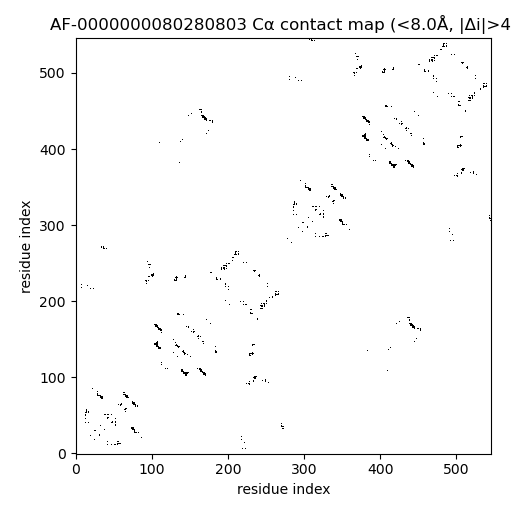 B 1 173 ? 13.828 -3.887 9.094 1 84.88 173 PRO B CA 1
ATOM 3497 C C . PRO B 1 173 ? 14.914 -4.258 8.078 1 84.88 173 PRO B C 1
ATOM 3499 O O . PRO B 1 173 ? 15.992 -3.662 8.086 1 84.88 173 PRO B O 1
ATOM 3502 N N . ALA B 1 174 ? 14.602 -5.203 7.238 1 88.31 174 ALA B N 1
ATOM 3503 C CA . ALA B 1 174 ? 15.594 -5.688 6.285 1 88.31 174 ALA B CA 1
ATOM 3504 C C . ALA B 1 174 ? 15.781 -4.703 5.133 1 88.31 174 ALA B C 1
ATOM 3506 O O . ALA B 1 174 ? 16.766 -4.777 4.398 1 88.31 174 ALA B O 1
ATOM 3507 N N . LEU B 1 175 ? 14.836 -3.896 4.957 1 87.06 175 LEU B N 1
ATOM 3508 C CA . LEU B 1 175 ? 14.93 -2.877 3.918 1 87.06 175 LEU B CA 1
ATOM 3509 C C . LEU B 1 175 ? 15.18 -1.502 4.527 1 87.06 175 LEU B C 1
ATOM 3511 O O . LEU B 1 175 ? 14.977 -1.302 5.727 1 87.06 175 LEU B O 1
ATOM 3515 N N . ASP B 1 176 ? 15.641 -0.62 3.758 1 84.88 176 ASP B N 1
ATOM 3516 C CA . ASP B 1 176 ? 15.953 0.736 4.203 1 84.88 176 ASP B CA 1
ATOM 3517 C C . ASP B 1 176 ? 14.672 1.552 4.402 1 84.88 176 ASP B C 1
ATOM 3519 O O . ASP B 1 176 ? 14.148 2.131 3.449 1 84.88 176 ASP B O 1
ATOM 3523 N N . VAL B 1 177 ? 14.297 1.663 5.586 1 82.62 177 VAL B N 1
ATOM 3524 C CA . VAL B 1 177 ? 13.047 2.336 5.926 1 82.62 177 VAL B CA 1
ATOM 3525 C C . VAL B 1 177 ? 13.164 3.828 5.629 1 82.62 177 VAL B C 1
ATOM 3527 O O . VAL B 1 177 ? 12.195 4.465 5.219 1 82.62 177 VAL B O 1
ATOM 3530 N N . ARG B 1 178 ? 14.32 4.336 5.77 1 81.75 178 ARG B N 1
ATOM 3531 C CA . ARG B 1 178 ? 14.531 5.754 5.496 1 81.75 178 ARG B CA 1
ATOM 3532 C C . ARG B 1 178 ? 14.297 6.062 4.02 1 81.75 178 ARG B C 1
ATOM 3534 O O . ARG B 1 178 ? 13.695 7.082 3.682 1 81.75 178 ARG B O 1
ATOM 3541 N N . ARG B 1 179 ? 14.812 5.199 3.275 1 84.5 179 ARG B N 1
ATOM 3542 C CA . ARG B 1 179 ? 14.641 5.391 1.84 1 84.5 179 ARG B CA 1
ATOM 3543 C C . ARG B 1 179 ? 13.172 5.309 1.446 1 84.5 179 ARG B C 1
ATOM 3545 O O . ARG B 1 179 ? 12.688 6.129 0.666 1 84.5 179 ARG B O 1
ATOM 3552 N N . PHE B 1 180 ? 12.602 4.418 2.012 1 81.94 180 PHE B N 1
ATOM 3553 C CA . PHE B 1 180 ? 11.18 4.242 1.742 1 81.94 180 PHE B CA 1
ATOM 3554 C C . PHE B 1 180 ? 10.375 5.426 2.277 1 81.94 180 PHE B C 1
ATOM 3556 O O . PHE B 1 180 ? 9.5 5.949 1.587 1 81.94 180 PHE B O 1
ATOM 3563 N N . ALA B 1 181 ? 10.664 5.84 3.471 1 85.88 181 ALA B N 1
ATOM 3564 C CA . ALA B 1 181 ? 10 6.992 4.074 1 85.88 181 ALA B CA 1
ATOM 3565 C C . ALA B 1 181 ? 10.195 8.25 3.225 1 85.88 181 ALA B C 1
ATOM 3567 O O . ALA B 1 181 ? 9.289 9.062 3.09 1 85.88 181 ALA B O 1
ATOM 3568 N N . GLY B 1 182 ? 11.289 8.352 2.627 1 86.31 182 GLY B N 1
ATOM 3569 C CA . GLY B 1 182 ? 11.617 9.492 1.788 1 86.31 182 GLY B CA 1
ATOM 3570 C C . GLY B 1 182 ? 10.742 9.586 0.549 1 86.31 182 GLY B C 1
ATOM 3571 O O . GLY B 1 182 ? 10.633 10.656 -0.058 1 86.31 182 GLY B O 1
ATOM 3572 N N . ARG B 1 183 ? 10.141 8.516 0.214 1 83 183 ARG B N 1
ATOM 3573 C CA . ARG B 1 183 ? 9.227 8.523 -0.921 1 83 183 ARG B CA 1
ATOM 3574 C C . ARG B 1 183 ? 7.852 9.055 -0.516 1 83 183 ARG B C 1
ATOM 3576 O O . ARG B 1 183 ? 7.141 9.641 -1.335 1 83 183 ARG B O 1
ATOM 3583 N N . ALA B 1 184 ? 7.578 8.844 0.732 1 90 184 ALA B N 1
ATOM 3584 C CA . ALA B 1 184 ? 6.258 9.219 1.229 1 90 184 ALA B CA 1
ATOM 3585 C C . ALA B 1 184 ? 6.254 10.641 1.772 1 90 184 ALA B C 1
ATOM 3587 O O . ALA B 1 184 ? 5.23 11.328 1.728 1 90 184 ALA B O 1
ATOM 3588 N N . TRP B 1 185 ? 7.406 11.07 2.273 1 93.75 185 TRP B N 1
ATOM 3589 C CA . TRP B 1 185 ? 7.512 12.398 2.875 1 93.75 185 TRP B CA 1
ATOM 3590 C C . TRP B 1 185 ? 8.75 13.125 2.373 1 93.75 185 TRP B C 1
ATOM 3592 O O . TRP B 1 185 ? 9.805 12.516 2.186 1 93.75 185 TRP B O 1
ATOM 3602 N N . ASN B 1 186 ? 8.648 14.398 2.117 1 94 186 ASN B N 1
ATOM 3603 C CA . ASN B 1 186 ? 9.797 15.242 1.802 1 94 186 ASN B CA 1
ATOM 3604 C C . ASN B 1 186 ? 10.578 15.617 3.057 1 94 186 ASN B C 1
ATOM 3606 O O . ASN B 1 186 ? 10.438 16.734 3.574 1 94 186 ASN B O 1
ATOM 3610 N N . LEU B 1 187 ? 11.461 14.75 3.445 1 93.31 187 LEU B N 1
ATOM 3611 C CA . LEU B 1 187 ? 12.125 14.875 4.734 1 93.31 187 LEU B CA 1
ATOM 3612 C C . LEU B 1 187 ? 13.125 16.031 4.715 1 93.31 187 LEU B C 1
ATOM 3614 O O . LEU B 1 187 ? 13.273 16.75 5.711 1 93.31 187 LEU B O 1
ATOM 3618 N N . ASP B 1 188 ? 13.781 16.172 3.584 1 93.5 188 ASP B N 1
ATOM 3619 C CA . ASP B 1 188 ? 14.711 17.297 3.467 1 93.5 188 ASP B CA 1
ATOM 3620 C C . ASP B 1 188 ? 13.969 18.625 3.521 1 93.5 188 ASP B C 1
ATOM 3622 O O . ASP B 1 188 ? 14.414 19.562 4.191 1 93.5 188 ASP B O 1
ATOM 3626 N N . GLY B 1 189 ? 12.875 18.719 2.754 1 96.06 189 GLY B N 1
ATOM 3627 C CA . GLY B 1 189 ? 12.047 19.906 2.816 1 96.06 189 GLY B CA 1
ATOM 3628 C C . GLY B 1 189 ? 11.516 20.188 4.207 1 96.06 189 GLY B C 1
ATOM 3629 O O . GLY B 1 189 ? 11.461 21.344 4.637 1 96.06 189 GLY B O 1
ATOM 3630 N N . LEU B 1 190 ? 11.164 19.172 4.891 1 96.19 190 LEU B N 1
ATOM 3631 C CA . LEU B 1 190 ? 10.68 19.281 6.262 1 96.19 190 LEU B CA 1
ATOM 3632 C C . LEU B 1 190 ? 11.75 19.875 7.168 1 96.19 190 LEU B C 1
ATOM 3634 O O . LEU B 1 190 ? 11.484 20.797 7.941 1 96.19 190 LEU B O 1
ATOM 3638 N N . ALA B 1 191 ? 12.945 19.328 7.098 1 96.44 191 ALA B N 1
ATOM 3639 C CA . ALA B 1 191 ? 14.07 19.828 7.895 1 96.44 191 ALA B CA 1
ATOM 3640 C C . ALA B 1 191 ? 14.312 21.312 7.625 1 96.44 191 ALA B C 1
ATOM 3642 O O . ALA B 1 191 ? 14.516 22.094 8.562 1 96.44 191 ALA B O 1
ATOM 3643 N N . ALA B 1 192 ? 14.25 21.625 6.383 1 97.56 192 ALA B N 1
ATOM 3644 C CA . ALA B 1 192 ? 14.469 23.016 5.988 1 97.56 192 ALA B CA 1
ATOM 3645 C C . ALA B 1 192 ? 13.391 23.922 6.574 1 97.56 192 ALA B C 1
ATOM 3647 O O . ALA B 1 192 ? 13.672 25.062 6.945 1 97.56 192 ALA B O 1
ATOM 3648 N N . ARG B 1 193 ? 12.203 23.469 6.586 1 97.44 193 ARG B N 1
ATOM 3649 C CA . ARG B 1 193 ? 11.102 24.25 7.113 1 97.44 193 ARG B CA 1
ATOM 3650 C C . ARG B 1 193 ? 11.258 24.484 8.617 1 97.44 193 ARG B C 1
ATOM 3652 O O . ARG B 1 193 ? 10.969 25.578 9.117 1 97.44 193 ARG B O 1
ATOM 3659 N N . TYR B 1 194 ? 11.656 23.516 9.32 1 97.62 194 TYR B N 1
ATOM 3660 C CA . TYR B 1 194 ? 11.93 23.688 10.742 1 97.62 194 TYR B CA 1
ATOM 3661 C C . TYR B 1 194 ? 13.062 24.688 10.953 1 97.62 194 TYR B C 1
ATOM 3663 O O . TYR B 1 194 ? 12.984 25.531 11.852 1 97.62 194 TYR B O 1
ATOM 3671 N N . ASP B 1 195 ? 14.125 24.531 10.156 1 97.94 195 ASP B N 1
ATOM 3672 C CA . ASP B 1 195 ? 15.227 25.484 10.227 1 97.94 195 ASP B CA 1
ATOM 3673 C C . ASP B 1 195 ? 14.734 26.906 10.008 1 97.94 195 ASP B C 1
ATOM 3675 O O . ASP B 1 195 ? 15.102 27.812 10.75 1 97.94 195 ASP B O 1
ATOM 3679 N N . ALA B 1 196 ? 13.992 27.031 8.992 1 97.81 196 ALA B N 1
ATOM 3680 C CA . ALA B 1 196 ? 13.453 28.344 8.664 1 97.81 196 ALA B CA 1
ATOM 3681 C C . ALA B 1 196 ? 12.594 28.891 9.797 1 97.81 196 ALA B C 1
ATOM 3683 O O . ALA B 1 196 ? 12.633 30.078 10.102 1 97.81 196 ALA B O 1
ATOM 3684 N N . PHE B 1 197 ? 11.766 28.078 10.406 1 97.81 197 PHE B N 1
ATOM 3685 C CA . PHE B 1 197 ? 10.906 28.484 11.516 1 97.81 197 PHE B CA 1
ATOM 3686 C C . PHE B 1 197 ? 11.742 29.047 12.664 1 97.81 197 PHE B C 1
ATOM 3688 O O . PHE B 1 197 ? 11.438 30.109 13.195 1 97.81 197 PHE B O 1
ATOM 3695 N N . VAL B 1 198 ? 12.82 28.344 13.047 1 97.88 198 VAL B N 1
ATOM 3696 C CA . VAL B 1 198 ? 13.688 28.766 14.141 1 97.88 198 VAL B CA 1
ATOM 3697 C C . VAL B 1 198 ? 14.398 30.062 13.773 1 97.88 198 VAL B C 1
ATOM 3699 O O . VAL B 1 198 ? 14.516 30.969 14.602 1 97.88 198 VAL B O 1
ATOM 3702 N N . ARG B 1 199 ? 14.828 30.094 12.562 1 97.31 199 ARG B N 1
ATOM 3703 C CA . ARG B 1 199 ? 15.516 31.297 12.094 1 97.31 199 ARG B CA 1
ATOM 3704 C C . ARG B 1 199 ? 14.578 32.5 12.109 1 97.31 199 ARG B C 1
ATOM 3706 O O . ARG B 1 199 ? 14.953 33.594 12.578 1 97.31 199 ARG B O 1
ATOM 3713 N N . ASP B 1 200 ? 13.398 32.344 11.68 1 96.62 200 ASP B N 1
ATOM 3714 C CA . ASP B 1 200 ? 12.461 33.438 11.477 1 96.62 200 ASP B CA 1
ATOM 3715 C C . ASP B 1 200 ? 11.891 33.938 12.797 1 96.62 200 ASP B C 1
ATOM 3717 O O . ASP B 1 200 ? 11.586 35.125 12.945 1 96.62 200 ASP B O 1
ATOM 3721 N N . PHE B 1 201 ? 11.75 33.094 13.797 1 97.19 201 PHE B N 1
ATOM 3722 C CA . PHE B 1 201 ? 11.031 33.5 15 1 97.19 201 PHE B CA 1
ATOM 3723 C C . PHE B 1 201 ? 11.938 33.438 16.219 1 97.19 201 PHE B C 1
ATOM 3725 O O . PHE B 1 201 ? 11.562 33.906 17.312 1 97.19 201 PHE B O 1
ATOM 3732 N N . GLY B 1 202 ? 13.062 32.844 16.078 1 95.69 202 GLY B N 1
ATOM 3733 C CA . GLY B 1 202 ? 13.953 32.594 17.203 1 95.69 202 GLY B CA 1
ATOM 3734 C C . GLY B 1 202 ? 14.484 33.875 17.828 1 95.69 202 GLY B C 1
ATOM 3735 O O . GLY B 1 202 ? 14.883 33.875 19 1 95.69 202 GLY B O 1
ATOM 3736 N N . GLY B 1 203 ? 14.461 34.938 17.156 1 93.94 203 GLY B N 1
ATOM 3737 C CA . GLY B 1 203 ? 15.031 36.188 17.641 1 93.94 203 GLY B CA 1
ATOM 3738 C C . GLY B 1 203 ? 14.055 37.031 18.438 1 93.94 203 GLY B C 1
ATOM 3739 O O . GLY B 1 203 ? 14.43 38.031 19.047 1 93.94 203 GLY B O 1
ATOM 3740 N N . TYR B 1 204 ? 12.82 36.625 18.453 1 95 204 TYR B N 1
ATOM 3741 C CA . TYR B 1 204 ? 11.82 37.438 19.141 1 95 204 TYR B CA 1
ATOM 3742 C C . TYR B 1 204 ? 11.812 37.125 20.641 1 95 204 TYR B C 1
ATOM 3744 O O . TYR B 1 204 ? 12.016 35.969 21.047 1 95 204 TYR B O 1
ATOM 3752 N N . SER B 1 205 ? 11.609 38.219 21.375 1 88.31 205 SER B N 1
ATOM 3753 C CA . SER B 1 205 ? 11.477 38.062 22.812 1 88.31 205 SER B CA 1
ATOM 3754 C C . SER B 1 205 ? 10.016 37.906 23.219 1 88.31 205 SER B C 1
ATOM 3756 O O . SER B 1 205 ? 9.109 38.188 22.422 1 88.31 205 SER B O 1
ATOM 3758 N N . GLY B 1 206 ? 9.828 37.469 24.469 1 90.06 206 GLY B N 1
ATOM 3759 C CA . GLY B 1 206 ? 8.469 37.375 24.984 1 90.06 206 GLY B CA 1
ATOM 3760 C C . GLY B 1 206 ? 7.879 38.688 25.422 1 90.06 206 GLY B C 1
ATOM 3761 O O . GLY B 1 206 ? 6.703 38.781 25.781 1 90.06 206 GLY B O 1
ATOM 3762 N N . ASP B 1 207 ? 8.727 39.656 25.344 1 93.31 207 ASP B N 1
ATOM 3763 C CA . ASP B 1 207 ? 8.289 41 25.75 1 93.31 207 ASP B CA 1
ATOM 3764 C C . ASP B 1 207 ? 8.234 41.938 24.562 1 93.31 207 ASP B C 1
ATOM 3766 O O . ASP B 1 207 ? 9.234 42.594 24.234 1 93.31 207 ASP B O 1
ATOM 3770 N N . LEU B 1 208 ? 7.102 41.969 23.906 1 96.56 208 LEU B N 1
ATOM 3771 C CA . LEU B 1 208 ? 6.871 42.844 22.75 1 96.56 208 LEU B CA 1
ATOM 3772 C C . LEU B 1 208 ? 5.66 43.75 22.969 1 96.56 208 LEU B C 1
ATOM 3774 O O . LEU B 1 208 ? 4.75 43.375 23.719 1 96.56 208 LEU B O 1
ATOM 3778 N N . PRO B 1 209 ? 5.73 44.906 22.359 1 96.81 209 PRO B N 1
ATOM 3779 C CA . PRO B 1 209 ? 4.512 45.719 22.375 1 96.81 209 PRO B CA 1
ATOM 3780 C C . PRO B 1 209 ? 3.307 45 21.781 1 96.81 209 PRO B C 1
ATOM 3782 O O . PRO B 1 209 ? 3.469 44.094 20.953 1 96.81 209 PRO B O 1
ATOM 3785 N N . ASP B 1 210 ? 2.137 45.344 22.172 1 97.25 210 ASP B N 1
ATOM 3786 C CA . ASP B 1 210 ? 0.891 44.625 21.891 1 97.25 210 ASP B CA 1
ATOM 3787 C C . ASP B 1 210 ? 0.756 44.312 20.406 1 97.25 210 ASP B C 1
ATOM 3789 O O . ASP B 1 210 ? 0.538 43.188 20.016 1 97.25 210 ASP B O 1
ATOM 3793 N N . ALA B 1 211 ? 0.95 45.312 19.547 1 95.38 211 ALA B N 1
ATOM 3794 C CA . ALA B 1 211 ? 0.755 45.125 18.109 1 95.38 211 ALA B CA 1
ATOM 3795 C C . ALA B 1 211 ? 1.781 44.156 17.516 1 95.38 211 ALA B C 1
ATOM 3797 O O . ALA B 1 211 ? 1.449 43.312 16.672 1 95.38 211 ALA B O 1
ATOM 3798 N N . GLU B 1 212 ? 2.994 44.312 17.953 1 95.75 212 GLU B N 1
ATOM 3799 C CA . GLU B 1 212 ? 4.059 43.438 17.484 1 95.75 212 GLU B CA 1
ATOM 3800 C C . GLU B 1 212 ? 3.883 42 18 1 95.75 212 GLU B C 1
ATOM 3802 O O . GLU B 1 212 ? 4.121 41.031 17.281 1 95.75 212 GLU B O 1
ATOM 3807 N N . ALA B 1 213 ? 3.537 41.875 19.297 1 97.44 213 ALA B N 1
ATOM 3808 C CA . ALA B 1 213 ? 3.256 40.562 19.875 1 97.44 213 ALA B CA 1
ATOM 3809 C C . ALA B 1 213 ? 2.168 39.844 19.094 1 97.44 213 ALA B C 1
ATOM 3811 O O . ALA B 1 213 ? 2.277 38.625 18.844 1 97.44 213 ALA B O 1
ATOM 3812 N N . PHE B 1 214 ? 1.148 40.562 18.719 1 96.88 214 PHE B N 1
ATOM 3813 C CA . PHE B 1 214 ? 0.041 40.031 17.953 1 96.88 214 PHE B CA 1
ATOM 3814 C C . PHE B 1 214 ? 0.526 39.5 16.594 1 96.88 214 PHE B C 1
ATOM 3816 O O . PHE B 1 214 ? 0.192 38.375 16.203 1 96.88 214 PHE B O 1
ATOM 3823 N N . GLN B 1 215 ? 1.312 40.312 15.914 1 95.31 215 GLN B N 1
ATOM 3824 C CA . GLN B 1 215 ? 1.811 39.906 14.594 1 95.31 215 GLN B CA 1
ATOM 3825 C C . GLN B 1 215 ? 2.689 38.688 14.68 1 95.31 215 GLN B C 1
ATOM 3827 O O . GLN B 1 215 ? 2.486 37.719 13.938 1 95.31 215 GLN B O 1
ATOM 3832 N N . VAL B 1 216 ? 3.602 38.688 15.594 1 96 216 VAL B N 1
ATOM 3833 C CA . VAL B 1 216 ? 4.555 37.594 15.727 1 96 216 VAL B CA 1
ATOM 3834 C C . VAL B 1 216 ? 3.818 36.312 16.125 1 96 216 VAL B C 1
ATOM 3836 O O . VAL B 1 216 ? 4.012 35.25 15.516 1 96 216 VAL B O 1
ATOM 3839 N N . ARG B 1 217 ? 2.918 36.344 17.141 1 97.19 217 ARG B N 1
ATOM 3840 C CA . ARG B 1 217 ? 2.195 35.188 17.625 1 97.19 217 ARG B CA 1
ATOM 3841 C C . ARG B 1 217 ? 1.307 34.594 16.516 1 97.19 217 ARG B C 1
ATOM 3843 O O . ARG B 1 217 ? 1.21 33.375 16.375 1 97.19 217 ARG B O 1
ATOM 3850 N N . THR B 1 218 ? 0.7 35.5 15.766 1 96.31 218 THR B N 1
ATOM 3851 C CA . THR B 1 218 ? -0.204 35.062 14.703 1 96.31 218 THR B CA 1
ATOM 3852 C C . THR B 1 218 ? 0.563 34.344 13.594 1 96.31 218 THR B C 1
ATOM 3854 O O . THR B 1 218 ? 0.223 33.219 13.219 1 96.31 218 THR B O 1
ATOM 3857 N N . TRP B 1 219 ? 1.591 34.969 13.141 1 95.31 219 TRP B N 1
ATOM 3858 C CA . TRP B 1 219 ? 2.352 34.406 12.039 1 95.31 219 TRP B CA 1
ATOM 3859 C C . TRP B 1 219 ? 3.084 33.125 12.484 1 95.31 219 TRP B C 1
ATOM 3861 O O . TRP B 1 219 ? 3.182 32.156 11.727 1 95.31 219 TRP B O 1
ATOM 3871 N N . MET B 1 220 ? 3.617 33.125 13.656 1 96.62 220 MET B N 1
ATOM 3872 C CA . MET B 1 220 ? 4.277 31.953 14.203 1 96.62 220 MET B CA 1
ATOM 3873 C C . MET B 1 220 ? 3.303 30.781 14.289 1 96.62 220 MET B C 1
ATOM 3875 O O . MET B 1 220 ? 3.623 29.672 13.867 1 96.62 220 MET B O 1
ATOM 3879 N N . THR B 1 221 ? 2.129 31.062 14.852 1 96.62 221 THR B N 1
ATOM 3880 C CA . THR B 1 221 ? 1.114 30.031 14.992 1 96.62 221 THR B CA 1
ATOM 3881 C C . THR B 1 221 ? 0.684 29.516 13.625 1 96.62 221 THR B C 1
ATOM 3883 O O . THR B 1 221 ? 0.575 28.297 13.422 1 96.62 221 THR B O 1
ATOM 3886 N N . HIS B 1 222 ? 0.505 30.406 12.711 1 95.31 222 HIS B N 1
ATOM 3887 C CA . HIS B 1 222 ? 0.097 30.047 11.359 1 95.31 222 HIS B CA 1
ATOM 3888 C C . HIS B 1 222 ? 1.134 29.141 10.703 1 95.31 222 HIS B C 1
ATOM 3890 O O . HIS B 1 222 ? 0.782 28.141 10.078 1 95.31 222 HIS B O 1
ATOM 3896 N N . THR B 1 223 ? 2.354 29.5 10.812 1 95.56 223 THR B N 1
ATOM 3897 C CA . THR B 1 223 ? 3.443 28.734 10.219 1 95.56 223 THR B CA 1
ATOM 3898 C C . THR B 1 223 ? 3.564 27.359 10.875 1 95.56 223 THR B C 1
ATOM 3900 O O . THR B 1 223 ? 3.717 26.359 10.18 1 95.56 223 THR B O 1
ATOM 3903 N N . PHE B 1 224 ? 3.461 27.359 12.18 1 96.44 224 PHE B N 1
ATOM 3904 C CA . PHE B 1 224 ? 3.648 26.125 12.93 1 96.44 224 PHE B CA 1
ATOM 3905 C C . PHE B 1 224 ? 2.527 25.141 12.625 1 96.44 224 PHE B C 1
ATOM 3907 O O . PHE B 1 224 ? 2.746 23.922 12.625 1 96.44 224 PHE B O 1
ATOM 3914 N N . ARG B 1 225 ? 1.386 25.578 12.344 1 94.31 225 ARG B N 1
ATOM 3915 C CA . ARG B 1 225 ? 0.197 24.766 12.109 1 94.31 225 ARG B CA 1
ATOM 3916 C C . ARG B 1 225 ? 0.362 23.891 10.867 1 94.31 225 ARG B C 1
ATOM 3918 O O . ARG B 1 225 ? -0.402 22.953 10.656 1 94.31 225 ARG B O 1
ATOM 3925 N N . ALA B 1 226 ? 1.3 24.188 10.023 1 93.12 226 ALA B N 1
ATOM 3926 C CA . ALA B 1 226 ? 1.538 23.406 8.812 1 93.12 226 ALA B CA 1
ATOM 3927 C C . ALA B 1 226 ? 2.293 22.125 9.133 1 93.12 226 ALA B C 1
ATOM 3929 O O . ALA B 1 226 ? 2.225 21.141 8.375 1 93.12 226 ALA B O 1
ATOM 3930 N N . PHE B 1 227 ? 2.959 22.062 10.211 1 95.31 227 PHE B N 1
ATOM 3931 C CA . PHE B 1 227 ? 3.92 21 10.484 1 95.31 227 PHE B CA 1
ATOM 3932 C C . PHE B 1 227 ? 3.213 19.656 10.672 1 95.31 227 PHE B C 1
ATOM 3934 O O . PHE B 1 227 ? 3.697 18.625 10.211 1 95.31 227 PHE B O 1
ATOM 3941 N N . PRO B 1 228 ? 2.023 19.609 11.328 1 92.44 228 PRO B N 1
ATOM 3942 C CA . PRO B 1 228 ? 1.376 18.312 11.484 1 92.44 228 PRO B CA 1
ATOM 3943 C C . PRO B 1 228 ? 1.117 17.609 10.148 1 92.44 228 PRO B C 1
ATOM 3945 O O . PRO B 1 228 ? 1.174 16.391 10.062 1 92.44 228 PRO B O 1
ATOM 3948 N N . SER B 1 229 ? 0.891 18.375 9.094 1 93.69 229 SER B N 1
ATOM 3949 C CA . SER B 1 229 ? 0.622 17.781 7.789 1 93.69 229 SER B CA 1
ATOM 3950 C C . SER B 1 229 ? 1.917 17.453 7.059 1 93.69 229 SER B C 1
ATOM 3952 O O . SER B 1 229 ? 1.906 16.703 6.074 1 93.69 229 SER B O 1
ATOM 3954 N N . LEU B 1 230 ? 2.992 17.953 7.559 1 94.19 230 LEU B N 1
ATOM 3955 C CA . LEU B 1 230 ? 4.27 17.766 6.879 1 94.19 230 LEU B CA 1
ATOM 3956 C C . LEU B 1 230 ? 5.137 16.75 7.613 1 94.19 230 LEU B C 1
ATOM 3958 O O . LEU B 1 230 ? 5.941 16.047 6.992 1 94.19 230 LEU B O 1
ATOM 3962 N N . ASP B 1 231 ? 4.992 16.75 8.891 1 94.25 231 ASP B N 1
ATOM 3963 C CA . ASP B 1 231 ? 5.855 15.93 9.734 1 94.25 231 ASP B CA 1
ATOM 3964 C C . ASP B 1 231 ? 5.133 14.664 10.195 1 94.25 231 ASP B C 1
ATOM 3966 O O . ASP B 1 231 ? 4.254 14.727 11.055 1 94.25 231 ASP B O 1
ATOM 3970 N N . PRO B 1 232 ? 5.547 13.57 9.703 1 92.88 232 PRO B N 1
ATOM 3971 C CA . PRO B 1 232 ? 4.93 12.312 10.141 1 92.88 232 PRO B CA 1
ATOM 3972 C C . PRO B 1 232 ? 5.398 11.883 11.523 1 92.88 232 PRO B C 1
ATOM 3974 O O . PRO B 1 232 ? 4.836 10.945 12.102 1 92.88 232 PRO B O 1
ATOM 3977 N N . GLU B 1 233 ? 6.367 12.609 12.055 1 92.31 233 GLU B N 1
ATOM 3978 C CA . GLU B 1 233 ? 6.961 12.25 13.344 1 92.31 233 GLU B CA 1
ATOM 3979 C C . GLU B 1 233 ? 7.441 10.797 13.344 1 92.31 233 GLU B C 1
ATOM 3981 O O . GLU B 1 233 ? 7.09 10.023 14.234 1 92.31 233 GLU B O 1
ATOM 3986 N N . LEU B 1 234 ? 8.328 10.477 12.453 1 90.75 234 LEU B N 1
ATOM 3987 C CA . LEU B 1 234 ? 8.898 9.141 12.328 1 90.75 234 LEU B CA 1
ATOM 3988 C C . LEU B 1 234 ? 9.648 8.742 13.594 1 90.75 234 LEU B C 1
ATOM 3990 O O . LEU B 1 234 ? 10.297 9.586 14.227 1 90.75 234 LEU B O 1
ATOM 3994 N N . PRO B 1 235 ? 9.562 7.512 13.914 1 87.44 235 PRO B N 1
ATOM 3995 C CA . PRO B 1 235 ? 10.344 7.062 15.062 1 87.44 235 PRO B CA 1
ATOM 3996 C C . PRO B 1 235 ? 11.844 7.332 14.898 1 87.44 235 PRO B C 1
ATOM 3998 O O . PRO B 1 235 ? 12.43 6.969 13.875 1 87.44 235 PRO B O 1
ATOM 4001 N N . VAL B 1 236 ? 12.406 7.859 15.883 1 85.62 236 VAL B N 1
ATOM 4002 C CA . VAL B 1 236 ? 13.789 8.328 15.836 1 85.62 236 VAL B CA 1
ATOM 4003 C C . VAL B 1 236 ? 14.727 7.152 15.609 1 85.62 236 VAL B C 1
ATOM 4005 O O . VAL B 1 236 ? 15.797 7.305 15.008 1 85.62 236 VAL B O 1
ATOM 4008 N N . GLY B 1 237 ? 14.336 6.004 16.047 1 80.88 237 GLY B N 1
ATOM 4009 C CA . GLY B 1 237 ? 15.148 4.816 15.828 1 80.88 237 GLY B CA 1
ATOM 4010 C C . GLY B 1 237 ? 15.242 4.41 14.375 1 80.88 237 GLY B C 1
ATOM 4011 O O . GLY B 1 237 ? 16.172 3.701 13.977 1 80.88 237 GLY B O 1
ATOM 4012 N N . LEU B 1 238 ? 14.344 4.895 13.57 1 81.75 238 LEU B N 1
ATOM 4013 C CA . LEU B 1 238 ? 14.312 4.559 12.156 1 81.75 238 LEU B CA 1
ATOM 4014 C C . LEU B 1 238 ? 14.898 5.691 11.32 1 81.75 238 LEU B C 1
ATOM 4016 O O . LEU B 1 238 ? 15.719 5.449 10.43 1 81.75 238 LEU B O 1
ATOM 4020 N N . VAL B 1 239 ? 14.492 6.844 11.617 1 84.94 239 VAL B N 1
ATOM 4021 C CA . VAL B 1 239 ? 14.938 8.055 10.93 1 84.94 239 VAL B CA 1
ATOM 4022 C C . VAL B 1 239 ? 15.172 9.164 11.953 1 84.94 239 VAL B C 1
ATOM 4024 O O . VAL B 1 239 ? 14.289 9.477 12.758 1 84.94 239 VAL B O 1
ATOM 4027 N N . PRO B 1 240 ? 16.312 9.648 11.875 1 88 240 PRO B N 1
ATOM 4028 C CA . PRO B 1 240 ? 16.547 10.758 12.805 1 88 240 PRO B CA 1
ATOM 4029 C C . PRO B 1 240 ? 15.57 11.914 12.602 1 88 240 PRO B C 1
ATOM 4031 O O . PRO B 1 240 ? 15.18 12.203 11.477 1 88 240 PRO B O 1
ATOM 4034 N N . ALA B 1 241 ? 15.219 12.531 13.703 1 90.94 241 ALA B N 1
ATOM 4035 C CA . ALA B 1 241 ? 14.336 13.695 13.633 1 90.94 241 ALA B CA 1
ATOM 4036 C C . ALA B 1 241 ? 15.031 14.867 12.938 1 90.94 241 ALA B C 1
ATOM 4038 O O . ALA B 1 241 ? 16.266 14.953 12.922 1 90.94 241 ALA B O 1
ATOM 4039 N N . PRO B 1 242 ? 14.242 15.781 12.375 1 93.19 242 PRO B N 1
ATOM 4040 C CA . PRO B 1 242 ? 14.852 17.016 11.859 1 93.19 242 PRO B CA 1
ATOM 4041 C C . PRO B 1 242 ? 15.664 17.75 12.914 1 93.19 242 PRO B C 1
ATOM 4043 O O . PRO B 1 242 ? 15.211 17.906 14.055 1 93.19 242 PRO B O 1
ATOM 4046 N N . PRO B 1 243 ? 16.797 18.172 12.562 1 94.56 243 PRO B N 1
ATOM 4047 C CA . PRO B 1 243 ? 17.719 18.734 13.547 1 94.56 243 PRO B CA 1
ATOM 4048 C C . PRO B 1 243 ? 17.109 19.859 14.359 1 94.56 243 PRO B C 1
ATOM 4050 O O . PRO B 1 243 ? 17.359 19.984 15.562 1 94.56 243 PRO B O 1
ATOM 4053 N N . SER B 1 244 ? 16.266 20.688 13.773 1 96.88 244 SER B N 1
ATOM 4054 C CA . SER B 1 244 ? 15.75 21.875 14.438 1 96.88 244 SER B CA 1
ATOM 4055 C C . SER B 1 244 ? 14.344 21.656 14.969 1 96.88 244 SER B C 1
ATOM 4057 O O . SER B 1 244 ? 13.672 22.609 15.383 1 96.88 244 SER B O 1
ATOM 4059 N N . ARG B 1 245 ? 13.836 20.422 14.906 1 96.31 245 ARG B N 1
ATOM 4060 C CA . ARG B 1 245 ? 12.469 20.188 15.344 1 96.31 245 ARG B CA 1
ATOM 4061 C C . ARG B 1 245 ? 12.297 20.516 16.828 1 96.31 245 ARG B C 1
ATOM 4063 O O . ARG B 1 245 ? 11.375 21.234 17.203 1 96.31 245 ARG B O 1
ATOM 4070 N N . ALA B 1 246 ? 13.195 19.953 17.594 1 95 246 ALA B N 1
ATOM 4071 C CA . ALA B 1 246 ? 13.086 20.188 19.031 1 95 246 ALA B CA 1
ATOM 4072 C C . ALA B 1 246 ? 13.117 21.672 19.359 1 95 246 ALA B C 1
ATOM 4074 O O . ALA B 1 246 ? 12.297 22.156 20.141 1 95 246 ALA B O 1
ATOM 4075 N N . ALA B 1 247 ? 14.016 22.375 18.812 1 96.56 247 ALA B N 1
ATOM 4076 C CA . ALA B 1 247 ? 14.133 23.812 19.016 1 96.56 247 ALA B CA 1
ATOM 4077 C C . ALA B 1 247 ? 12.883 24.547 18.547 1 96.56 247 ALA B C 1
ATOM 4079 O O . ALA B 1 247 ? 12.43 25.484 19.188 1 96.56 247 ALA B O 1
ATOM 4080 N N . ALA B 1 248 ? 12.344 24.156 17.422 1 97.5 248 ALA B N 1
ATOM 4081 C CA . ALA B 1 248 ? 11.141 24.781 16.859 1 97.5 248 ALA B CA 1
ATOM 4082 C C . ALA B 1 248 ? 9.945 24.594 17.781 1 97.5 248 ALA B C 1
ATOM 4084 O O . ALA B 1 248 ? 9.188 25.531 18.031 1 97.5 248 ALA B O 1
ATOM 4085 N N . VAL B 1 249 ? 9.82 23.375 18.266 1 96.75 249 VAL B N 1
ATOM 4086 C CA . VAL B 1 249 ? 8.711 23.047 19.156 1 96.75 249 VAL B CA 1
ATOM 4087 C C . VAL B 1 249 ? 8.82 23.844 20.438 1 96.75 249 VAL B C 1
ATOM 4089 O O . VAL B 1 249 ? 7.836 24.438 20.891 1 96.75 249 VAL B O 1
ATOM 4092 N N . GLU B 1 250 ? 9.969 23.891 20.984 1 96.19 250 GLU B N 1
ATOM 4093 C CA . GLU B 1 250 ? 10.195 24.656 22.203 1 96.19 250 GLU B CA 1
ATOM 4094 C C . GLU B 1 250 ? 9.93 26.141 21.984 1 96.19 250 GLU B C 1
ATOM 4096 O O . GLU B 1 250 ? 9.289 26.797 22.797 1 96.19 250 GLU B O 1
ATOM 4101 N N . LEU B 1 251 ? 10.453 26.594 20.906 1 96.94 251 LEU B N 1
ATOM 4102 C CA . LEU B 1 251 ? 10.266 28 20.531 1 96.94 251 LEU B CA 1
ATOM 4103 C C . LEU B 1 251 ? 8.781 28.328 20.406 1 96.94 251 LEU B C 1
ATOM 4105 O O . LEU B 1 251 ? 8.328 29.359 20.922 1 96.94 251 LEU B O 1
ATOM 4109 N N . PHE B 1 252 ? 8.055 27.547 19.734 1 97.44 252 PHE B N 1
ATOM 4110 C CA . PHE B 1 252 ? 6.625 27.766 19.547 1 97.44 252 PHE B CA 1
ATOM 4111 C C . PHE B 1 252 ? 5.902 27.844 20.891 1 97.44 252 PHE B C 1
ATOM 4113 O O . PHE B 1 252 ? 5.148 28.781 21.156 1 97.44 252 PHE B O 1
ATOM 4120 N N . HIS B 1 253 ? 6.156 26.828 21.719 1 96.06 253 HIS B N 1
ATOM 4121 C CA . HIS B 1 253 ? 5.453 26.766 23 1 96.06 253 HIS B CA 1
ATOM 4122 C C . HIS B 1 253 ? 5.809 27.938 23.891 1 96.06 253 HIS B C 1
ATOM 4124 O O . HIS B 1 253 ? 4.93 28.547 24.516 1 96.06 253 HIS B O 1
ATOM 4130 N N . ASP B 1 254 ? 7.055 28.312 23.922 1 96.25 254 ASP B N 1
ATOM 4131 C CA . ASP B 1 254 ? 7.516 29.422 24.766 1 96.25 254 ASP B CA 1
ATOM 4132 C C . ASP B 1 254 ? 6.93 30.75 24.312 1 96.25 254 ASP B C 1
ATOM 4134 O O . ASP B 1 254 ? 6.316 31.469 25.094 1 96.25 254 ASP B O 1
ATOM 4138 N N . LEU B 1 255 ? 7.102 31.031 23.078 1 97.12 255 LEU B N 1
ATOM 4139 C CA . LEU B 1 255 ? 6.664 32.312 22.547 1 97.12 255 LEU B CA 1
ATOM 4140 C C . LEU B 1 255 ? 5.141 32.406 22.5 1 97.12 255 LEU B C 1
ATOM 4142 O O . LEU B 1 255 ? 4.566 33.469 22.703 1 97.12 255 LEU B O 1
ATOM 4146 N N . TYR B 1 256 ? 4.539 31.266 22.156 1 96.62 256 TYR B N 1
ATOM 4147 C CA . TYR B 1 256 ? 3.08 31.234 22.109 1 96.62 256 TYR B CA 1
ATOM 4148 C C . TYR B 1 256 ? 2.486 31.672 23.453 1 96.62 256 TYR B C 1
ATOM 4150 O O . TYR B 1 256 ? 1.529 32.438 23.484 1 96.62 256 TYR B O 1
ATOM 4158 N N . GLN B 1 257 ? 3.076 31.203 24.453 1 96.38 257 GLN B N 1
ATOM 4159 C CA . GLN B 1 257 ? 2.602 31.516 25.797 1 96.38 257 GLN B CA 1
ATOM 4160 C C . GLN B 1 257 ? 3.021 32.938 26.203 1 96.38 257 GLN B C 1
ATOM 4162 O O . GLN B 1 257 ? 2.211 33.688 26.734 1 96.38 257 GLN B O 1
ATOM 4167 N N . ALA B 1 258 ? 4.23 33.312 25.984 1 97.62 258 ALA B N 1
ATOM 4168 C CA . ALA B 1 258 ? 4.797 34.562 26.438 1 97.62 258 ALA B CA 1
ATOM 4169 C C . ALA B 1 258 ? 4.105 35.75 25.766 1 97.62 258 ALA B C 1
ATOM 4171 O O . ALA B 1 258 ? 3.918 36.812 26.391 1 97.62 258 ALA B O 1
ATOM 4172 N N . LEU B 1 259 ? 3.684 35.562 24.578 1 98 259 LEU B N 1
ATOM 4173 C CA . LEU B 1 259 ? 3.154 36.688 23.812 1 98 259 LEU B CA 1
ATOM 4174 C C . LEU B 1 259 ? 1.64 36.781 23.969 1 98 259 LEU B C 1
ATOM 4176 O O . LEU B 1 259 ? 1.025 37.75 23.516 1 98 259 LEU B O 1
ATOM 4180 N N . ALA B 1 260 ? 1.059 35.812 24.641 1 97.56 260 ALA B N 1
ATOM 4181 C CA . ALA B 1 260 ? -0.394 35.688 24.688 1 97.56 260 ALA B CA 1
ATOM 4182 C C . ALA B 1 260 ? -1.055 36.906 25.281 1 97.56 260 ALA B C 1
ATOM 4184 O O . ALA B 1 260 ? -1.964 37.5 24.672 1 97.56 260 ALA B O 1
ATOM 4185 N N . PRO B 1 261 ? -0.574 37.469 26.406 1 97.56 261 PRO B N 1
ATOM 4186 C CA . PRO B 1 261 ? -1.28 38.625 27 1 97.56 261 PRO B CA 1
ATOM 4187 C C . PRO B 1 261 ? -1.247 39.844 26.109 1 97.56 261 PRO B C 1
ATOM 4189 O O . PRO B 1 261 ? -2.293 40.438 25.828 1 97.56 261 PRO B O 1
ATOM 4192 N N . ALA B 1 262 ? -0.091 40.219 25.625 1 97.75 262 ALA B N 1
ATOM 4193 C CA . ALA B 1 262 ? 0.049 41.406 24.797 1 97.75 262 ALA B CA 1
ATOM 4194 C C . ALA B 1 262 ? -0.717 41.25 23.484 1 97.75 262 ALA B C 1
ATOM 4196 O O . ALA B 1 262 ? -1.399 42.156 23.031 1 97.75 262 ALA B O 1
ATOM 4197 N N . ALA B 1 263 ? -0.617 40.094 22.906 1 97.56 263 ALA B N 1
ATOM 4198 C CA . ALA B 1 263 ? -1.302 39.812 21.656 1 97.56 263 ALA B CA 1
ATOM 4199 C C . ALA B 1 263 ? -2.816 39.875 21.828 1 97.56 263 ALA B C 1
ATOM 4201 O O . ALA B 1 263 ? -3.529 40.406 20.969 1 97.56 263 ALA B O 1
ATOM 4202 N N . GLN B 1 264 ? -3.291 39.312 22.938 1 97.25 264 GLN B N 1
ATOM 4203 C CA . GLN B 1 264 ? -4.723 39.312 23.219 1 97.25 264 GLN B CA 1
ATOM 4204 C C . GLN B 1 264 ? -5.246 40.75 23.406 1 97.25 264 GLN B C 1
ATOM 4206 O O . GLN B 1 264 ? -6.344 41.062 22.953 1 97.25 264 GLN B O 1
ATOM 4211 N N . ARG B 1 265 ? -4.469 41.562 24.078 1 97.06 265 ARG B N 1
ATOM 4212 C CA . ARG B 1 265 ? -4.859 42.969 24.281 1 97.06 265 ARG B CA 1
ATOM 4213 C C . ARG B 1 265 ? -5.012 43.688 22.938 1 97.06 265 ARG B C 1
ATOM 4215 O O . ARG B 1 265 ? -5.965 44.438 22.734 1 97.06 265 ARG B O 1
ATOM 4222 N N . HIS B 1 266 ? -4.094 43.438 22.094 1 96.44 266 HIS B N 1
ATOM 4223 C CA . HIS B 1 266 ? -4.164 44.062 20.781 1 96.44 266 HIS B CA 1
ATOM 4224 C C . HIS B 1 266 ? -5.406 43.594 20.016 1 96.44 266 HIS B C 1
ATOM 4226 O O . HIS B 1 266 ? -6.133 44.406 19.453 1 96.44 266 HIS B O 1
ATOM 4232 N N . PHE B 1 267 ? -5.609 42.281 19.969 1 96.5 267 PHE B N 1
ATOM 4233 C CA . PHE B 1 267 ? -6.758 41.719 19.266 1 96.5 267 PHE B CA 1
ATOM 4234 C C . PHE B 1 267 ? -8.062 42.281 19.812 1 96.5 267 PHE B C 1
ATOM 4236 O O . PHE B 1 267 ? -8.938 42.688 19.047 1 96.5 267 PHE B O 1
ATOM 4243 N N . ASP B 1 268 ? -8.18 42.312 21.094 1 95.25 268 ASP B N 1
ATOM 4244 C CA . ASP B 1 268 ? -9.383 42.812 21.734 1 95.25 268 ASP B CA 1
ATOM 4245 C C . ASP B 1 268 ? -9.594 44.281 21.406 1 95.25 268 ASP B C 1
ATOM 4247 O O . ASP B 1 268 ? -10.727 44.719 21.203 1 95.25 268 ASP B O 1
ATOM 4251 N N . GLY B 1 269 ? -8.531 45 21.406 1 94.5 269 GLY B N 1
ATOM 4252 C CA . GLY B 1 269 ? -8.617 46.406 21.094 1 94.5 269 GLY B CA 1
ATOM 4253 C C . GLY B 1 269 ? -9.102 46.688 19.688 1 94.5 269 GLY B C 1
ATOM 4254 O O . GLY B 1 269 ? -9.922 47.594 19.484 1 94.5 269 GLY B O 1
ATOM 4255 N N . VAL B 1 270 ? -8.664 45.875 18.797 1 92.5 270 VAL B N 1
ATOM 4256 C CA . VAL B 1 270 ? -8.992 46.125 17.391 1 92.5 270 VAL B CA 1
ATOM 4257 C C . VAL B 1 270 ? -10.391 45.594 17.094 1 92.5 270 VAL B C 1
ATOM 4259 O O . VAL B 1 270 ? -11.062 46.094 16.188 1 92.5 270 VAL B O 1
ATOM 4262 N N . THR B 1 271 ? -10.844 44.625 17.812 1 90.75 271 THR B N 1
ATOM 4263 C CA . THR B 1 271 ? -12.102 43.969 17.469 1 90.75 271 THR B CA 1
ATOM 4264 C C . THR B 1 271 ? -13.242 44.531 18.297 1 90.75 271 THR B C 1
ATOM 4266 O O . THR B 1 271 ? -14.375 44.062 18.219 1 90.75 271 THR B O 1
ATOM 4269 N N . GLU B 1 272 ? -12.93 45.438 19.109 1 83.81 272 GLU B N 1
ATOM 4270 C CA . GLU B 1 272 ? -13.984 46.188 19.797 1 83.81 272 GLU B CA 1
ATOM 4271 C C . GLU B 1 272 ? -14.555 47.281 18.906 1 83.81 272 GLU B C 1
ATOM 4273 O O . GLU B 1 272 ? -13.812 48.031 18.281 1 83.81 272 GLU B O 1
ATOM 4278 N N . PRO B 1 273 ? -15.844 47.188 18.719 1 77.31 273 PRO B N 1
ATOM 4279 C CA . PRO B 1 273 ? -16.438 48.219 17.875 1 77.31 273 PRO B CA 1
ATOM 4280 C C . PRO B 1 273 ? -16.266 49.625 18.469 1 77.31 273 PRO B C 1
ATOM 4282 O O . PRO B 1 273 ? -16.156 49.781 19.688 1 77.31 273 PRO B O 1
#

Organism: Amycolatopsis orientalis (NCBI:txid31958)

Sequence (546 aa):
MPASPPPHGDPAPQELVMTLLGTYVSPRESRRVWSGGLVGVLAGLGFSDGAARIALARLARRDLLARHKAGRLVHYSLTRRTIALLEDGDRRIFSLGRREREVGQWTVLWQSIPESRRQARERLVRRLRFLGFGPVQDGTWIAPHDREAEVLTLLAELDVSEYAGLMLGTPSPALDVRRFAGRAWNLDGLAARYDAFVRDFGGYSGDLPDAEAFQVRTWMTHTFRAFPSLDPELPVGLVPAPPSRAAAVELFHDLYQALAPAAQRHFDGVTEPMPASPPPHGDPAPQELVMTLLGTYVSPRESRRVWSGGLVGVLAGLGFSDGAARIALARLARRDLLARHKAGRLVHYSLTRRTIALLEDGDRRIFSLGRREREVGQWTVLWQSIPESRRQARERLVRRLRFLGFGPVQDGTWIAPHDREAEVLTLLAELDVSEYAGLMLGTPSPALDVRRFAGRAWNLDGLAARYDAFVRDFGGYSGDLPDAEAFQVRTWMTHTFRAFPSLDPELPVGLVPAPPSRAAAVELFHDLYQALAPAAQRHFDGVTEP

pLDDT: mean 91.12, std 10.43, range [28.52, 98.0]

Foldseek 3Di:
DPDDPPPQPPDQLLLLLLLVCLQQPPPQVDDKFWLQLQLLLVVLLPDHSVSSVVSVVVCVVVVQWDWDDDPPTIIIGGDPVSVVVSVVLVVLLLCPPVDFDDQDKKKKKAFDDDPVLVVLVVVLLQVCLLLLWFDQDVRMIMFRDPCPVVSVVSCVVSVRVVGMDMDIGHDDPVDQVVVSVVNRAVQVVLLVLLVSLCVVLVPDDLDDALSVLQNSLSSSSSSSSCNSSHHSSHRCVRPNHRPNRVVSSVSNVVSNVSSSVSPNVNSCVSRDD/DPPDPPPLPPDQLLLLLLLCCLQQDPPQVDDKFWLQLQLVLVVLLPDHSVSSVVSVVVCVVVVQWDWDDDPPTIIIGGDPVSVVVSVVLVVLLLCPPVDFDDQDKKKKKAFDDDPVLVVLVVVLLQVCLLLLWFDQDVRMIMFRDPCPVVSVVSCVVSVRVVGMDMDIGHDDPVDQVVVSVCNRAVQVVLLVLLVSLCVVLVPDDLDDALSVLQNSLSSSSSSSSCNSSHHSSHRCVRPNHRPNRVVSSVSNVVSNVSSSVSPNVNSCVSRDD

Secondary structure (DSSP, 8-state):
------SS----HHHHHHHHHHHH-SSTTT-EEEHHHHHHHHHHTT--HHHHHHHHHHHHHTTSEEEEEETTEEEEEE-HHHHHHHHHHHHHHHHTTTSPPPS--EEEEEE---GGGHHHHHHHHHHHHHTT-EEEETTEEEESS--HHHHHHHHHHHT-GGGEEEEEEEE-TTS-HHHHHHHHS-HHHHHHHHHHHHHHHTT--S---HHHHHHHHHHHHHHHTTHHHH-----TTTSPPPTTHHHHHHHHHHHHHHTHHHHHHHHHHHH--/------SS----HHHHHHHHHHHH-SSTTT-EEEHHHHHHHHHHTT--HHHHHHHHHHHHHTTSEEEEEETTEEEEEE-HHHHHHHHHHHHHHHHTTTSPPPS--EEEEEE---GGGHHHHHHHHHHHHHTT-EEEETTEEEESS--HHHHHHHHHHHT-GGGEEEEEEEE-TTS-HHHHHHHHS-HHHHHHHHHHHHHHHTT--S---HHHHHHHHHHHHHHHTTHHHH-----TTTSPPPTTHHHHHHHHHHHHHHTHHHHHHHHHHHH--

Radius of gyration: 33.09 Å; Cα contacts (8 Å, |Δi|>4): 811; chains: 2; bounding box: 55×97×64 Å

InterPro domains:
  IPR011965 Phenylacetic acid degradation operon negative regulatory protein PaaX [PIRSF020623] (14-272)
  IPR012906 Transcriptional repressor PaaX-like, N-terminal [PF07848] (14-81)
  IPR013225 Transcriptional repressor PaaX-like, C-terminal [PF08223] (185-268)
  IPR036388 Winged helix-like DNA-binding domain superfamily [G3DSA:1.10.10.10] (12-95)
  IPR048846 Transcriptional repressor PaaX-like, central Cas2-like domain [PF20803] (104-170)

Nearest PDB structures (foldseek):
  8a39-assembly2_BP1-2  TM=7.585E-01  e=1.095E-14  Escherichia coli W
  3l09-assembly2_C  TM=6.994E-01  e=9.164E-07  Jannaschia sp. CCS1
  4esf-assembly1_A-2  TM=7.458E-01  e=3.379E-02  Bacillus cereus ATCC 10987
  8cq7-assembly1_M  TM=6.300E-01  e=4.740E-01  Candida albicans
  5trd-assembly1_B  TM=5.671E-01  e=2.768E-01  Thermoplasma acidophilum DSM 1728

Solvent-accessible surface area (backbone atoms only — not comparable to full-atom values): 29107 Å² total; per-residue (Å²): 126,86,75,72,76,64,93,58,70,89,71,54,62,51,59,53,51,52,46,48,49,64,71,68,48,75,59,53,86,73,48,66,43,34,45,69,16,52,31,50,53,40,36,75,72,73,41,51,62,64,56,35,51,51,28,55,51,50,36,33,73,69,54,39,30,41,80,42,78,57,89,93,42,49,28,36,28,52,25,75,62,34,50,54,51,46,51,55,48,47,54,45,54,72,47,48,85,70,60,86,46,63,86,56,40,21,24,38,37,39,46,65,69,51,76,94,41,45,69,48,48,53,53,48,52,54,50,39,20,51,70,16,33,22,50,74,38,72,50,30,34,36,24,61,41,80,44,62,70,62,48,54,50,49,29,55,75,60,69,44,49,90,34,35,42,46,29,41,24,36,69,44,82,88,42,59,57,50,63,44,46,51,65,30,36,63,58,68,62,46,32,51,50,29,43,48,49,36,66,74,52,62,81,63,68,54,80,48,59,31,67,58,19,31,52,51,46,50,52,50,51,54,59,53,58,51,41,40,47,63,47,50,65,56,23,50,92,69,36,73,66,48,88,36,42,64,59,32,47,51,48,50,57,52,42,51,59,48,21,40,65,35,17,46,53,36,53,52,60,49,33,48,129,124,85,75,72,76,65,93,71,64,89,73,54,63,50,60,52,50,51,45,47,48,64,72,68,49,74,59,53,85,73,46,66,42,34,44,68,17,51,29,50,54,40,36,76,73,73,40,51,59,66,55,34,50,50,28,53,52,49,37,34,74,70,54,40,31,40,81,42,78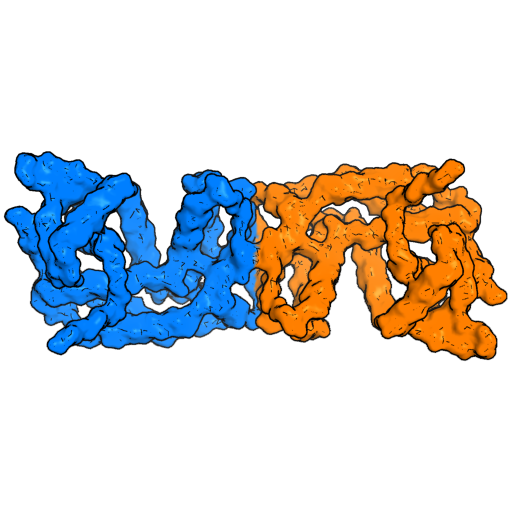,56,89,94,44,48,28,34,28,52,25,74,63,35,51,53,51,45,53,54,48,47,56,46,54,73,47,48,85,70,60,86,45,63,87,56,41,21,25,38,38,38,46,65,66,50,77,94,44,45,68,47,49,52,52,48,52,55,51,37,21,51,71,18,33,23,49,74,38,74,49,30,34,38,23,62,40,80,45,61,68,62,49,54,51,50,29,56,76,58,69,45,49,91,35,35,42,47,30,40,23,37,69,44,82,88,43,60,58,50,64,45,46,50,66,29,34,64,58,68,62,46,34,51,49,29,43,48,50,36,66,74,53,61,81,63,68,54,80,48,60,31,66,57,18,31,51,51,46,49,53,50,51,52,61,52,59,50,42,40,47,61,47,50,64,56,22,50,92,70,36,74,67,48,85,34,43,64,59,33,46,51,49,48,57,51,43,51,58,47,21,40,64,36,17,48,52,36,51,52,60,49,32,49,131